Protein 4CFP (pdb70)

Structure (mmCIF, N/CA/C/O backbone):
data_4CFP
#
_entry.id   4CFP
#
_cell.length_a   49.510
_cell.length_b   114.330
_cell.length_c   61.771
_cell.angle_alpha   90.00
_cell.angle_beta   93.28
_cell.angle_gamma   90.00
#
_symmetry.space_group_name_H-M   'P 1 21 1'
#
loop_
_entity.id
_entity.type
_entity.pdbx_description
1 polymer 'MEMBRANE-BOUND LYTIC MUREIN TRANSGLYCOSYLASE C'
2 branched '2-acetamido-2-deoxy-beta-D-glucopyranose-(1-4)-N-acetyl-beta-muramic acid-(1-4)-2-acetamido-2-deoxy-beta-D-glucopyranose-(1-4)-methyl 2-acetamido-3-O-[(1R)-1-carboxyethyl]-2-deoxy-beta-D-glucopyranoside'
3 non-polymer 'HEXAETHYLENE GLYCOL'
4 non-polymer 'CITRIC ACID'
5 water water
#
loop_
_atom_site.group_PDB
_atom_site.id
_atom_site.type_symbol
_atom_site.label_atom_id
_atom_site.label_alt_id
_atom_site.label_comp_id
_atom_site.label_asym_id
_atom_site.label_entity_id
_atom_site.label_seq_id
_atom_site.pdbx_PDB_ins_code
_atom_site.Cartn_x
_atom_site.Cartn_y
_atom_site.Cartn_z
_atom_site.occupancy
_atom_site.B_iso_or_equiv
_atom_site.auth_seq_id
_atom_site.auth_comp_id
_atom_site.auth_asym_id
_atom_site.auth_atom_id
_atom_site.pdbx_PDB_model_num
ATOM 1 N N . ASP A 1 15 ? -42.177 15.101 -10.211 1.00 123.65 33 ASP A N 1
ATOM 2 C CA . ASP A 1 15 ? -40.945 15.604 -9.615 1.00 125.24 33 ASP A CA 1
ATOM 3 C C . ASP A 1 15 ? -41.301 16.847 -8.814 1.00 130.83 33 ASP A C 1
ATOM 4 O O . ASP A 1 15 ? -42.066 17.683 -9.281 1.00 132.27 33 ASP A O 1
ATOM 9 N N . THR A 1 16 ? -40.794 16.935 -7.589 1.00 133.81 34 TH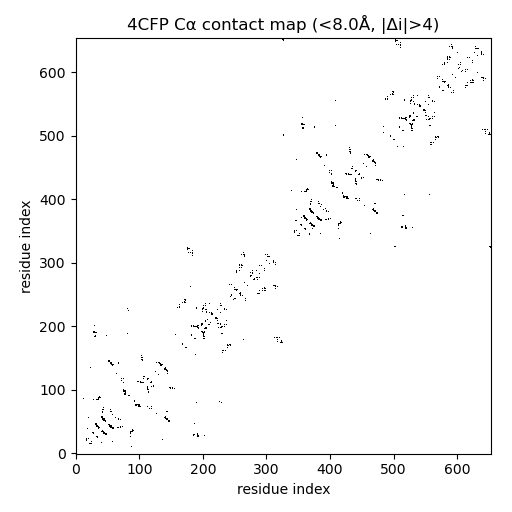R A N 1
ATOM 10 C CA . THR A 1 16 ? -40.826 18.187 -6.856 1.00 135.78 34 THR A CA 1
ATOM 11 C C . THR A 1 16 ? -39.508 18.897 -7.101 1.00 132.20 34 THR A C 1
ATOM 12 O O . THR A 1 16 ? -38.717 19.115 -6.186 1.00 134.22 34 THR A O 1
ATOM 16 N N . ASN A 1 17 ? -39.300 19.251 -8.368 1.00 125.67 35 ASN A N 1
ATOM 17 C CA . ASN A 1 17 ? -38.321 20.248 -8.773 1.00 113.07 35 ASN A CA 1
ATOM 18 C C . ASN A 1 17 ? -38.659 21.584 -8.117 1.00 113.85 35 ASN A C 1
ATOM 19 O O . ASN A 1 17 ? -37.864 22.518 -8.137 1.00 115.56 35 ASN A O 1
ATOM 24 N N . GLY A 1 18 ? -39.859 21.667 -7.542 1.00 109.90 36 GLY A N 1
ATOM 25 C CA . GLY A 1 18 ? -40.244 22.763 -6.670 1.00 103.25 36 GLY A CA 1
ATOM 26 C C . GLY A 1 18 ? -39.312 22.884 -5.475 1.00 94.33 36 GLY A C 1
ATOM 27 O O . GLY A 1 18 ? -39.485 23.754 -4.625 1.00 97.27 36 GLY A O 1
ATOM 28 N N . PHE A 1 19 ? -38.333 21.988 -5.403 1.00 85.44 37 PHE A N 1
ATOM 29 C CA . PHE A 1 19 ? -37.206 22.130 -4.498 1.00 81.10 37 PHE A CA 1
ATOM 30 C C . PHE A 1 19 ? -36.148 23.044 -5.116 1.00 81.90 37 PHE A C 1
ATOM 31 O O . PHE A 1 19 ? -35.561 23.877 -4.424 1.00 78.78 37 PHE A O 1
ATOM 39 N N . ASP A 1 20 ? -35.883 22.864 -6.408 1.00 86.18 38 ASP A N 1
ATOM 40 C CA . ASP A 1 20 ? -35.015 23.779 -7.145 1.00 85.08 38 ASP A CA 1
ATOM 41 C C . ASP A 1 20 ? -35.540 25.197 -6.974 1.00 69.97 38 ASP A C 1
ATOM 42 O O . ASP A 1 20 ? -34.784 26.132 -6.706 1.00 73.52 38 ASP A O 1
ATOM 47 N N . ILE A 1 21 ? -36.855 25.331 -7.103 1.00 45.17 39 ILE A N 1
ATOM 48 C CA . ILE A 1 21 ? -37.517 26.626 -7.031 1.00 45.94 39 ILE A CA 1
ATOM 49 C C . ILE A 1 21 ? -37.237 27.387 -5.722 1.00 56.60 39 ILE A C 1
ATOM 50 O O . ILE A 1 21 ? -36.916 28.577 -5.740 1.00 47.51 39 ILE A O 1
ATOM 55 N N . LEU A 1 22 ? -37.337 26.725 -4.579 1.00 71.18 40 LEU A N 1
ATOM 56 C CA . LEU A 1 22 ? -37.159 27.497 -3.360 1.00 71.79 40 LEU A CA 1
ATOM 57 C C . LEU A 1 22 ? -35.688 27.639 -2.997 1.00 61.48 40 LEU A C 1
ATOM 58 O O . LEU A 1 22 ? -35.340 28.557 -2.260 1.00 61.78 40 LEU A O 1
ATOM 63 N N . MET A 1 23 ? -34.819 26.795 -3.555 1.00 44.95 41 MET A N 1
ATOM 64 C CA . MET A 1 23 ? -33.394 27.120 -3.529 1.00 46.36 41 MET A CA 1
ATOM 65 C C . MET A 1 23 ? -33.183 28.456 -4.254 1.00 46.02 41 MET A C 1
ATOM 66 O O . MET A 1 23 ? -32.413 29.313 -3.809 1.00 43.56 41 MET A O 1
ATOM 71 N N . GLY A 1 24 ? -33.891 28.614 -5.372 1.00 41.06 42 GLY A N 1
ATOM 72 C CA . GLY A 1 24 ? -33.835 29.822 -6.165 1.00 41.29 42 GLY A CA 1
ATOM 73 C C . GLY A 1 24 ? -34.413 30.988 -5.396 1.00 41.84 42 GLY A C 1
ATOM 74 O O . GLY A 1 24 ? -33.840 32.075 -5.390 1.00 34.76 42 GLY A O 1
ATOM 75 N N . GLN A 1 25 ? -35.553 30.751 -4.753 1.00 27.08 43 GLN A N 1
ATOM 76 C CA . GLN A 1 25 ? -36.179 31.731 -3.899 1.00 39.23 43 GLN A CA 1
ATOM 77 C C . GLN A 1 25 ? -35.278 32.021 -2.691 1.00 36.25 43 GLN A C 1
ATOM 78 O O . GLN A 1 25 ? -35.073 33.181 -2.352 1.00 35.39 43 GLN A O 1
ATOM 84 N N . PHE A 1 26 ? -34.711 30.974 -2.085 1.00 37.61 44 PHE A N 1
ATOM 85 C CA . PHE A 1 26 ? -33.840 31.148 -0.918 1.00 34.12 44 PHE A CA 1
ATOM 86 C C . PHE A 1 26 ? -32.669 32.058 -1.259 1.00 35.42 44 PHE A C 1
ATOM 87 O O . PHE A 1 26 ? -32.477 33.089 -0.618 1.00 34.70 44 PHE A O 1
ATOM 95 N N . ALA A 1 27 ? -31.912 31.684 -2.290 1.00 41.36 45 ALA A N 1
ATOM 96 C CA . ALA A 1 27 ? -30.728 32.439 -2.690 1.00 41.75 45 ALA A CA 1
ATOM 97 C C . ALA A 1 27 ? -31.075 33.871 -3.075 1.00 48.56 45 ALA A C 1
ATOM 98 O O . ALA A 1 27 ? -30.299 34.795 -2.818 1.00 46.30 45 ALA A O 1
ATOM 100 N N . HIS A 1 28 ? -32.237 34.063 -3.692 1.00 38.18 46 HIS A N 1
ATOM 101 C CA . HIS A 1 28 ? -32.639 35.409 -4.070 1.00 35.14 46 HIS A CA 1
ATOM 102 C C . HIS A 1 28 ? -33.012 36.259 -2.851 1.00 39.47 46 HIS A C 1
ATOM 103 O O . HIS A 1 28 ? -32.735 37.458 -2.834 1.00 38.56 46 HIS A O 1
ATOM 110 N N . ASN A 1 29 ? -33.641 35.652 -1.843 1.00 36.90 47 ASN A N 1
ATOM 111 C CA . ASN A 1 29 ? -33.936 36.380 -0.603 1.00 37.66 47 ASN A CA 1
ATOM 112 C C . ASN A 1 29 ? -32.680 36.867 0.081 1.00 29.09 47 ASN A C 1
ATOM 113 O O . ASN A 1 29 ? -32.669 37.940 0.669 1.00 42.81 47 ASN A O 1
ATOM 118 N N . ILE A 1 30 ? -31.617 36.078 -0.001 1.00 33.24 48 ILE A N 1
ATOM 119 C CA . ILE A 1 30 ? -30.359 36.454 0.624 1.00 37.90 48 ILE A CA 1
ATOM 120 C C . ILE A 1 30 ? -29.696 37.528 -0.208 1.00 42.57 48 ILE A C 1
ATOM 121 O O . ILE A 1 30 ? -29.200 38.527 0.328 1.00 33.38 48 ILE A O 1
ATOM 126 N N . GLU A 1 31 ? -29.704 37.315 -1.525 1.00 46.04 49 GLU A N 1
ATOM 127 C CA . GLU A 1 31 ? -29.100 38.242 -2.476 1.00 48.37 49 GLU A CA 1
ATOM 128 C C . GLU A 1 31 ? -29.703 39.645 -2.314 1.00 46.25 49 GLU A C 1
ATOM 129 O O . GLU A 1 31 ? -28.991 40.659 -2.381 1.00 47.70 49 GLU A O 1
ATOM 135 N N . ASN A 1 32 ? -31.001 39.696 -2.036 1.00 38.11 50 ASN A N 1
ATOM 136 C CA . ASN A 1 32 ? -31.661 40.971 -1.763 1.00 46.36 50 ASN A CA 1
ATOM 137 C C . ASN A 1 32 ? -31.112 41.671 -0.519 1.00 44.37 50 ASN A C 1
ATOM 138 O O . ASN A 1 32 ? -30.905 42.875 -0.523 1.00 62.49 50 ASN A O 1
ATOM 143 N N . ILE A 1 33 ? -30.872 40.909 0.539 1.00 45.16 51 ILE A N 1
ATOM 144 C CA . ILE A 1 33 ? -30.542 41.477 1.840 1.00 50.48 51 ILE A CA 1
ATOM 145 C C . ILE A 1 33 ? -29.035 41.685 2.047 1.00 51.96 51 ILE A C 1
ATOM 146 O O . ILE A 1 33 ? -28.623 42.650 2.680 1.00 54.97 51 ILE A O 1
ATOM 151 N N . TRP A 1 34 ? -28.215 40.806 1.483 1.00 44.76 52 TRP A N 1
ATOM 152 C CA . TRP A 1 34 ? -26.782 40.839 1.737 1.00 43.15 52 TRP A CA 1
ATOM 153 C C . TRP A 1 34 ? -25.986 41.392 0.557 1.00 43.84 52 TRP A C 1
ATOM 154 O O . TRP A 1 34 ? -24.840 41.811 0.711 1.00 55.51 52 TRP A O 1
ATOM 165 N N . GLY A 1 35 ? -26.591 41.397 -0.620 1.00 46.74 53 GLY A N 1
ATOM 166 C CA . GLY A 1 35 ? -25.890 41.801 -1.826 1.00 51.06 53 GLY A CA 1
ATOM 167 C C . GLY A 1 35 ? -25.319 40.582 -2.521 1.00 54.39 53 GLY A C 1
ATOM 168 O O . GLY A 1 35 ? -24.883 39.644 -1.856 1.00 58.23 53 GLY A O 1
ATOM 169 N N . PHE A 1 36 ? -25.294 40.588 -3.851 1.00 61.27 54 PHE A N 1
ATOM 170 C CA . PHE A 1 36 ? -24.864 39.410 -4.616 1.00 74.98 54 PHE A CA 1
ATOM 171 C C . PHE A 1 36 ? -23.461 38.922 -4.242 1.00 80.12 54 PHE A C 1
ATOM 172 O O . PHE A 1 36 ? -23.053 37.799 -4.539 1.00 82.29 54 PHE A O 1
ATOM 180 N N . LYS A 1 37 ? -22.750 39.796 -3.560 1.00 79.73 55 LYS A N 1
ATOM 181 C CA . LYS A 1 37 ? -21.388 39.623 -3.086 1.00 85.03 55 LYS A CA 1
ATOM 182 C C . LYS A 1 37 ? -21.321 38.806 -1.793 1.00 82.17 55 LYS A C 1
ATOM 183 O O . LYS A 1 37 ? -20.259 38.376 -1.353 1.00 88.17 55 LYS A O 1
ATOM 189 N N . GLU A 1 38 ? -22.476 38.607 -1.176 1.00 71.72 56 GLU A N 1
ATOM 190 C CA . GLU A 1 38 ? -22.547 37.976 0.133 1.00 58.46 56 GLU A CA 1
ATOM 191 C C . GLU A 1 38 ? -23.559 36.847 0.200 1.00 46.84 56 GLU A C 1
ATOM 192 O O . GLU A 1 38 ? -24.130 36.605 1.259 1.00 49.49 56 GLU A O 1
ATOM 198 N N . VAL A 1 39 ? -23.809 36.192 -0.931 1.00 47.38 57 VAL A N 1
ATOM 199 C CA . VAL A 1 39 ? -24.784 35.114 -0.991 1.00 42.57 57 VAL A CA 1
ATOM 200 C C . VAL A 1 39 ? -24.132 33.812 -0.513 1.00 45.61 57 VAL A C 1
ATOM 201 O O . VAL A 1 39 ? -23.737 32.962 -1.306 1.00 44.13 57 VAL A O 1
ATOM 205 N N . VAL A 1 40 ? -24.013 33.681 0.800 1.00 47.05 58 VAL A N 1
ATOM 206 C CA . VAL A 1 40 ? -23.408 32.507 1.413 1.00 44.37 58 VAL A CA 1
ATOM 207 C C . VAL A 1 40 ? -24.465 31.454 1.723 1.00 41.35 58 VAL A C 1
ATOM 208 O O . VAL A 1 40 ? -25.441 31.713 2.431 1.00 43.35 58 VAL A O 1
ATOM 212 N N . ILE A 1 41 ? -24.265 30.258 1.195 1.00 40.72 59 ILE A N 1
ATOM 213 C CA . ILE A 1 41 ? -25.315 29.261 1.224 1.00 34.54 59 ILE A CA 1
ATOM 214 C C . ILE A 1 41 ? -24.703 27.923 1.600 1.00 34.71 59 ILE A C 1
ATOM 215 O O . ILE A 1 41 ? -23.530 27.668 1.324 1.00 31.11 59 ILE A O 1
ATOM 220 N N . ALA A 1 42 ? -25.488 27.091 2.270 1.00 27.87 60 ALA A N 1
ATOM 221 C CA . ALA A 1 42 ? -24.979 25.829 2.768 1.00 29.84 60 ALA A CA 1
ATOM 222 C C . ALA A 1 42 ? -24.451 24.980 1.605 1.00 32.29 60 ALA A C 1
ATOM 223 O O . ALA A 1 42 ? -24.972 25.045 0.487 1.00 29.41 60 ALA A O 1
ATOM 225 N N . GLY A 1 43 ? -23.372 24.252 1.863 1.00 28.38 61 GLY A N 1
ATOM 226 C CA . GLY A 1 43 ? -22.785 23.327 0.902 1.00 25.58 61 GLY A CA 1
ATOM 227 C C . GLY A 1 43 ? -22.418 22.016 1.601 1.00 29.14 61 GLY A C 1
ATOM 228 O O . GLY A 1 43 ? -22.825 21.789 2.737 1.00 28.19 61 GLY A O 1
ATOM 229 N N . PRO A 1 44 ? -21.670 21.134 0.917 1.00 38.93 62 PRO A N 1
ATOM 230 C CA . PRO A 1 44 ? -21.325 19.834 1.520 1.00 32.57 62 PRO A CA 1
ATOM 231 C C . PRO A 1 44 ? -20.347 19.939 2.689 1.00 34.77 62 PRO A C 1
ATOM 232 O O . PRO A 1 44 ? -20.354 19.070 3.571 1.00 36.29 62 PRO A O 1
ATOM 236 N N . LYS A 1 45 ? -19.506 20.970 2.690 1.00 28.58 63 LYS A N 1
ATOM 237 C CA . LYS A 1 45 ? -18.532 21.135 3.773 1.00 35.89 63 LYS A CA 1
ATOM 238 C C . LYS A 1 45 ? -18.807 22.391 4.587 1.00 34.99 63 LYS A C 1
ATOM 239 O O . LYS A 1 45 ? -17.999 22.778 5.438 1.00 37.24 63 LYS A O 1
ATOM 245 N N . ASP A 1 46 ? -19.955 23.011 4.327 1.00 34.97 64 ASP A N 1
ATOM 246 C CA . ASP A 1 46 ? -20.316 24.263 4.977 1.00 27.25 64 ASP A CA 1
ATOM 247 C C . ASP A 1 46 ? -21.777 24.313 5.400 1.00 30.81 64 ASP A C 1
ATOM 248 O O . ASP A 1 46 ? -22.686 24.347 4.567 1.00 26.71 64 ASP A O 1
ATOM 253 N N . TYR A 1 47 ? -21.978 24.286 6.714 1.00 32.36 65 TYR A N 1
ATOM 254 C CA . TYR A 1 47 ? -23.274 24.539 7.333 1.00 35.45 65 TYR A CA 1
ATOM 255 C C . TYR A 1 47 ? -23.542 26.043 7.386 1.00 32.09 65 TYR A C 1
ATOM 256 O O . TYR A 1 47 ? -22.784 26.779 8.020 1.00 26.75 65 TYR A O 1
ATOM 265 N N . VAL A 1 48 ? -24.611 26.500 6.737 1.00 26.82 66 VAL A N 1
ATOM 266 C CA . VAL A 1 48 ? -25.005 27.914 6.812 1.00 26.51 66 VAL A CA 1
ATOM 267 C C . VAL A 1 48 ? -26.485 28.031 7.170 1.00 37.23 66 VAL A C 1
ATOM 268 O O . VAL A 1 48 ? -27.352 27.636 6.372 1.00 34.84 66 VAL A O 1
ATOM 272 N N . LYS A 1 49 ? -26.774 28.582 8.350 1.00 30.47 67 LYS A N 1
ATOM 273 C CA . LYS A 1 49 ? -28.156 28.765 8.804 1.00 32.92 67 LYS A CA 1
ATOM 274 C C . LYS A 1 49 ? -28.562 30.226 9.012 1.00 43.45 67 LYS A C 1
ATOM 275 O O . LYS A 1 49 ? -28.096 30.888 9.951 1.00 39.40 67 LYS A O 1
ATOM 281 N N . TYR A 1 50 ? -29.454 30.702 8.141 1.00 34.27 68 TYR A N 1
ATOM 282 C CA . TYR A 1 50 ? -30.088 32.005 8.295 1.00 33.32 68 TYR A CA 1
ATOM 283 C C . TYR A 1 50 ? -31.216 31.956 9.318 1.00 31.38 68 TYR A C 1
ATOM 284 O O . TYR A 1 50 ? -32.008 31.024 9.350 1.00 45.42 68 TYR A O 1
ATOM 293 N N . THR A 1 51 ? -31.259 32.964 10.177 1.00 44.76 69 THR A N 1
ATOM 294 C CA . THR A 1 51 ? -32.371 33.170 11.091 1.00 50.74 69 THR A CA 1
ATOM 295 C C . THR A 1 51 ? -32.724 34.654 11.055 1.00 55.14 69 THR A C 1
ATOM 296 O O . THR A 1 51 ? -32.177 35.398 10.234 1.00 53.31 69 THR A O 1
ATOM 300 N N . ASP A 1 52 ? -33.633 35.078 11.932 1.00 53.69 70 ASP A N 1
ATOM 301 C CA . ASP A 1 52 ? -34.017 36.485 12.039 1.00 62.06 70 ASP A CA 1
ATOM 302 C C . ASP A 1 52 ? -34.416 37.115 10.703 1.00 67.90 70 ASP A C 1
ATOM 303 O O . ASP A 1 52 ? -34.033 38.250 10.417 1.00 63.02 70 ASP A O 1
ATOM 308 N N . GLN A 1 53 ? -35.176 36.379 9.894 1.00 70.34 71 GLN A N 1
ATOM 309 C CA . GLN A 1 53 ? -35.627 36.874 8.594 1.00 70.28 71 GLN A CA 1
ATOM 310 C C . GLN A 1 53 ? -34.448 37.229 7.687 1.00 62.91 71 GLN A C 1
ATOM 311 O O . GLN A 1 53 ? -34.388 38.334 7.136 1.00 56.56 71 GLN A O 1
ATOM 317 N N . TYR A 1 54 ? -33.517 36.284 7.555 1.00 54.16 72 TYR A N 1
ATOM 318 C CA . TYR A 1 54 ? -32.335 36.418 6.694 1.00 55.44 72 TYR A CA 1
ATOM 319 C C . TYR A 1 54 ? -31.369 37.540 7.134 1.00 52.16 72 TYR A C 1
ATOM 320 O O . TYR A 1 54 ? -30.473 37.938 6.374 1.00 42.28 72 TYR A O 1
ATOM 329 N N . GLN A 1 55 ? -31.547 38.033 8.359 1.00 51.37 73 GLN A N 1
ATOM 330 C CA . GLN A 1 55 ? -30.671 39.061 8.928 1.00 66.18 73 GLN A CA 1
ATOM 331 C C . GLN A 1 55 ? -29.436 38.491 9.644 1.00 65.12 73 GLN A C 1
ATOM 332 O O . GLN A 1 55 ? -28.359 39.092 9.630 1.00 62.34 73 GLN A O 1
ATOM 338 N N . THR A 1 56 ? -29.607 37.343 10.288 1.00 54.96 74 THR A N 1
ATOM 339 C CA . THR A 1 56 ? -28.524 36.706 11.025 1.00 43.50 74 THR A CA 1
ATOM 340 C C . THR A 1 56 ? -28.132 35.367 10.397 1.00 50.58 74 THR A C 1
ATOM 341 O O . THR A 1 56 ? -28.991 34.509 10.184 1.00 56.98 74 THR A O 1
ATOM 345 N N . ARG A 1 57 ? -26.851 35.166 10.098 1.00 43.16 75 ARG A N 1
ATOM 346 C CA . ARG A 1 57 ? -26.444 33.845 9.618 1.00 38.81 75 ARG A CA 1
ATOM 347 C C . ARG A 1 57 ? -25.302 33.222 10.438 1.00 42.37 75 ARG A C 1
ATOM 348 O O . ARG A 1 57 ? -24.375 33.926 10.865 1.00 36.68 75 ARG A O 1
ATOM 356 N N . SER A 1 58 ? -25.403 31.906 10.669 1.00 40.48 76 SER A N 1
ATOM 357 C CA . SER A 1 58 ? -24.354 31.108 11.334 1.00 36.94 76 SER A CA 1
ATOM 358 C C . SER A 1 58 ? -23.662 30.160 10.357 1.00 39.90 76 SER A C 1
ATOM 359 O O . SER A 1 58 ? -24.287 29.241 9.832 1.00 37.49 76 SER A O 1
ATOM 362 N N . HIS A 1 59 ? -22.366 30.357 10.149 1.00 41.80 77 HIS A N 1
ATOM 363 C CA . HIS A 1 59 ? -21.611 29.568 9.180 1.00 31.35 77 HIS A CA 1
ATOM 364 C C . HIS A 1 59 ? -20.508 28.704 9.810 1.00 39.94 77 HIS A C 1
ATOM 365 O O . HIS A 1 59 ? -19.471 29.225 10.230 1.00 42.89 77 HIS A O 1
ATOM 372 N N . ILE A 1 60 ? -20.732 27.387 9.866 1.00 36.61 78 ILE A N 1
ATOM 373 C CA . ILE A 1 60 ? -19.669 26.442 10.198 1.00 28.16 78 ILE A CA 1
ATOM 374 C C . ILE A 1 60 ? -18.933 25.915 8.972 1.00 34.50 78 ILE A C 1
ATOM 375 O O . ILE A 1 60 ? -19.511 25.198 8.129 1.00 34.19 78 ILE A O 1
ATOM 380 N N . ASN A 1 61 ? -17.656 26.272 8.874 1.00 31.63 79 ASN A N 1
ATOM 381 C CA . ASN A 1 61 ? -16.789 25.793 7.800 1.00 27.78 79 ASN A CA 1
ATOM 382 C C . ASN A 1 61 ? -15.991 24.597 8.323 1.00 26.19 79 ASN A C 1
ATOM 383 O O . ASN A 1 61 ? -15.071 24.764 9.118 1.00 30.98 79 ASN A O 1
ATOM 388 N N . PHE A 1 62 ? -16.351 23.404 7.865 1.00 26.00 80 PHE A N 1
ATOM 389 C CA . PHE A 1 62 ? -15.880 22.149 8.454 1.00 29.49 80 PHE A CA 1
ATOM 390 C C . PHE A 1 62 ? -14.520 21.691 7.970 1.00 30.43 80 PHE A C 1
ATOM 391 O O . PHE A 1 62 ? -13.842 20.948 8.666 1.00 40.70 80 PHE A O 1
ATOM 399 N N . ASP A 1 63 ? -14.110 22.133 6.789 1.00 22.12 81 ASP A N 1
ATOM 400 C CA . ASP A 1 63 ? -12.755 21.837 6.348 1.00 34.51 81 ASP A CA 1
ATOM 401 C C . ASP A 1 63 ? -11.701 22.715 7.039 1.00 38.47 81 ASP A C 1
ATOM 402 O O . ASP A 1 63 ? -10.585 22.268 7.311 1.00 42.51 81 ASP A O 1
ATOM 407 N N . ASP A 1 64 ? -12.057 23.959 7.335 1.00 37.95 82 ASP A N 1
ATOM 408 C CA . ASP A 1 64 ? -11.093 24.896 7.905 1.00 41.49 82 ASP A CA 1
ATOM 409 C C . ASP A 1 64 ? -11.162 24.968 9.426 1.00 36.33 82 ASP A C 1
ATOM 410 O O . ASP A 1 64 ? -10.248 25.479 10.061 1.00 33.80 82 ASP A O 1
ATOM 415 N N . GLY A 1 65 ? -12.243 24.450 10.000 1.00 38.57 83 GLY A N 1
ATOM 416 C CA . GLY A 1 65 ? -12.417 24.433 11.440 1.00 34.83 83 GLY A CA 1
ATOM 417 C C . GLY A 1 65 ? -12.701 25.815 11.988 1.00 36.83 83 GLY A C 1
ATOM 418 O O . GLY A 1 65 ? -12.047 26.283 12.931 1.00 32.91 83 GLY A O 1
ATOM 419 N N . THR A 1 66 ? -13.675 26.482 11.381 1.00 32.92 84 THR A N 1
ATOM 420 C CA . THR A 1 66 ? -14.020 27.835 11.774 1.00 40.19 84 THR A CA 1
ATOM 421 C C . THR A 1 66 ? -15.521 28.019 11.890 1.00 32.59 84 THR A C 1
ATOM 422 O O . THR A 1 66 ? -16.289 27.492 11.088 1.00 32.14 84 THR A O 1
ATOM 426 N N . ILE A 1 67 ? -15.940 28.764 12.906 1.00 37.51 85 ILE A N 1
ATOM 427 C CA . ILE A 1 67 ? -17.338 29.138 13.030 1.00 35.93 85 ILE A CA 1
ATOM 428 C C . ILE A 1 67 ? -17.479 30.645 12.938 1.00 33.22 85 ILE A C 1
ATOM 429 O O . ILE A 1 67 ? -16.966 31.382 13.777 1.00 30.01 85 ILE A O 1
ATOM 434 N N . THR A 1 68 ? -18.189 31.088 11.906 1.00 38.70 86 THR A N 1
ATOM 435 C CA . THR A 1 68 ? -18.402 32.496 11.656 1.00 38.18 86 THR A CA 1
ATOM 436 C C . THR A 1 68 ? -19.873 32.840 11.826 1.00 40.31 86 THR A C 1
ATOM 437 O O . THR A 1 68 ? -20.733 32.333 11.105 1.00 39.36 86 THR A O 1
ATOM 441 N N . ILE A 1 69 ? -20.162 33.705 12.783 1.00 37.77 87 ILE A N 1
ATOM 442 C CA . ILE A 1 69 ? -21.528 34.131 13.036 1.00 26.66 87 ILE A CA 1
ATOM 443 C C . ILE A 1 69 ? -21.671 35.609 12.642 1.00 37.05 87 ILE A C 1
ATOM 444 O O . ILE A 1 69 ? -21.086 36.487 13.285 1.00 37.03 87 ILE A O 1
ATOM 449 N N . GLU A 1 70 ? -22.434 35.877 11.579 1.00 38.54 88 GLU A N 1
ATOM 450 C CA . GLU A 1 70 ? -22.626 37.236 11.067 1.00 40.50 88 GLU A CA 1
ATOM 451 C C . GLU A 1 70 ? -24.052 37.748 11.203 1.00 42.82 88 GLU A C 1
ATOM 452 O O . GLU A 1 70 ? -25.003 36.966 11.286 1.00 51.11 88 GLU A O 1
ATOM 458 N N . THR A 1 71 ? -24.190 39.073 11.211 1.00 38.84 89 THR A N 1
ATOM 459 C CA . THR A 1 71 ? -25.487 39.713 11.033 1.00 51.39 89 THR A CA 1
ATOM 460 C C . THR A 1 71 ? -25.315 41.038 10.310 1.00 63.94 89 THR A C 1
ATOM 461 O O . THR A 1 71 ? -24.258 41.667 10.397 1.00 62.09 89 THR A O 1
ATOM 465 N N . ILE A 1 72 ? -26.349 41.445 9.576 1.00 80.06 90 ILE A N 1
ATOM 466 C CA . ILE A 1 72 ? -26.326 42.718 8.866 1.00 86.01 90 ILE A CA 1
ATOM 467 C C . ILE A 1 72 ? -27.360 43.678 9.402 1.00 87.02 90 ILE A C 1
ATOM 468 O O . ILE A 1 72 ? -27.487 44.794 8.904 1.00 90.29 90 ILE A O 1
ATOM 473 N N . ALA A 1 73 ? -28.114 43.231 10.400 1.00 86.66 91 ALA A N 1
ATOM 474 C CA . ALA A 1 73 ? -29.119 44.080 11.014 1.00 95.36 91 ALA A CA 1
ATOM 475 C C . ALA A 1 73 ? -28.470 45.346 11.564 1.00 104.31 91 ALA A C 1
ATOM 476 O O . ALA A 1 73 ? -27.420 45.288 12.208 1.00 104.78 91 ALA A O 1
ATOM 478 N N . GLY A 1 74 ? -29.090 46.488 11.287 1.00 105.55 92 GLY A N 1
ATOM 479 C CA . GLY A 1 74 ? -28.566 47.761 11.739 1.00 107.60 92 GLY A CA 1
ATOM 480 C C . GLY A 1 74 ? -29.003 48.083 13.150 1.00 112.10 92 GLY A C 1
ATOM 481 O O . GLY A 1 74 ? -28.654 49.128 13.692 1.00 108.63 92 GLY A O 1
ATOM 482 N N . THR A 1 75 ? -29.754 47.173 13.757 1.00 120.65 93 THR A N 1
ATOM 483 C CA . THR A 1 75 ? -30.353 47.453 15.050 1.00 129.58 93 THR A CA 1
ATOM 484 C C . THR A 1 75 ? -30.055 46.361 16.066 1.00 128.60 93 THR A C 1
ATOM 485 O O . THR A 1 75 ? -30.513 45.221 15.931 1.00 138.23 93 THR A O 1
ATOM 489 N N . GLU A 1 76 ? -29.277 46.735 17.079 1.00 105.44 94 GLU A N 1
ATOM 490 C CA . GLU A 1 76 ? -28.793 45.811 18.098 1.00 86.79 94 GLU A CA 1
ATOM 491 C C . GLU A 1 76 ? -28.147 44.551 17.511 1.00 78.23 94 GLU A C 1
ATOM 492 O O . GLU A 1 76 ? -28.582 43.437 17.808 1.00 72.49 94 GLU A O 1
ATOM 498 N N . PRO A 1 77 ? -27.106 44.720 16.680 1.00 72.43 95 PRO A N 1
ATOM 499 C CA . PRO A 1 77 ? -26.493 43.536 16.070 1.00 73.13 95 PRO A CA 1
ATOM 500 C C . PRO A 1 77 ? -25.933 42.571 17.109 1.00 63.18 95 PRO A C 1
ATOM 501 O O . PRO A 1 77 ? -26.097 41.360 16.956 1.00 45.59 95 PRO A O 1
ATOM 505 N N . ALA A 1 78 ? -25.299 43.099 18.154 1.00 65.09 96 ALA A N 1
ATOM 506 C CA . ALA A 1 78 ? -24.718 42.260 19.199 1.00 69.05 96 ALA A CA 1
ATOM 507 C C . ALA A 1 78 ? -25.776 41.361 19.822 1.00 78.71 96 ALA A C 1
ATOM 508 O O . ALA A 1 78 ? -25.506 40.204 20.163 1.00 72.18 96 ALA A O 1
ATOM 510 N N . ALA A 1 79 ? -26.984 41.904 19.953 1.00 83.82 97 ALA A N 1
ATOM 511 C CA . ALA A 1 79 ? -28.063 41.200 20.636 1.00 78.62 97 ALA A CA 1
ATOM 512 C C . ALA A 1 79 ? -28.378 39.830 20.013 1.00 81.09 97 ALA A C 1
ATOM 513 O O . ALA A 1 79 ? -28.791 38.912 20.711 1.00 78.52 97 ALA A O 1
ATOM 515 N N . HIS A 1 80 ? -28.216 39.689 18.704 1.00 81.16 98 HIS A N 1
ATOM 516 C CA . HIS A 1 80 ? -28.788 38.517 18.092 1.00 87.47 98 HIS A CA 1
ATOM 517 C C . HIS A 1 80 ? -27.670 37.792 17.325 1.00 75.40 98 HIS A C 1
ATOM 518 O O . HIS A 1 80 ? -27.816 36.627 16.952 1.00 82.08 98 HIS A O 1
ATOM 525 N N . LEU A 1 81 ? -26.492 38.422 17.255 1.00 64.16 99 LEU A N 1
ATOM 526 C CA . LEU A 1 81 ? -25.217 37.672 17.175 1.00 53.35 99 LEU A CA 1
ATOM 527 C C . LEU A 1 81 ? -25.092 36.747 18.369 1.00 49.39 99 LEU A C 1
ATOM 528 O O . LEU A 1 81 ? -24.682 35.602 18.229 1.00 51.88 99 LEU A O 1
ATOM 533 N N . ARG A 1 82 ? -25.426 37.278 19.544 1.00 45.60 100 ARG A N 1
ATOM 534 C CA . ARG A 1 82 ? -25.319 36.534 20.792 1.00 48.30 100 ARG A CA 1
ATOM 535 C C . ARG A 1 82 ? -26.227 35.316 20.746 1.00 48.69 100 ARG A C 1
ATOM 536 O O . ARG A 1 82 ? -25.890 34.237 21.247 1.00 43.39 100 ARG A O 1
ATOM 544 N N . ARG A 1 83 ? -27.380 35.512 20.122 1.00 45.33 101 ARG A N 1
ATOM 545 C CA . ARG A 1 83 ? -28.435 34.510 20.072 1.00 51.86 101 ARG A CA 1
ATOM 546 C C . ARG A 1 83 ? -28.019 33.344 19.204 1.00 45.62 101 ARG A C 1
ATOM 547 O O . ARG A 1 83 ? -28.144 32.186 19.597 1.00 46.97 101 ARG A O 1
ATOM 555 N N . ALA A 1 84 ? -27.537 33.675 18.012 1.00 36.34 102 ALA A N 1
ATOM 556 C CA . ALA A 1 84 ? -27.043 32.686 17.074 1.00 42.22 102 ALA A CA 1
ATOM 557 C C . ALA A 1 84 ? -25.818 31.979 17.643 1.00 42.54 102 ALA A C 1
ATOM 558 O O . ALA A 1 84 ? -25.643 30.768 17.449 1.00 31.89 102 ALA A O 1
ATOM 560 N N . ILE A 1 85 ? -24.979 32.731 18.360 1.00 37.43 103 ILE A N 1
ATOM 561 C CA . ILE A 1 85 ? -23.771 32.153 18.928 1.00 35.68 103 ILE A CA 1
ATOM 562 C C . ILE A 1 85 ? -24.132 31.071 19.933 1.00 34.65 103 ILE A C 1
ATOM 563 O O . ILE A 1 85 ? -23.600 29.972 19.863 1.00 26.99 103 ILE A O 1
ATOM 568 N N . ILE A 1 86 ? -25.046 31.359 20.854 1.00 36.44 104 ILE A N 1
ATOM 569 C CA . ILE A 1 86 ? -25.402 30.352 21.850 1.00 40.72 104 ILE A CA 1
ATOM 570 C C . ILE A 1 86 ? -26.112 29.142 21.192 1.00 29.40 104 ILE A C 1
ATOM 571 O O . ILE A 1 86 ? -25.761 27.983 21.431 1.00 38.93 104 ILE A O 1
ATOM 576 N N . LYS A 1 87 ? -27.091 29.417 20.349 1.00 31.13 105 LYS A N 1
ATOM 577 C CA . LYS A 1 87 ? -27.832 28.334 19.716 1.00 35.28 105 LYS A CA 1
ATOM 578 C C . LYS A 1 87 ? -26.915 27.440 18.867 1.00 39.00 105 LYS A C 1
ATOM 579 O O . LYS A 1 87 ? -27.037 26.217 18.914 1.00 44.71 105 LYS A O 1
ATOM 585 N N . THR A 1 88 ? -25.981 28.028 18.120 1.00 36.44 106 THR A N 1
ATOM 586 C CA . THR A 1 88 ? -25.106 27.225 17.256 1.00 27.34 106 THR A CA 1
ATOM 587 C C . THR A 1 88 ? -24.218 26.286 18.066 1.00 27.63 106 THR A C 1
ATOM 588 O O . THR A 1 88 ? -24.073 25.116 17.734 1.00 30.64 106 THR A O 1
ATOM 592 N N . LEU A 1 89 ? -23.621 26.825 19.126 1.00 26.10 107 LEU A N 1
ATOM 593 C CA . LEU A 1 89 ? -22.749 26.059 20.005 1.00 27.13 107 LEU A CA 1
ATOM 594 C C . LEU A 1 89 ? -23.493 24.909 20.681 1.00 28.16 107 LEU A C 1
ATOM 595 O O . LEU A 1 89 ? -22.940 23.835 20.873 1.00 33.98 107 LEU A O 1
ATOM 600 N N . LEU A 1 90 ? -24.746 25.130 21.047 1.00 28.22 108 LEU A N 1
ATOM 601 C CA . LEU A 1 90 ? -25.477 24.114 21.795 1.00 31.37 108 LEU A CA 1
ATOM 602 C C . LEU A 1 90 ? -26.372 23.229 20.920 1.00 35.51 108 LEU A C 1
ATOM 603 O O . LEU A 1 90 ? -27.062 22.346 21.433 1.00 37.18 108 LEU A O 1
ATOM 608 N N . MET A 1 91 ? -26.383 23.471 19.614 1.00 39.00 109 MET A N 1
ATOM 609 C CA . MET A 1 91 ? -27.367 22.804 18.751 1.00 44.39 109 MET A CA 1
ATOM 610 C C . MET A 1 91 ? -27.169 21.289 18.759 1.00 41.43 109 MET A C 1
ATOM 611 O O . MET A 1 91 ? -26.058 20.796 18.610 1.00 41.30 109 MET A O 1
ATOM 616 N N . GLY A 1 92 ? -28.259 20.563 18.983 1.00 46.75 110 GLY A N 1
ATOM 617 C CA . GLY A 1 92 ? -28.224 19.116 18.995 1.00 46.11 110 GLY A CA 1
ATOM 618 C C . GLY A 1 92 ? -28.471 18.576 17.608 1.00 60.78 110 GLY A C 1
ATOM 619 O O . GLY A 1 92 ? -29.558 18.742 17.046 1.00 69.50 110 GLY A O 1
ATOM 620 N N . ASP A 1 93 ? -27.454 17.923 17.061 1.00 67.79 111 ASP A N 1
ATOM 621 C CA . ASP A 1 93 ? -27.513 17.433 15.694 1.00 73.46 111 ASP A CA 1
ATOM 622 C C . ASP A 1 93 ? -28.711 16.542 15.439 1.00 63.35 111 ASP A C 1
ATOM 623 O O . ASP A 1 93 ? -28.708 15.355 15.759 1.00 60.56 111 ASP A O 1
ATOM 628 N N . ASP A 1 94 ? -29.755 17.145 14.890 1.00 58.62 112 ASP A N 1
ATOM 629 C CA . ASP A 1 94 ? -30.708 16.371 14.126 1.00 63.87 112 ASP A CA 1
ATOM 630 C C . ASP A 1 94 ? -30.817 17.024 12.752 1.00 50.48 112 ASP A C 1
ATOM 631 O O . ASP A 1 94 ? -31.654 17.892 12.530 1.00 46.31 112 ASP A O 1
ATOM 636 N N . PRO A 1 95 ? -29.935 16.609 11.834 1.00 49.40 113 PRO A N 1
ATOM 637 C CA . PRO A 1 95 ? -29.809 17.168 10.484 1.00 49.46 113 PRO A CA 1
ATOM 638 C C . PRO A 1 95 ? -31.085 16.993 9.676 1.00 49.97 113 PRO A C 1
ATOM 639 O O . PRO A 1 95 ? -31.386 17.799 8.791 1.00 52.94 113 PRO A O 1
ATOM 643 N N . SER A 1 96 ? -31.835 15.948 9.998 1.00 46.59 114 SER A N 1
ATOM 644 C CA . SER A 1 96 ? -33.020 15.601 9.229 1.00 54.54 114 SER A CA 1
ATOM 645 C C . SER A 1 96 ? -34.170 16.529 9.573 1.00 55.79 114 SER A C 1
ATOM 646 O O . SER A 1 96 ? -35.184 16.557 8.872 1.00 62.77 114 SER A O 1
ATOM 649 N N . SER A 1 97 ? -33.998 17.300 10.644 1.00 47.83 115 SER A N 1
ATOM 650 C CA . SER A 1 97 ? -35.035 18.215 11.112 1.00 50.20 115 SER A CA 1
ATOM 651 C C . SER A 1 97 ? -34.616 19.681 11.000 1.00 47.60 115 SER A C 1
ATOM 652 O O . SER A 1 97 ? -35.346 20.578 11.427 1.00 54.29 115 SER A O 1
ATOM 655 N N . VAL A 1 98 ? -33.433 19.920 10.445 1.00 39.89 116 VAL A N 1
ATOM 656 C CA . VAL A 1 98 ? -32.956 21.280 10.213 1.00 46.00 116 VAL A CA 1
ATOM 657 C C . VAL A 1 98 ? -33.100 21.657 8.728 1.00 47.97 116 VAL A C 1
ATOM 658 O O . VAL A 1 98 ? -32.773 20.860 7.851 1.00 46.10 116 VAL A O 1
ATOM 662 N N . ASP A 1 99 ? -33.595 22.866 8.455 1.00 48.17 117 ASP A N 1
ATOM 663 C CA . ASP A 1 99 ? -33.823 23.335 7.081 1.00 39.96 117 ASP A CA 1
ATOM 664 C C . ASP A 1 99 ? -32.855 24.454 6.708 1.00 27.18 117 ASP A C 1
ATOM 665 O O . ASP A 1 99 ? -33.143 25.607 6.951 1.00 26.70 117 ASP A O 1
ATOM 670 N N . LEU A 1 100 ? -31.715 24.120 6.110 1.00 31.26 118 LEU A N 1
ATOM 671 C CA . LEU A 1 100 ? -30.729 25.142 5.778 1.00 38.69 118 LEU A CA 1
ATOM 672 C C . LEU A 1 100 ? -31.139 26.031 4.581 1.00 45.46 118 LEU A C 1
ATOM 673 O O . LEU A 1 100 ? -30.484 27.038 4.299 1.00 36.95 118 LEU A O 1
ATOM 678 N N . TYR A 1 101 ? -32.226 25.678 3.896 1.00 49.88 119 TYR A N 1
ATOM 679 C CA . TYR A 1 101 ? -32.764 26.545 2.845 1.00 53.12 119 TYR A CA 1
ATOM 680 C C . TYR A 1 101 ? -34.038 27.241 3.311 1.00 45.43 119 TYR A C 1
ATOM 681 O O . TYR A 1 101 ? -34.971 27.436 2.538 1.00 52.10 119 TYR A O 1
ATOM 690 N N . SER A 1 102 ? -34.063 27.593 4.590 1.00 47.67 120 SER A N 1
ATOM 691 C CA . SER A 1 102 ? -35.191 28.284 5.200 1.00 50.99 120 SER A CA 1
ATOM 692 C C . SER A 1 102 ? -34.696 29.233 6.287 1.00 59.46 120 SER A C 1
ATOM 693 O O . SER A 1 102 ? -33.602 29.042 6.827 1.00 62.68 120 SER A O 1
ATOM 696 N N . ASP A 1 103 ? -35.494 30.249 6.611 1.00 59.59 121 ASP A N 1
ATOM 697 C CA . ASP A 1 103 ? -35.107 31.213 7.639 1.00 60.03 121 ASP A CA 1
ATOM 698 C C . ASP A 1 103 ? -35.754 30.927 8.990 1.00 57.73 121 ASP A C 1
ATOM 699 O O . ASP A 1 103 ? -35.457 31.598 9.982 1.00 49.46 121 ASP A O 1
ATOM 704 N N . VAL A 1 104 ? -36.634 29.934 9.031 1.00 53.64 122 VAL A N 1
ATOM 705 C CA . VAL A 1 104 ? -37.298 29.570 10.277 1.00 56.33 122 VAL A CA 1
ATOM 706 C C . VAL A 1 104 ? -36.294 28.962 11.261 1.00 57.83 122 VAL A C 1
ATOM 707 O O . VAL A 1 104 ? -35.473 28.119 10.879 1.00 55.41 122 VAL A O 1
ATOM 711 N N . ASP A 1 105 ? -36.335 29.394 12.517 1.00 54.22 123 ASP A N 1
ATOM 712 C CA . ASP A 1 105 ? -35.406 28.836 13.498 1.00 58.74 123 ASP A CA 1
ATOM 713 C C . ASP A 1 105 ? -35.862 27.452 13.938 1.00 60.51 123 ASP A C 1
ATOM 714 O O . ASP A 1 105 ? -36.719 27.314 14.816 1.00 61.93 123 ASP A O 1
ATOM 719 N N . ASP A 1 106 ? -35.272 26.435 13.319 1.00 50.15 124 ASP A N 1
ATOM 720 C CA . ASP A 1 106 ? -35.559 25.046 13.644 1.00 50.73 124 ASP A CA 1
ATOM 721 C C . ASP A 1 106 ? -34.374 24.424 14.375 1.00 45.76 124 ASP A C 1
ATOM 722 O O . ASP A 1 106 ? -34.230 23.192 14.416 1.00 38.17 124 ASP A O 1
ATOM 727 N N . ILE A 1 107 ? -33.523 25.290 14.929 1.00 40.57 125 ILE A N 1
ATOM 728 C CA . ILE A 1 107 ? -32.415 24.858 15.774 1.00 54.37 125 ILE A CA 1
ATOM 729 C C . ILE A 1 107 ? -32.920 24.571 17.184 1.00 57.16 125 ILE A C 1
ATOM 730 O O . ILE A 1 107 ? -33.683 25.353 17.747 1.00 57.07 125 ILE A O 1
ATOM 735 N N . THR A 1 108 ? -32.486 23.450 17.747 1.00 58.80 126 THR A N 1
ATOM 736 C CA . THR A 1 108 ? -32.927 23.022 19.070 1.00 56.56 126 THR A CA 1
ATOM 737 C C . THR A 1 108 ? -31.751 22.908 20.016 1.00 46.07 126 THR A C 1
ATOM 738 O O . THR A 1 108 ? -30.681 22.467 19.609 1.00 37.35 126 THR A O 1
ATOM 742 N N . ILE A 1 109 ? -31.946 23.283 21.277 1.00 52.52 127 ILE A N 1
ATOM 743 C CA . ILE A 1 109 ? -30.875 23.167 22.270 1.00 55.62 127 ILE A CA 1
ATOM 744 C C . ILE A 1 109 ? -30.869 21.776 22.906 1.00 59.70 127 ILE A C 1
ATOM 745 O O . ILE A 1 109 ? -31.914 21.240 23.278 1.00 67.36 127 ILE A O 1
ATOM 750 N N . SER A 1 110 ? -29.681 21.199 23.032 1.00 55.39 128 SER A N 1
ATOM 751 C CA . SER A 1 110 ? -29.541 19.820 23.486 1.00 53.08 128 SER A CA 1
ATOM 752 C C . SER A 1 110 ? -28.514 19.696 24.602 1.00 61.65 128 SER A C 1
ATOM 753 O O . SER A 1 110 ? -27.534 20.446 24.637 1.00 63.60 128 SER A O 1
ATOM 756 N N . LYS A 1 111 ? -28.736 18.750 25.512 1.00 64.51 129 LYS A N 1
ATOM 757 C CA . LYS A 1 111 ? -27.760 18.473 26.562 1.00 66.87 129 LYS A CA 1
ATOM 758 C C . LYS A 1 111 ? -26.483 17.933 25.942 1.00 63.72 129 LYS A C 1
ATOM 759 O O . LYS A 1 111 ? -25.429 17.920 26.576 1.00 55.08 129 LYS A O 1
ATOM 765 N N . GLU A 1 112 ? -26.587 17.486 24.696 1.00 63.68 130 GLU A N 1
ATOM 766 C CA . GLU A 1 112 ? -25.440 16.964 23.977 1.00 60.03 130 GLU A CA 1
ATOM 767 C C . GLU A 1 112 ? -25.304 17.630 22.615 1.00 54.38 130 GLU A C 1
ATOM 768 O O . GLU A 1 112 ? -25.712 17.068 21.598 1.00 53.28 130 GLU A O 1
ATOM 774 N N . PRO A 1 113 ? -24.732 18.843 22.593 1.00 46.45 131 PRO A N 1
ATOM 775 C CA . PRO A 1 113 ? -24.572 19.610 21.355 1.00 34.57 131 PRO A CA 1
ATOM 776 C C . PRO A 1 113 ? -23.697 18.897 20.338 1.00 38.98 131 PRO A C 1
ATOM 777 O O . PRO A 1 113 ? -22.702 18.269 20.715 1.00 33.76 131 PRO A O 1
ATOM 781 N N . PHE A 1 114 ? -24.071 19.003 19.064 1.00 38.99 132 PHE A N 1
ATOM 782 C CA . PHE A 1 114 ? -23.297 18.429 17.978 1.00 30.86 132 PHE A CA 1
ATOM 783 C C . PHE A 1 114 ? -21.843 18.871 18.035 1.00 33.70 132 PHE A C 1
ATOM 784 O O . PHE A 1 114 ? -20.931 18.100 17.729 1.00 34.47 132 PHE A O 1
ATOM 792 N N . LEU A 1 115 ? -21.620 20.121 18.414 1.00 34.55 133 LEU A N 1
ATOM 793 C CA . LEU A 1 115 ? -20.263 20.647 18.396 1.00 35.04 133 LEU A CA 1
ATOM 794 C C . LEU A 1 115 ? -19.447 20.284 19.653 1.00 35.06 133 LEU A C 1
ATOM 795 O O . LEU A 1 115 ? -18.230 20.455 19.661 1.00 39.38 133 LEU A O 1
ATOM 800 N N . TYR A 1 116 ? -20.104 19.753 20.684 1.00 28.73 134 TYR A N 1
ATOM 801 C CA . TYR A 1 116 ? -19.441 19.479 21.959 1.00 24.40 134 TYR A CA 1
ATOM 802 C C . TYR A 1 116 ? -18.114 18.757 21.757 1.00 31.80 134 TYR A C 1
ATOM 803 O O . TYR A 1 116 ? -18.072 17.672 21.171 1.00 24.99 134 TYR A O 1
ATOM 812 N N . GLY A 1 117 ? -17.029 19.384 22.209 1.00 26.81 135 GLY A N 1
ATOM 813 C CA . GLY A 1 117 ? -15.693 18.846 22.006 1.00 15.97 135 GLY A CA 1
ATOM 814 C C . GLY A 1 117 ? -14.925 19.363 20.798 1.00 25.61 135 GLY A C 1
ATOM 815 O O . GLY A 1 117 ? -13.695 19.297 20.765 1.00 31.23 135 GLY A O 1
ATOM 816 N N . GLN A 1 118 ? -15.631 19.860 19.787 1.00 27.51 136 GLN A N 1
ATOM 817 C CA . GLN A 1 118 ? -14.969 20.388 18.598 1.00 16.07 136 GLN A CA 1
ATOM 818 C C . GLN A 1 118 ? -14.567 21.836 18.790 1.00 23.90 136 GLN A C 1
ATOM 819 O O . GLN A 1 118 ? -13.748 22.363 18.043 1.00 25.22 136 GLN A O 1
ATOM 825 N N . VAL A 1 119 ? -15.165 22.488 19.776 1.00 19.73 137 VAL A N 1
ATOM 826 C CA . VAL A 1 119 ? -14.762 23.849 20.116 1.00 31.57 137 VAL A CA 1
ATOM 827 C C . VAL A 1 119 ? -14.675 24.045 21.640 1.00 29.93 137 VAL A C 1
ATOM 828 O O . VAL A 1 119 ? -15.433 23.443 22.398 1.00 33.54 137 VAL A O 1
ATOM 832 N N . VAL A 1 120 ? -13.694 24.827 22.079 1.00 23.90 138 VAL A N 1
ATOM 833 C CA . VAL A 1 120 ? -13.554 25.171 23.489 1.00 30.52 138 VAL A CA 1
ATOM 834 C C . VAL A 1 120 ? -13.687 26.683 23.636 1.00 31.32 138 VAL A C 1
ATOM 835 O O . VAL A 1 120 ? -13.391 27.424 22.704 1.00 38.01 138 VAL A O 1
ATOM 839 N N . ASP A 1 121 ? -14.140 27.145 24.795 1.00 31.81 139 ASP A N 1
ATOM 840 C CA . ASP A 1 121 ? -14.194 28.586 25.052 1.00 24.66 139 ASP A CA 1
ATOM 841 C C . ASP A 1 121 ? -12.788 29.102 25.374 1.00 22.43 139 ASP A C 1
ATOM 842 O O . ASP A 1 121 ? -11.847 28.317 25.419 1.00 25.38 139 ASP A O 1
ATOM 847 N N . ASN A 1 122 ? -12.636 30.406 25.602 1.00 43.38 140 ASN A N 1
ATOM 848 C CA . ASN A 1 122 ? -11.307 30.975 25.875 1.00 40.46 140 ASN A CA 1
ATOM 849 C C . ASN A 1 122 ? -10.778 30.528 27.232 1.00 44.45 140 ASN A C 1
ATOM 850 O O . ASN A 1 122 ? -9.641 30.829 27.606 1.00 47.28 140 ASN A O 1
ATOM 855 N N . THR A 1 123 ? -11.631 29.805 27.952 1.00 46.45 141 THR A N 1
ATOM 856 C CA . THR A 1 123 ? -11.313 29.127 29.204 1.00 45.07 141 THR A CA 1
ATOM 857 C C . THR A 1 123 ? -10.668 27.757 28.919 1.00 44.11 141 THR A C 1
ATOM 858 O O . THR A 1 123 ? -9.981 27.174 29.759 1.00 44.68 141 THR A O 1
ATOM 862 N N . GLY A 1 124 ? -10.848 27.278 27.697 1.00 35.94 142 GLY A N 1
ATOM 863 C CA . GLY A 1 124 ? -10.258 26.027 27.270 1.00 38.46 142 GLY A CA 1
ATOM 864 C C . GLY A 1 124 ? -11.181 24.848 27.500 1.00 35.89 142 GLY A C 1
ATOM 865 O O . GLY A 1 124 ? -10.808 23.708 27.225 1.00 41.42 142 GLY A O 1
ATOM 866 N N . GLN A 1 125 ? -12.381 25.132 28.007 1.00 29.26 143 GLN A N 1
ATOM 867 C CA . GLN A 1 125 ? -13.384 24.115 28.302 1.00 32.74 143 GLN A CA 1
ATOM 868 C C . GLN A 1 125 ? -14.364 23.862 27.142 1.00 32.64 143 GLN A C 1
ATOM 869 O O . GLN A 1 125 ? -14.815 24.796 26.467 1.00 27.08 143 GLN A O 1
ATOM 875 N N . PRO A 1 126 ? -14.700 22.589 26.917 1.00 31.51 144 PRO A N 1
ATOM 876 C CA . PRO A 1 126 ? -15.761 22.254 25.958 1.00 28.25 144 PRO A CA 1
ATOM 877 C C . PRO A 1 126 ? -17.106 22.769 26.447 1.00 35.35 144 PRO A C 1
ATOM 878 O O . PRO A 1 126 ? -17.317 22.879 27.661 1.00 26.98 144 PRO A O 1
ATOM 882 N N . ILE A 1 127 ? -18.002 23.065 25.509 1.00 33.50 145 ILE A N 1
ATOM 883 C CA . ILE A 1 127 ? -19.238 23.789 25.800 1.00 32.74 145 ILE A CA 1
ATOM 884 C C . ILE A 1 127 ? -20.508 22.944 25.660 1.00 38.39 145 ILE A C 1
ATOM 885 O O . ILE A 1 127 ? -20.832 22.445 24.579 1.00 30.88 145 ILE A O 1
ATOM 890 N N . ARG A 1 128 ? -21.248 22.834 26.758 1.00 38.91 146 ARG A N 1
ATOM 891 C CA . ARG A 1 128 ? -22.371 21.914 26.842 1.00 39.16 146 ARG A CA 1
ATOM 892 C C . ARG A 1 128 ? -23.545 22.517 27.616 1.00 46.97 146 ARG A C 1
ATOM 893 O O . ARG A 1 128 ? -24.675 22.051 27.499 1.00 59.12 146 ARG A O 1
ATOM 901 N N . TRP A 1 129 ? -23.266 23.549 28.407 1.00 52.61 147 TRP A N 1
ATOM 902 C CA . TRP A 1 129 ? -24.278 24.194 29.249 1.00 57.19 147 TRP A CA 1
ATOM 903 C C . TRP A 1 129 ? -24.570 25.587 28.717 1.00 51.25 147 TRP A C 1
ATOM 904 O O . TRP A 1 129 ? -23.693 26.213 28.122 1.00 56.31 147 TRP A O 1
ATOM 915 N N . GLU A 1 130 ? -25.785 26.087 28.939 1.00 42.90 148 GLU A N 1
ATOM 916 C CA . GLU A 1 130 ? -26.143 27.386 28.378 1.00 36.11 148 GLU A CA 1
ATOM 917 C C . GLU A 1 130 ? -25.397 28.499 29.115 1.00 40.51 148 GLU A C 1
ATOM 918 O O . GLU A 1 130 ? -25.138 29.566 28.554 1.00 39.91 148 GLU A O 1
ATOM 924 N N . GLY A 1 131 ? -25.032 28.231 30.364 1.00 37.35 149 GLY A N 1
ATOM 925 C CA . GLY A 1 131 ? -24.301 29.204 31.145 1.00 42.83 149 GLY A CA 1
ATOM 926 C C . GLY A 1 131 ? -22.944 29.468 30.536 1.00 40.92 149 GLY A C 1
ATOM 927 O O . GLY A 1 131 ? -22.617 30.614 30.222 1.00 38.52 149 GLY A O 1
ATOM 928 N N . ARG A 1 132 ? -22.158 28.407 30.359 1.00 44.65 150 ARG A N 1
ATOM 929 C CA . ARG A 1 132 ? -20.825 28.537 29.782 1.00 43.89 150 ARG A CA 1
ATOM 930 C C . ARG A 1 132 ? -20.883 29.108 28.366 1.00 50.29 150 ARG A C 1
ATOM 931 O O . ARG A 1 132 ? -20.087 29.977 28.015 1.00 56.05 150 ARG A O 1
ATOM 939 N N . ALA A 1 133 ? -21.825 28.622 27.556 1.00 50.11 151 ALA A N 1
ATOM 940 C CA . ALA A 1 133 ? -22.002 29.145 26.201 1.00 35.76 151 ALA A CA 1
ATOM 941 C C . ALA A 1 133 ? -22.232 30.642 26.247 1.00 38.20 151 ALA A C 1
ATOM 942 O O . ALA A 1 133 ? -21.644 31.392 25.467 1.00 39.31 151 ALA A O 1
ATOM 944 N N . SER A 1 134 ? -23.083 31.069 27.178 1.00 48.78 152 SER A N 1
ATOM 945 C CA . SER A 1 134 ? -23.427 32.481 27.319 1.00 54.02 152 SER A CA 1
ATOM 946 C C . SER A 1 134 ? -22.205 33.336 27.610 1.00 44.83 152 SER A C 1
ATOM 947 O O . SER A 1 134 ? -21.971 34.322 26.919 1.00 48.64 152 SER A O 1
ATOM 950 N N . ASN A 1 135 ? -21.435 32.954 28.628 1.00 34.07 153 ASN A N 1
ATOM 951 C CA . ASN A 1 135 ? -20.228 33.688 28.994 1.00 37.19 153 ASN A CA 1
ATOM 952 C C . ASN A 1 135 ? -19.282 33.811 27.823 1.00 37.75 153 ASN A C 1
ATOM 953 O O . ASN A 1 135 ? -18.665 34.857 27.607 1.00 38.49 153 ASN A O 1
ATOM 958 N N . PHE A 1 136 ? -19.182 32.732 27.054 1.00 36.84 154 PHE A N 1
ATOM 959 C CA . PHE A 1 136 ? -18.293 32.714 25.906 1.00 39.45 154 PHE A CA 1
ATOM 960 C C . PHE A 1 136 ? -18.786 33.671 24.815 1.00 36.09 154 PHE A C 1
ATOM 961 O O . PHE A 1 136 ? -17.984 34.332 24.148 1.00 38.78 154 PHE A O 1
ATOM 969 N N . ALA A 1 137 ? -20.099 33.760 24.645 1.00 39.58 155 ALA A N 1
ATOM 970 C CA . ALA A 1 137 ? -20.656 34.682 23.653 1.00 43.75 155 ALA A CA 1
ATOM 971 C C . ALA A 1 137 ? -20.330 36.119 24.077 1.00 45.36 155 ALA A C 1
ATOM 972 O O . ALA A 1 137 ? -19.786 36.899 23.293 1.00 36.12 155 ALA A O 1
ATOM 974 N N . ASP A 1 138 ? -20.639 36.439 25.332 1.00 51.76 156 ASP A N 1
ATOM 975 C CA . ASP A 1 138 ? -20.314 37.744 25.920 1.00 53.68 156 ASP A CA 1
ATOM 976 C C . ASP A 1 138 ? -18.832 38.105 25.729 1.00 42.33 156 ASP A C 1
ATOM 977 O O . ASP A 1 138 ? -18.511 39.224 25.327 1.00 46.30 156 ASP A O 1
ATOM 982 N N . TYR A 1 139 ? -17.943 37.147 25.992 1.00 34.47 157 TYR A N 1
ATOM 983 C CA . TYR A 1 139 ? -16.517 37.334 25.734 1.00 35.19 157 TYR A CA 1
ATOM 984 C C . TYR A 1 139 ? -16.234 37.673 24.265 1.00 40.56 157 TYR A C 1
ATOM 985 O O . TYR A 1 139 ? -15.542 38.647 23.970 1.00 42.39 157 TYR A O 1
ATOM 994 N N . LEU A 1 140 ? -16.766 36.873 23.343 1.00 46.79 158 LEU A N 1
ATOM 995 C CA . LEU A 1 140 ? -16.499 37.093 21.923 1.00 43.56 158 LEU A CA 1
ATOM 996 C C . LEU A 1 140 ? -17.009 38.459 21.494 1.00 39.83 158 LEU A C 1
ATOM 997 O O . LEU A 1 140 ? -16.338 39.187 20.761 1.00 43.59 158 LEU A O 1
ATOM 1002 N N . LEU A 1 141 ? -18.193 38.808 21.981 1.00 36.02 159 LEU A N 1
ATOM 1003 C CA . LEU A 1 141 ? -18.825 40.068 21.627 1.00 37.66 159 LEU A CA 1
ATOM 1004 C C . LEU A 1 141 ? -18.005 41.271 22.116 1.00 48.29 159 LEU A C 1
ATOM 1005 O O . LEU A 1 141 ? -17.906 42.294 21.433 1.00 47.70 159 LEU A O 1
ATOM 1010 N N . LYS A 1 142 ? -17.389 41.133 23.286 1.00 48.80 160 LYS A N 1
ATOM 1011 C CA . LYS A 1 142 ? -16.614 42.227 23.848 1.00 47.40 160 LYS A CA 1
ATOM 1012 C C . LYS A 1 142 ? -15.186 42.311 23.304 1.00 43.17 160 LYS A C 1
ATOM 1013 O O . LYS A 1 142 ? -14.570 43.378 23.337 1.00 49.72 160 LYS A O 1
ATOM 1019 N N . ASN A 1 143 ? -14.661 41.205 22.788 1.00 43.18 161 ASN A N 1
ATOM 1020 C CA . ASN A 1 143 ? -13.227 41.126 22.515 1.00 39.71 161 ASN A CA 1
ATOM 1021 C C . ASN A 1 143 ? -12.829 40.644 21.126 1.00 44.64 161 ASN A C 1
ATOM 1022 O O . ASN A 1 143 ? -11.660 40.752 20.736 1.00 40.78 161 ASN A O 1
ATOM 1027 N N . ARG A 1 144 ? -13.800 40.118 20.383 1.00 40.59 162 ARG A N 1
ATOM 1028 C CA . ARG A 1 144 ? -13.549 39.587 19.059 1.00 41.24 162 ARG A CA 1
ATOM 1029 C C . ARG A 1 144 ? -14.626 40.030 18.050 1.00 45.81 162 ARG A C 1
ATOM 1030 O O . ARG A 1 144 ? -14.750 39.465 16.965 1.00 42.74 162 ARG A O 1
ATOM 1038 N N . LEU A 1 145 ? -15.407 41.037 18.414 1.00 52.51 163 LEU A N 1
ATOM 1039 C CA . LEU A 1 145 ? -16.373 41.601 17.479 1.00 52.45 163 LEU A CA 1
ATOM 1040 C C . LEU A 1 145 ? -15.671 42.263 16.292 1.00 51.39 163 LEU A C 1
ATOM 1041 O O . LEU A 1 145 ? -14.844 43.165 16.465 1.00 52.07 163 LEU A O 1
ATOM 1046 N N . LYS A 1 146 ? -15.996 41.794 15.092 1.00 49.74 164 LYS A N 1
ATOM 1047 C CA . LYS A 1 146 ? -15.428 42.337 13.862 1.00 51.96 164 LYS A CA 1
ATOM 1048 C C . LYS A 1 146 ? -16.492 43.060 13.040 1.00 58.80 164 LYS A C 1
ATOM 1049 O O . LYS A 1 146 ? -17.696 42.856 13.218 1.00 58.42 164 LYS A O 1
ATOM 1055 N N . SER A 1 147 ? -16.049 43.910 12.130 1.00 54.73 165 SER A N 1
ATOM 1056 C CA . SER A 1 147 ? -17.001 44.593 11.277 1.00 55.18 165 SER A CA 1
ATOM 1057 C C . SER A 1 147 ? -16.424 44.746 9.903 1.00 52.74 165 SER A C 1
ATOM 1058 O O . SER A 1 147 ? -15.212 44.890 9.711 1.00 48.60 165 SER A O 1
ATOM 1061 N N . ARG A 1 148 ? -17.325 44.734 8.946 1.00 56.77 166 ARG A N 1
ATOM 1062 C CA . ARG A 1 148 ? -16.970 44.675 7.555 1.00 64.20 166 ARG A CA 1
ATOM 1063 C C . ARG A 1 148 ? -18.032 45.494 6.865 1.00 68.36 166 ARG A C 1
ATOM 1064 O O . ARG A 1 148 ? -19.141 45.617 7.363 1.00 66.89 166 ARG A O 1
ATOM 1072 N N . SER A 1 149 ? -17.736 46.069 5.719 1.00 78.85 167 SER A N 1
ATOM 1073 C CA . SER A 1 149 ? -18.862 46.459 4.894 1.00 88.99 167 SER A CA 1
ATOM 1074 C C . SER A 1 149 ? -18.653 46.035 3.438 1.00 88.44 167 SER A C 1
ATOM 1075 O O . SER A 1 149 ? -17.614 46.252 2.814 1.00 91.67 167 SER A O 1
ATOM 1078 N N . ASN A 1 150 ? -19.698 45.421 2.901 1.00 91.87 168 ASN A N 1
ATOM 1079 C CA . ASN A 1 150 ? -19.759 44.988 1.490 1.00 95.05 168 ASN A CA 1
ATOM 1080 C C . ASN A 1 150 ? -19.477 46.054 0.437 1.00 101.02 168 ASN A C 1
ATOM 1081 O O . ASN A 1 150 ? -19.335 45.784 -0.772 1.00 86.10 168 ASN A O 1
ATOM 1086 N N . GLY A 1 151 ? -19.308 47.266 0.937 1.00 121.16 169 GLY A N 1
ATOM 1087 C CA . GLY A 1 151 ? -19.140 48.418 0.086 1.00 130.99 169 GLY A CA 1
ATOM 1088 C C . GLY A 1 151 ? -20.326 49.334 0.238 1.00 129.48 169 GLY A C 1
ATOM 1089 O O . GLY A 1 151 ? -20.227 50.488 -0.155 1.00 138.65 169 GLY A O 1
ATOM 1090 N N . LEU A 1 152 ? -21.421 48.828 0.818 1.00 105.87 170 LEU A N 1
ATOM 1091 C CA . LEU A 1 152 ? -22.692 49.545 0.825 1.00 84.84 170 LEU A CA 1
ATOM 1092 C C . LEU A 1 152 ? -23.516 49.328 2.116 1.00 79.78 170 LEU A C 1
ATOM 1093 O O . LEU A 1 152 ? -24.580 49.915 2.262 1.00 76.24 170 LEU A O 1
ATOM 1098 N N . ARG A 1 153 ? -23.038 48.494 3.044 1.00 94.11 171 ARG A N 1
ATOM 1099 C CA . ARG A 1 153 ? -23.769 48.218 4.302 1.00 93.20 171 ARG A CA 1
ATOM 1100 C C . ARG A 1 153 ? -22.962 47.376 5.313 1.00 83.41 171 ARG A C 1
ATOM 1101 O O . ARG A 1 153 ? -22.221 46.477 4.913 1.00 82.07 171 ARG A O 1
ATOM 1109 N N . ILE A 1 154 ? -23.141 47.628 6.614 1.00 62.79 172 ILE A N 1
ATOM 1110 C CA . ILE A 1 154 ? -22.215 47.099 7.634 1.00 65.90 172 ILE A CA 1
ATOM 1111 C C . ILE A 1 154 ? -22.582 45.719 8.234 1.00 58.05 172 ILE A C 1
ATOM 1112 O O . ILE A 1 154 ? -23.685 45.483 8.739 1.00 57.68 172 ILE A O 1
ATOM 1117 N N . ILE A 1 155 ? -21.631 44.797 8.148 1.00 54.85 173 ILE A N 1
ATOM 1118 C CA . ILE A 1 155 ? -21.810 43.438 8.671 1.00 51.60 173 ILE A CA 1
ATOM 1119 C C . ILE A 1 155 ? -21.054 43.206 9.967 1.00 48.32 173 ILE A C 1
ATOM 1120 O O . ILE A 1 155 ? -19.845 43.392 10.006 1.00 42.28 173 ILE A O 1
ATOM 1125 N N . TYR A 1 156 ? -21.747 42.770 11.014 1.00 51.24 174 TYR A N 1
ATOM 1126 C CA . TYR A 1 156 ? -21.065 42.426 12.259 1.00 48.25 174 TYR A CA 1
ATOM 1127 C C . TYR A 1 156 ? -20.878 40.916 12.426 1.00 51.93 174 TYR A C 1
ATOM 1128 O O . TYR A 1 156 ? -21.796 40.120 12.166 1.00 45.89 174 TYR A O 1
ATOM 1137 N N . SER A 1 157 ? -19.678 40.527 12.856 1.00 37.73 175 SER A N 1
ATOM 1138 C CA . SER A 1 157 ? -19.328 39.118 12.917 1.00 34.52 175 SER A CA 1
ATOM 1139 C C . SER A 1 157 ? -18.422 38.733 14.095 1.00 38.48 175 SER A C 1
ATOM 1140 O O . SER A 1 157 ? -17.774 39.574 14.743 1.00 38.89 175 SER A O 1
ATOM 1143 N N . VAL A 1 158 ? -18.409 37.435 14.353 1.00 40.15 176 VAL A N 1
ATOM 1144 C CA . VAL A 1 158 ? -17.537 36.820 15.328 1.00 32.96 176 VAL A CA 1
ATOM 1145 C C . VAL A 1 158 ? -17.009 35.533 14.697 1.00 36.90 176 VAL A C 1
ATOM 1146 O O . VAL A 1 158 ? -17.785 34.741 14.141 1.00 32.97 176 VAL A O 1
ATOM 1150 N N . THR A 1 159 ? -15.690 35.372 14.724 1.00 27.08 177 THR A N 1
ATOM 1151 C CA . THR A 1 159 ? -15.028 34.161 14.269 1.00 34.11 177 THR A CA 1
ATOM 1152 C C . THR A 1 159 ? -14.675 33.305 15.475 1.00 37.62 177 THR A C 1
ATOM 1153 O O . THR A 1 159 ? -14.164 33.809 16.475 1.00 28.38 177 THR A O 1
ATOM 1157 N N . ILE A 1 160 ? -14.980 32.016 15.389 1.00 40.24 178 ILE A N 1
ATOM 1158 C CA . ILE A 1 160 ? -14.617 31.084 16.443 1.00 34.85 178 ILE A CA 1
ATOM 1159 C C . ILE A 1 160 ? -13.796 29.949 15.861 1.00 27.76 178 ILE A C 1
ATOM 1160 O O . ILE A 1 160 ? -14.269 29.227 14.993 1.00 23.60 178 ILE A O 1
ATOM 1165 N N . ASN A 1 161 ? -12.565 29.787 16.330 1.00 21.66 179 ASN A N 1
ATOM 1166 C CA . ASN A 1 161 ? -11.764 28.688 15.832 1.00 35.88 179 ASN A CA 1
ATOM 1167 C C . ASN A 1 161 ? -12.083 27.381 16.547 1.00 22.87 179 ASN A C 1
ATOM 1168 O O . ASN A 1 161 ? -12.278 27.339 17.752 1.00 40.53 179 ASN A O 1
ATOM 1173 N N . MET A 1 162 ? -12.175 26.316 15.780 1.00 31.27 180 MET A N 1
ATOM 1174 C CA . MET A 1 162 ? -12.470 25.016 16.340 1.00 30.78 180 MET A CA 1
ATOM 1175 C C . MET A 1 162 ? -11.148 24.383 16.740 1.00 25.22 180 MET A C 1
ATOM 1176 O O . MET A 1 162 ? -10.084 24.840 16.325 1.00 24.64 180 MET A O 1
ATOM 1181 N N . VAL A 1 163 ? -11.217 23.313 17.516 1.00 21.77 181 VAL A N 1
ATOM 1182 C CA . VAL A 1 163 ? -10.011 22.669 17.989 1.00 26.77 181 VAL A CA 1
ATOM 1183 C C . VAL A 1 163 ? -9.210 22.134 16.800 1.00 31.40 181 VAL A C 1
ATOM 1184 O O . VAL A 1 163 ? -9.765 21.870 15.722 1.00 25.13 181 VAL A O 1
ATOM 1188 N N . PRO A 1 164 ? -7.884 22.039 16.964 1.00 28.79 182 PRO A N 1
ATOM 1189 C CA . PRO A 1 164 ? -7.034 21.589 15.853 1.00 22.24 182 PRO A CA 1
ATOM 1190 C C . PRO A 1 164 ? -7.391 20.182 15.304 1.00 35.58 182 PRO A C 1
ATOM 1191 O O . PRO A 1 164 ? -7.301 19.955 14.091 1.00 27.36 182 PRO A O 1
ATOM 1195 N N . ASN A 1 165 ? -7.799 19.261 16.173 1.00 31.39 183 ASN A N 1
ATOM 1196 C CA . ASN A 1 165 ? -8.208 17.927 15.728 1.00 36.11 183 ASN A CA 1
ATOM 1197 C C . ASN A 1 165 ? -9.738 17.800 15.620 1.00 34.51 183 ASN A C 1
ATOM 1198 O O . ASN A 1 165 ? -10.304 16.768 15.999 1.00 21.07 183 ASN A O 1
ATOM 1203 N N . HIS A 1 166 ? -10.405 18.848 15.118 1.00 19.54 184 HIS A N 1
ATOM 1204 C CA . HIS A 1 166 ? -11.867 18.862 15.085 1.00 17.93 184 HIS A CA 1
ATOM 1205 C C . HIS A 1 166 ? -12.378 17.781 14.122 1.00 17.53 184 HIS A C 1
ATOM 1206 O O . HIS A 1 166 ? -13.418 17.179 14.361 1.00 20.22 184 HIS A O 1
ATOM 1213 N N . LEU A 1 167 ? -11.635 17.540 13.050 1.00 19.84 185 LEU A N 1
ATOM 1214 C CA . LEU A 1 167 ? -12.009 16.509 12.088 1.00 28.09 185 LEU A CA 1
ATOM 1215 C C . LEU A 1 167 ? -12.129 15.162 12.815 1.00 34.41 185 LEU A C 1
ATOM 1216 O O . LEU A 1 167 ? -13.174 14.506 12.765 1.00 34.85 185 LEU A O 1
ATOM 1221 N N . ASP A 1 168 ? -11.069 14.778 13.516 1.00 28.96 186 ASP A N 1
ATOM 1222 C CA . ASP A 1 168 ? -11.051 13.504 14.221 1.00 20.34 186 ASP A CA 1
ATOM 1223 C C . ASP A 1 168 ? -12.189 13.428 15.219 1.00 24.95 186 ASP A C 1
ATOM 1224 O O . ASP A 1 168 ? -12.842 12.394 15.336 1.00 37.38 186 ASP A O 1
ATOM 1229 N N . LYS A 1 169 ? -12.452 14.527 15.916 1.00 19.13 187 LYS A N 1
ATOM 1230 C CA . LYS A 1 169 ? -13.541 14.521 16.889 1.00 19.83 187 LYS A CA 1
ATOM 1231 C C . LYS A 1 169 ? -14.847 14.174 16.216 1.00 20.80 187 LYS A C 1
ATOM 1232 O O . LYS A 1 169 ? -15.585 13.305 16.676 1.00 24.57 187 LYS A O 1
ATOM 1238 N N . ARG A 1 170 ? -15.114 14.865 15.106 1.00 29.23 188 ARG A N 1
ATOM 1239 C CA . ARG A 1 170 ? -16.345 14.691 14.342 1.00 34.30 188 ARG A CA 1
ATOM 1240 C C . ARG A 1 170 ? -16.493 13.261 13.815 1.00 25.71 188 ARG A C 1
ATOM 1241 O O . ARG A 1 170 ? -17.512 12.623 14.035 1.00 25.94 188 ARG A O 1
ATOM 1249 N N . ALA A 1 171 ? -15.456 12.771 13.139 1.00 23.99 189 ALA A N 1
ATOM 1250 C CA . ALA A 1 171 ? -15.416 11.413 12.595 1.00 19.83 189 ALA A CA 1
ATOM 1251 C C . ALA A 1 171 ? -15.734 10.351 13.644 1.00 21.46 189 ALA A C 1
ATOM 1252 O O . ALA A 1 171 ? -16.367 9.334 13.334 1.00 22.34 189 ALA A O 1
ATOM 1254 N N . HIS A 1 172 ? -15.323 10.606 14.891 1.00 19.30 190 HIS A N 1
ATOM 1255 C CA . HIS A 1 172 ? -15.548 9.672 15.983 1.00 21.28 190 HIS A CA 1
ATOM 1256 C C . HIS A 1 172 ? -17.033 9.345 16.143 1.00 29.24 190 HIS A C 1
ATOM 1257 O O . HIS A 1 172 ? -17.386 8.216 16.471 1.00 38.32 190 HIS A O 1
ATOM 1264 N N . LYS A 1 173 ? -17.895 10.333 15.899 1.00 29.62 191 LYS A N 1
ATOM 1265 C CA . LYS A 1 173 ? -19.343 10.128 15.913 1.00 18.57 191 LYS A CA 1
ATOM 1266 C C . LYS A 1 173 ? -19.833 8.989 15.008 1.00 31.48 191 LYS A C 1
ATOM 1267 O O . LYS A 1 173 ? -20.841 8.355 15.320 1.00 30.81 191 LYS A O 1
ATOM 1273 N N . TYR A 1 174 ? -19.151 8.762 13.879 1.00 17.39 192 TYR A N 1
ATOM 1274 C CA . TYR A 1 174 ? -19.672 7.886 12.821 1.00 24.68 192 TYR A CA 1
ATOM 1275 C C . TYR A 1 174 ? -18.885 6.595 12.618 1.00 27.25 192 TYR A C 1
ATOM 1276 O O . TYR A 1 174 ? -19.240 5.779 11.760 1.00 23.33 192 TYR A O 1
ATOM 1285 N N . LEU A 1 175 ? -17.813 6.433 13.392 1.00 26.51 193 LEU A N 1
ATOM 1286 C CA . LEU A 1 175 ? -16.925 5.290 13.257 1.00 22.65 193 LEU A CA 1
ATOM 1287 C C . LEU A 1 175 ? -17.666 3.962 13.450 1.00 20.64 193 LEU A C 1
ATOM 1288 O O . LEU A 1 175 ? -17.376 2.995 12.767 1.00 22.67 193 LEU A O 1
ATOM 1293 N N . GLY A 1 176 ? -18.604 3.926 14.391 1.00 24.80 194 GLY A N 1
ATOM 1294 C CA . GLY A 1 176 ? -19.334 2.706 14.680 1.00 20.84 194 GLY A CA 1
ATOM 1295 C C . GLY A 1 176 ? -20.169 2.339 13.475 1.00 26.47 194 GLY A C 1
ATOM 1296 O O . GLY A 1 176 ? -20.228 1.182 13.062 1.00 31.15 194 GLY A O 1
ATOM 1297 N N . MET A 1 177 ? -20.816 3.346 12.908 1.00 22.97 195 MET A N 1
ATOM 1298 C CA . MET A 1 177 ? -21.615 3.147 11.704 1.00 37.69 195 MET A CA 1
ATOM 1299 C C . MET A 1 177 ? -20.741 2.618 10.570 1.00 30.53 195 MET A C 1
ATOM 1300 O O . MET A 1 177 ? -21.095 1.652 9.891 1.00 27.55 195 MET A O 1
ATOM 1305 N N . VAL A 1 178 ? -19.588 3.247 10.383 1.00 23.32 196 VAL A N 1
ATOM 1306 C CA . VAL A 1 178 ? -18.650 2.806 9.367 1.00 22.56 196 VAL A CA 1
ATOM 1307 C C . VAL A 1 178 ? -18.204 1.363 9.588 1.00 26.04 196 VAL A C 1
ATOM 1308 O O . VAL A 1 178 ? -18.108 0.594 8.635 1.00 24.64 196 VAL A O 1
ATOM 1312 N N . ARG A 1 179 ? -17.945 0.989 10.840 1.00 19.62 197 ARG A N 1
ATOM 1313 C CA . ARG A 1 179 ? -17.592 -0.397 11.156 1.00 24.69 197 ARG A CA 1
ATOM 1314 C C . ARG A 1 179 ? -18.683 -1.377 10.711 1.00 26.72 197 ARG A C 1
ATOM 1315 O O . ARG A 1 179 ? -18.412 -2.374 10.031 1.00 25.61 197 ARG A O 1
ATOM 1323 N N . GLN A 1 180 ? -19.915 -1.071 11.111 1.00 27.61 198 GLN A N 1
ATOM 1324 C CA . GLN A 1 180 ? -21.083 -1.866 10.780 1.00 30.95 198 GLN A CA 1
ATOM 1325 C C . GLN A 1 180 ? -21.263 -1.978 9.261 1.00 32.45 198 GLN A C 1
ATOM 1326 O O . GLN A 1 180 ? -21.281 -3.081 8.722 1.00 22.09 198 GLN A O 1
ATOM 1332 N N . ALA A 1 181 ? -21.373 -0.838 8.578 1.00 30.88 199 ALA A N 1
ATOM 1333 C CA . ALA A 1 181 ? -21.561 -0.822 7.123 1.00 22.84 199 ALA A CA 1
ATOM 1334 C C . ALA A 1 181 ? -20.463 -1.622 6.433 1.00 24.08 199 ALA A C 1
ATOM 1335 O O . ALA A 1 181 ? -20.715 -2.372 5.498 1.00 19.51 199 ALA A O 1
ATOM 1337 N N . SER A 1 182 ? -19.236 -1.479 6.920 1.00 31.67 200 SER A N 1
ATOM 1338 C CA . SER A 1 182 ? -18.099 -2.165 6.320 1.00 31.94 200 SER A CA 1
ATOM 1339 C C . SER A 1 182 ? -18.215 -3.690 6.438 1.00 37.05 200 SER A C 1
ATOM 1340 O O . SER A 1 182 ? -17.882 -4.435 5.499 1.00 30.39 200 SER A O 1
ATOM 1343 N N . ARG A 1 183 ? -18.670 -4.156 7.598 1.00 28.42 201 ARG A N 1
ATOM 1344 C CA . ARG A 1 183 ? -18.792 -5.594 7.810 1.00 37.50 201 ARG A CA 1
ATOM 1345 C C . ARG A 1 183 ? -19.897 -6.098 6.910 1.00 31.91 201 ARG A C 1
ATOM 1346 O O . ARG A 1 183 ? -19.736 -7.096 6.224 1.00 35.81 201 ARG A O 1
ATOM 1354 N N . LYS A 1 184 ? -21.001 -5.364 6.904 1.00 30.72 202 LYS A N 1
ATOM 1355 C CA . LYS A 1 184 ? -22.173 -5.689 6.108 1.00 35.09 202 LYS A CA 1
ATOM 1356 C C . LYS A 1 184 ? -21.884 -5.845 4.607 1.00 41.63 202 LYS A C 1
ATOM 1357 O O . LYS A 1 184 ? -22.251 -6.855 3.990 1.00 36.88 202 LYS A O 1
ATOM 1363 N N . TYR A 1 185 ? -21.222 -4.863 4.012 1.00 33.22 203 TYR A N 1
ATOM 1364 C CA . TYR A 1 185 ? -21.075 -4.886 2.560 1.00 31.29 203 TYR A CA 1
ATOM 1365 C C . TYR A 1 185 ? -19.692 -5.294 2.059 1.00 31.47 203 TYR A C 1
ATOM 1366 O O . TYR A 1 185 ? -19.436 -5.230 0.868 1.00 32.50 203 TYR A O 1
ATOM 1375 N N . GLY A 1 186 ? -18.800 -5.703 2.955 1.00 37.59 204 GLY A N 1
ATOM 1376 C CA . GLY A 1 186 ? -17.434 -6.041 2.568 1.00 38.90 204 GLY A CA 1
ATOM 1377 C C . GLY A 1 186 ? -16.619 -4.927 1.913 1.00 36.92 204 GLY A C 1
ATOM 1378 O O . GLY A 1 186 ? -15.799 -5.183 1.034 1.00 39.61 204 GLY A O 1
ATOM 1379 N N . VAL A 1 187 ? -16.834 -3.692 2.356 1.00 30.73 205 VAL A N 1
ATOM 1380 C CA . VAL A 1 187 ? -16.102 -2.527 1.850 1.00 27.10 205 VAL A CA 1
ATOM 1381 C C . VAL A 1 187 ? -15.157 -1.980 2.920 1.00 27.60 205 VAL A C 1
ATOM 1382 O O . VAL A 1 187 ? -15.597 -1.746 4.045 1.00 24.64 205 VAL A O 1
ATOM 1386 N N . ASP A 1 188 ? -13.883 -1.762 2.582 1.00 23.64 206 ASP A N 1
ATOM 1387 C CA . ASP A 1 188 ? -12.886 -1.306 3.572 1.00 30.72 206 ASP A CA 1
ATOM 1388 C C . ASP A 1 188 ? -13.331 -0.055 4.318 1.00 28.13 206 ASP A C 1
ATOM 1389 O O . ASP A 1 188 ? -13.823 0.906 3.711 1.00 26.73 206 ASP A O 1
ATOM 1394 N N . GLU A 1 189 ? -13.161 -0.076 5.632 1.00 24.96 207 GLU A N 1
ATOM 1395 C CA . GLU A 1 189 ? -13.443 1.083 6.459 1.00 23.72 207 GLU A CA 1
ATOM 1396 C C . GLU A 1 189 ? -12.769 2.326 5.896 1.00 27.49 207 GLU A C 1
ATOM 1397 O O . GLU A 1 189 ? -13.373 3.398 5.807 1.00 25.17 207 GLU A O 1
ATOM 1403 N N . SER A 1 190 ? -11.514 2.162 5.502 1.00 23.51 208 SER A N 1
ATOM 1404 C CA . SER A 1 190 ? -10.709 3.292 5.110 1.00 26.40 208 SER A CA 1
ATOM 1405 C C . SER A 1 190 ? -11.268 3.964 3.861 1.00 30.63 208 SER A C 1
ATOM 1406 O O . SER A 1 190 ? -11.241 5.187 3.764 1.00 27.03 208 SER A O 1
ATOM 1409 N N . LEU A 1 191 ? -11.790 3.163 2.931 1.00 18.45 209 LEU A N 1
ATOM 1410 C CA . LEU A 1 191 ? -12.449 3.690 1.739 1.00 25.30 209 LEU A CA 1
ATOM 1411 C C . LEU A 1 191 ? -13.705 4.476 2.123 1.00 23.68 209 LEU A C 1
ATOM 1412 O O . LEU A 1 191 ? -13.906 5.599 1.659 1.00 18.89 209 LEU A O 1
ATOM 1417 N N . ILE A 1 192 ? -14.552 3.899 2.971 1.00 15.33 210 ILE A N 1
ATOM 1418 C CA . ILE A 1 192 ? -15.742 4.632 3.408 1.00 19.96 210 ILE A CA 1
ATOM 1419 C C . ILE A 1 192 ? -15.357 5.984 4.056 1.00 32.33 210 ILE A C 1
ATOM 1420 O O . ILE A 1 192 ? -15.931 7.035 3.737 1.00 30.71 210 ILE A O 1
ATOM 1425 N N . LEU A 1 193 ? -14.348 5.946 4.923 1.00 34.14 211 LEU A N 1
ATOM 1426 C CA . LEU A 1 193 ? -13.921 7.109 5.677 1.00 26.50 211 LEU A CA 1
ATOM 1427 C C . LEU A 1 193 ? -13.274 8.132 4.765 1.00 26.15 211 LEU A C 1
ATOM 1428 O O . LEU A 1 193 ? -13.445 9.346 4.956 1.00 16.43 211 LEU A O 1
ATOM 1433 N N . ALA A 1 194 ? -12.517 7.635 3.789 1.00 21.79 212 ALA A N 1
ATOM 1434 C CA . ALA A 1 194 ? -11.844 8.517 2.832 1.00 26.79 212 ALA A CA 1
ATOM 1435 C C . ALA A 1 194 ? -12.862 9.238 1.940 1.00 26.14 212 ALA A C 1
ATOM 1436 O O . ALA A 1 194 ? -12.711 10.438 1.643 1.00 22.18 212 ALA A O 1
ATOM 1438 N N . ILE A 1 195 ? -13.896 8.509 1.528 1.00 23.19 213 ILE A N 1
ATOM 1439 C CA . ILE A 1 195 ? -14.989 9.105 0.767 1.00 28.73 213 ILE A CA 1
ATOM 1440 C C . ILE A 1 195 ? -15.742 10.137 1.604 1.00 28.85 213 ILE A C 1
ATOM 1441 O O . ILE A 1 195 ? -15.919 11.291 1.195 1.00 31.03 213 ILE A O 1
ATOM 1446 N N . MET A 1 196 ? -16.192 9.704 2.776 1.00 25.36 214 MET A N 1
ATOM 1447 C CA . MET A 1 196 ? -16.944 10.553 3.691 1.00 22.95 214 MET A CA 1
ATOM 1448 C C . MET A 1 196 ? -16.180 11.848 4.035 1.00 32.92 214 MET A C 1
ATOM 1449 O O . MET A 1 196 ? -16.744 12.955 3.987 1.00 35.01 214 MET A O 1
ATOM 1454 N N . GLN A 1 197 ? -14.893 11.726 4.339 1.00 24.05 215 GLN A N 1
ATOM 1455 C CA . GLN A 1 197 ? -14.105 12.917 4.662 1.00 29.48 215 GLN A CA 1
ATOM 1456 C C . GLN A 1 197 ? -14.026 13.926 3.501 1.00 34.21 215 GLN A C 1
ATOM 1457 O O . GLN A 1 197 ? -14.254 15.127 3.677 1.00 24.55 215 GLN A O 1
ATOM 1463 N N . THR A 1 198 ? -13.675 13.404 2.331 1.00 37.97 216 THR A N 1
ATOM 1464 C CA . THR A 1 198 ? -13.578 14.156 1.089 1.00 29.64 216 THR A CA 1
ATOM 1465 C C . THR A 1 198 ? -14.859 14.884 0.708 1.00 28.59 216 THR A C 1
ATOM 1466 O O . THR A 1 198 ? -14.825 15.990 0.163 1.00 29.61 216 THR A O 1
ATOM 1470 N N . GLN A 1 199 ? -15.985 14.241 0.974 1.00 34.53 217 GLN A N 1
ATOM 1471 C CA . GLN A 1 199 ? -17.259 14.683 0.432 1.00 32.45 217 GLN A CA 1
ATOM 1472 C C . GLN A 1 199 ? -17.927 15.677 1.334 1.00 29.37 217 GLN A C 1
ATOM 1473 O O . GLN A 1 199 ? -18.645 16.576 0.855 1.00 26.74 217 GLN A O 1
ATOM 1479 N N . SER A 1 200 ? -17.732 15.490 2.638 1.00 27.07 218 SER A N 1
ATOM 1480 C CA . SER A 1 200 ? -18.453 16.290 3.612 1.00 23.15 218 SER A CA 1
ATOM 1481 C C . SER A 1 200 ? -17.645 16.740 4.823 1.00 21.05 218 SER A C 1
ATOM 1482 O O . SER A 1 200 ? -18.161 17.503 5.640 1.00 19.54 218 SER A O 1
ATOM 1485 N N . SER A 1 201 ? -16.396 16.288 4.937 1.00 21.34 219 SER A N 1
ATOM 1486 C CA . SER A 1 201 ? -15.656 16.398 6.195 1.00 16.56 219 SER A CA 1
ATOM 1487 C C . SER A 1 201 ? -16.550 15.991 7.342 1.00 24.09 219 SER A C 1
ATOM 1488 O O . SER A 1 201 ? -16.573 16.685 8.351 1.00 27.28 219 SER A O 1
ATOM 1491 N N . PHE A 1 202 ? -17.318 14.909 7.172 1.00 20.96 220 PHE A N 1
ATOM 1492 C CA . PHE A 1 202 ? -18.169 14.407 8.255 1.00 22.45 220 PHE A CA 1
ATOM 1493 C C . PHE A 1 202 ? -19.159 15.449 8.765 1.00 30.51 220 PHE A C 1
ATOM 1494 O O . PHE A 1 202 ? -19.415 15.554 9.983 1.00 21.75 220 PHE A O 1
ATOM 1502 N N . ASN A 1 203 ? -19.713 16.215 7.829 1.00 32.54 221 ASN A N 1
ATOM 1503 C CA . ASN A 1 203 ? -20.798 17.147 8.116 1.00 19.33 221 ASN A CA 1
ATOM 1504 C C . ASN A 1 203 ? -22.134 16.492 7.804 1.00 27.96 221 ASN A C 1
ATOM 1505 O O . ASN A 1 203 ? -22.456 16.236 6.648 1.00 27.71 221 ASN A O 1
ATOM 1510 N N . PRO A 1 204 ? -22.922 16.221 8.838 1.00 28.17 222 PRO A N 1
ATOM 1511 C CA . PRO A 1 204 ? -24.205 15.544 8.632 1.00 18.92 222 PRO A CA 1
ATOM 1512 C C . PRO A 1 204 ? -25.270 16.441 7.995 1.00 25.22 222 PRO A C 1
ATOM 1513 O O . PRO A 1 204 ? -26.296 15.929 7.539 1.00 34.60 222 PRO A O 1
ATOM 1517 N N . TYR A 1 205 ? -25.037 17.749 7.952 1.00 28.61 223 TYR A N 1
ATOM 1518 C CA . TYR A 1 205 ? -25.987 18.661 7.300 1.00 29.61 223 TYR A CA 1
ATOM 1519 C C . TYR A 1 205 ? -25.587 18.927 5.858 1.00 32.61 223 TYR A C 1
ATOM 1520 O O . TYR A 1 205 ? -26.061 19.887 5.248 1.00 39.31 223 TYR A O 1
ATOM 1529 N N . ALA A 1 206 ? -24.697 18.099 5.322 1.00 34.94 224 ALA A N 1
ATOM 1530 C CA . ALA A 1 206 ? -24.107 18.375 4.018 1.00 38.42 224 ALA A CA 1
ATOM 1531 C C . ALA A 1 206 ? -25.151 18.295 2.890 1.00 35.37 224 ALA A C 1
ATOM 1532 O O . ALA A 1 206 ? -25.952 17.367 2.848 1.00 26.30 224 ALA A O 1
ATOM 1534 N N . VAL A 1 207 ? -25.141 19.300 2.014 1.00 32.98 225 VAL A N 1
ATOM 1535 C CA . VAL A 1 207 ? -26.041 19.405 0.864 1.00 34.42 225 VAL A CA 1
ATOM 1536 C C . VAL A 1 207 ? -25.314 20.028 -0.306 1.00 39.64 225 VAL A C 1
ATOM 1537 O O . VAL A 1 207 ? -24.662 21.061 -0.152 1.00 36.06 225 VAL A O 1
ATOM 1541 N N . SER A 1 208 ? -25.421 19.420 -1.481 1.00 34.90 226 SER A N 1
ATOM 1542 C CA . SER A 1 208 ? -24.669 19.933 -2.614 1.00 34.75 226 SER A CA 1
ATOM 1543 C C . SER A 1 208 ? -25.579 20.717 -3.556 1.00 39.43 226 SER A C 1
ATOM 1544 O O . SER A 1 208 ? -26.768 20.878 -3.287 1.00 38.14 226 SER A O 1
ATOM 1547 N N . ARG A 1 209 ? -25.001 21.206 -4.650 1.00 45.07 227 ARG A N 1
ATOM 1548 C CA . ARG A 1 209 ? -25.728 21.987 -5.651 1.00 48.28 227 ARG A CA 1
ATOM 1549 C C . ARG A 1 209 ? -26.511 21.063 -6.587 1.00 49.96 227 ARG A C 1
ATOM 1550 O O . ARG A 1 209 ? -27.390 21.502 -7.332 1.00 48.85 227 ARG A O 1
ATOM 1558 N N . SER A 1 210 ? -26.163 19.781 -6.547 1.00 39.58 228 SER A N 1
ATOM 1559 C CA . SER A 1 210 ? -26.839 18.757 -7.328 1.00 38.80 228 SER A CA 1
ATOM 1560 C C . SER A 1 210 ? -27.694 17.882 -6.419 1.00 45.20 228 SER A C 1
ATOM 1561 O O . SER A 1 210 ? -28.050 16.760 -6.779 1.00 48.17 228 SER A O 1
ATOM 1564 N N . ASP A 1 211 ? -28.013 18.406 -5.238 1.00 48.08 229 ASP A N 1
ATOM 1565 C CA . ASP A 1 211 ? -28.811 17.689 -4.243 1.00 47.89 229 ASP A CA 1
ATOM 1566 C C . ASP A 1 211 ? -28.227 16.339 -3.845 1.00 35.19 229 ASP A C 1
ATOM 1567 O O . ASP A 1 211 ? -28.980 15.401 -3.582 1.00 37.99 229 ASP A O 1
ATOM 1572 N N . ALA A 1 212 ? -26.902 16.223 -3.806 1.00 28.28 230 ALA A N 1
ATOM 1573 C CA . ALA A 1 212 ? -26.304 15.081 -3.100 1.00 27.05 230 ALA A CA 1
ATOM 1574 C C . ALA A 1 212 ? -26.529 15.327 -1.612 1.00 28.95 230 ALA A C 1
ATOM 1575 O O . ALA A 1 212 ? -26.414 16.460 -1.157 1.00 33.67 230 ALA A O 1
ATOM 1577 N N . LEU A 1 213 ? -26.878 14.290 -0.860 1.00 38.07 231 LEU A N 1
ATOM 1578 C CA . LEU A 1 213 ? -27.292 14.488 0.529 1.00 38.92 231 LEU A CA 1
ATOM 1579 C C . LEU A 1 213 ? -26.444 13.787 1.587 1.00 36.59 231 LEU A C 1
ATOM 1580 O O . LEU A 1 213 ? -26.192 12.585 1.506 1.00 39.50 231 LEU A O 1
ATOM 1585 N N . GLY A 1 214 ? -26.038 14.534 2.606 1.00 26.47 232 GLY A N 1
ATOM 1586 C CA . GLY A 1 214 ? -25.512 13.916 3.808 1.00 21.74 232 GLY A CA 1
ATOM 1587 C C . GLY A 1 214 ? -24.039 13.588 3.807 1.00 23.85 232 GLY A C 1
ATOM 1588 O O . GLY A 1 214 ? -23.278 14.068 2.950 1.00 21.28 232 GLY A O 1
ATOM 1589 N N . LEU A 1 215 ? -23.651 12.762 4.789 1.00 22.56 233 LEU A N 1
ATOM 1590 C CA . LEU A 1 215 ? -22.256 12.507 5.101 1.00 17.01 233 LEU A CA 1
ATOM 1591 C C . LEU A 1 215 ? -21.520 11.974 3.900 1.00 19.19 233 LEU A C 1
ATOM 1592 O O . LEU A 1 215 ? -20.396 12.400 3.619 1.00 20.37 233 LEU A O 1
ATOM 1597 N N . MET A 1 216 ? -22.156 11.033 3.193 1.00 20.01 234 MET A N 1
ATOM 1598 C CA . MET A 1 216 ? -21.529 10.401 2.043 1.00 21.97 234 MET A CA 1
ATOM 1599 C C . MET A 1 216 ? -22.065 10.988 0.731 1.00 28.17 234 MET A C 1
ATOM 1600 O O . MET A 1 216 ? -21.815 10.435 -0.326 1.00 18.97 234 MET A O 1
ATOM 1605 N N . GLN A 1 217 ? -22.788 12.104 0.827 1.00 28.41 235 GLN A N 1
ATOM 1606 C CA . GLN A 1 217 ? -23.266 12.847 -0.343 1.00 19.17 235 GLN A CA 1
ATOM 1607 C C . GLN A 1 217 ? -23.964 11.950 -1.383 1.00 26.42 235 GLN A C 1
ATOM 1608 O O . GLN A 1 217 ? -23.463 11.750 -2.488 1.00 27.16 235 GLN A O 1
ATOM 1614 N N . VAL A 1 218 ? -25.111 11.404 -0.989 1.00 22.32 236 VAL A N 1
ATOM 1615 C CA . VAL A 1 218 ? -25.866 10.477 -1.812 1.00 28.23 236 VAL A CA 1
ATOM 1616 C C . VAL A 1 218 ? -26.976 11.229 -2.531 1.00 29.34 236 VAL A C 1
ATOM 1617 O O . VAL A 1 218 ? -27.727 11.982 -1.911 1.00 38.11 236 VAL A O 1
ATOM 1621 N N . VAL A 1 219 ? -27.061 11.041 -3.839 1.00 26.50 237 VAL A N 1
ATOM 1622 C CA . VAL A 1 219 ? -28.163 11.605 -4.616 1.00 28.19 237 VAL A CA 1
ATOM 1623 C C . VAL A 1 219 ? -29.325 10.606 -4.657 1.00 33.05 237 VAL A C 1
ATOM 1624 O O . VAL A 1 219 ? -29.131 9.429 -4.980 1.00 25.64 237 VAL A O 1
ATOM 1628 N N . GLN A 1 220 ? -30.525 11.076 -4.322 1.00 38.11 238 GLN A N 1
ATOM 1629 C CA . GLN A 1 220 ? -31.703 10.213 -4.225 1.00 42.42 238 GLN A CA 1
ATOM 1630 C C . GLN A 1 220 ? -32.046 9.429 -5.501 1.00 40.68 238 GLN A C 1
ATOM 1631 O O . GLN A 1 220 ? -32.180 8.201 -5.460 1.00 36.53 238 GLN A O 1
ATOM 1637 N N . HIS A 1 221 ? -32.196 10.134 -6.625 1.00 48.97 239 HIS A N 1
ATOM 1638 C CA . HIS A 1 221 ? -32.721 9.514 -7.847 1.00 49.72 239 HIS A CA 1
ATOM 1639 C C . HIS A 1 221 ? -31.708 8.652 -8.592 1.00 47.30 239 HIS A C 1
ATOM 1640 O O . HIS A 1 221 ? -32.085 7.859 -9.440 1.00 47.15 239 HIS A O 1
ATOM 1647 N N . THR A 1 222 ? -30.427 8.790 -8.273 1.00 43.90 240 THR A N 1
ATOM 1648 C CA . THR A 1 222 ? -29.412 7.938 -8.892 1.00 37.75 240 THR A CA 1
ATOM 1649 C C . THR A 1 222 ? -28.960 6.821 -7.952 1.00 42.35 240 THR A C 1
ATOM 1650 O O . THR A 1 222 ? -29.514 5.722 -7.982 1.00 41.10 240 THR A O 1
ATOM 1654 N N . ALA A 1 223 ? -27.967 7.097 -7.105 1.00 36.93 241 ALA A N 1
ATOM 1655 C CA . ALA A 1 223 ? -27.418 6.042 -6.256 1.00 32.53 241 ALA A CA 1
ATOM 1656 C C . ALA A 1 223 ? -28.452 5.509 -5.269 1.00 33.72 241 ALA A C 1
ATOM 1657 O O . ALA A 1 223 ? -28.540 4.299 -5.056 1.00 27.66 241 ALA A O 1
ATOM 1659 N N . GLY A 1 224 ? -29.231 6.415 -4.684 1.00 36.10 242 GLY A N 1
ATOM 1660 C CA . GLY A 1 224 ? -30.243 6.044 -3.713 1.00 34.66 242 GLY A CA 1
ATOM 1661 C C . GLY A 1 224 ? -31.232 5.075 -4.321 1.00 37.59 242 GLY A C 1
ATOM 1662 O O . GLY A 1 224 ? -31.491 4.009 -3.757 1.00 42.89 242 GLY A O 1
ATOM 1663 N N . LYS A 1 225 ? -31.758 5.444 -5.489 1.00 42.23 243 LYS A N 1
ATOM 1664 C CA . LYS A 1 225 ? -32.684 4.601 -6.244 1.00 37.50 243 LYS A CA 1
ATOM 1665 C C . LYS A 1 225 ? -32.074 3.236 -6.533 1.00 36.31 243 LYS A C 1
ATOM 1666 O O . LYS A 1 225 ? -32.716 2.201 -6.302 1.00 38.76 243 LYS A O 1
ATOM 1672 N N . ASP A 1 226 ? -30.836 3.226 -7.022 1.00 27.91 244 ASP A N 1
ATOM 1673 C CA . ASP A 1 226 ? -30.158 1.954 -7.325 1.00 38.80 244 ASP A CA 1
ATOM 1674 C C . ASP A 1 226 ? -30.039 1.037 -6.102 1.00 40.95 244 ASP A C 1
ATOM 1675 O O . ASP A 1 226 ? -30.189 -0.182 -6.201 1.00 41.19 244 ASP A O 1
ATOM 1680 N N . VAL A 1 227 ? -29.753 1.635 -4.953 1.00 33.74 245 VAL A N 1
ATOM 1681 C CA . VAL A 1 227 ? -29.514 0.866 -3.742 1.00 38.29 245 VAL A CA 1
ATOM 1682 C C . VAL A 1 227 ? -30.796 0.204 -3.269 1.00 34.14 245 VAL A C 1
ATOM 1683 O O . VAL A 1 227 ? -30.814 -0.999 -2.986 1.00 42.72 245 VAL A O 1
ATOM 1687 N N . PHE A 1 228 ? -31.865 0.993 -3.195 1.00 36.80 246 PHE A N 1
ATOM 1688 C CA . PHE A 1 228 ? -33.178 0.480 -2.829 1.00 57.59 246 PHE A CA 1
ATOM 1689 C C . PHE A 1 228 ? -33.585 -0.694 -3.721 1.00 72.39 246 PHE A C 1
ATOM 1690 O O . PHE A 1 228 ? -33.999 -1.747 -3.226 1.00 76.34 246 PHE A O 1
ATOM 1698 N N . ARG A 1 229 ? -33.457 -0.504 -5.034 1.00 71.21 247 ARG A N 1
ATOM 1699 C CA . ARG A 1 229 ? -33.804 -1.542 -5.999 1.00 68.32 247 ARG A CA 1
ATOM 1700 C C . ARG A 1 229 ? -32.989 -2.806 -5.751 1.00 64.04 247 ARG A C 1
ATOM 1701 O O . ARG A 1 229 ? -33.516 -3.914 -5.820 1.00 71.92 247 ARG A O 1
ATOM 1709 N N . SER A 1 230 ? -31.708 -2.640 -5.439 1.00 57.75 248 SER A N 1
ATOM 1710 C CA . SER A 1 230 ? -30.812 -3.779 -5.289 1.00 56.35 248 SER A CA 1
ATOM 1711 C C . SER A 1 230 ? -31.058 -4.531 -3.992 1.00 61.49 248 SER A C 1
ATOM 1712 O O . SER A 1 230 ? -30.376 -5.515 -3.689 1.00 57.44 248 SER A O 1
ATOM 1715 N N . GLN A 1 231 ? -32.015 -4.050 -3.211 1.00 63.86 249 GLN A N 1
ATOM 1716 C CA . GLN A 1 231 ? -32.292 -4.660 -1.921 1.00 70.59 249 GLN A CA 1
ATOM 1717 C C . GLN A 1 231 ? -33.764 -4.997 -1.807 1.00 77.26 249 GLN A C 1
ATOM 1718 O O . GLN A 1 231 ? -34.347 -4.914 -0.728 1.00 82.32 249 GLN A O 1
ATOM 1724 N N . GLY A 1 232 ? -34.363 -5.364 -2.936 1.00 75.13 250 GLY A N 1
ATOM 1725 C CA . GLY A 1 232 ? -35.765 -5.740 -2.988 1.00 72.52 250 GLY A CA 1
ATOM 1726 C C . GLY A 1 232 ? -36.697 -4.663 -2.471 1.00 65.55 250 GLY A C 1
ATOM 1727 O O . GLY A 1 232 ? -37.875 -4.914 -2.210 1.00 67.02 250 GLY A O 1
ATOM 1728 N N . LYS A 1 233 ? -36.165 -3.456 -2.324 1.00 61.59 251 LYS A N 1
ATOM 1729 C CA . LYS A 1 233 ? -36.921 -2.347 -1.777 1.00 63.02 251 LYS A CA 1
ATOM 1730 C C . LYS A 1 233 ? -37.427 -1.497 -2.923 1.00 70.94 251 LYS A C 1
ATOM 1731 O O . LYS A 1 233 ? -36.857 -1.519 -4.011 1.00 70.37 251 LYS A O 1
ATOM 1737 N N . SER A 1 234 ? -38.496 -0.749 -2.687 1.00 80.38 252 SER A N 1
ATOM 1738 C CA . SER A 1 234 ? -39.118 0.012 -3.762 1.00 87.39 252 SER A CA 1
ATOM 1739 C C . SER A 1 234 ? -39.052 1.507 -3.519 1.00 85.73 252 SER A C 1
ATOM 1740 O O . SER A 1 234 ? -39.090 1.959 -2.377 1.00 92.95 252 SER A O 1
ATOM 1743 N N . GLY A 1 235 ? -38.965 2.273 -4.602 1.00 79.67 253 GLY A N 1
ATOM 1744 C CA . GLY A 1 235 ? -38.997 3.720 -4.516 1.00 74.63 253 GLY A CA 1
ATOM 1745 C C . GLY A 1 235 ? -37.634 4.351 -4.308 1.00 69.80 253 GLY A C 1
ATOM 1746 O O . GLY A 1 235 ? -36.606 3.701 -4.508 1.00 71.21 253 GLY A O 1
ATOM 1747 N N . THR A 1 236 ? -37.629 5.626 -3.917 1.00 62.35 254 THR A N 1
ATOM 1748 C CA . THR A 1 236 ? -36.384 6.347 -3.650 1.00 64.55 254 THR A CA 1
ATOM 1749 C C . THR A 1 236 ? -36.345 6.925 -2.226 1.00 52.05 254 THR A C 1
ATOM 1750 O O . THR A 1 236 ? -37.339 7.482 -1.745 1.00 39.60 254 THR A O 1
ATOM 1754 N N . PRO A 1 237 ? -35.191 6.791 -1.548 1.00 54.76 255 PRO A N 1
ATOM 1755 C CA . PRO A 1 237 ? -35.011 7.358 -0.201 1.00 51.48 255 PRO A CA 1
ATOM 1756 C C . PRO A 1 237 ? -35.348 8.844 -0.140 1.00 47.97 255 PRO A C 1
ATOM 1757 O O . PRO A 1 237 ? -34.998 9.597 -1.046 1.00 54.62 255 PRO A O 1
ATOM 1761 N N . SER A 1 238 ? -36.030 9.254 0.921 1.00 54.15 256 SER A N 1
ATOM 1762 C CA . SER A 1 238 ? -36.381 10.657 1.116 1.00 58.52 256 SER A CA 1
ATOM 1763 C C . SER A 1 238 ? -35.192 11.463 1.600 1.00 58.32 256 SER A C 1
ATOM 1764 O O . SER A 1 238 ? -34.122 10.918 1.860 1.00 47.46 256 SER A O 1
ATOM 1767 N N . ARG A 1 239 ? -35.397 12.763 1.757 1.00 69.93 257 ARG A N 1
ATOM 1768 C CA . ARG A 1 239 ? -34.354 13.622 2.288 1.00 76.15 257 ARG A CA 1
ATOM 1769 C C . ARG A 1 239 ? -34.156 13.362 3.785 1.00 69.76 257 ARG A C 1
ATOM 1770 O O . ARG A 1 239 ? -33.065 13.548 4.304 1.00 63.79 257 ARG A O 1
ATOM 1778 N N . SER A 1 240 ? -35.200 12.908 4.472 1.00 68.58 258 SER A N 1
ATOM 1779 C CA . SER A 1 240 ? -35.076 12.577 5.890 1.00 65.62 258 SER A CA 1
ATOM 1780 C C . SER A 1 240 ? -34.177 11.368 6.077 1.00 57.16 258 SER A C 1
ATOM 1781 O O . SER A 1 240 ? -33.347 11.330 6.982 1.00 53.82 258 SER A O 1
ATOM 1784 N N . PHE A 1 241 ? -34.348 10.385 5.201 1.00 52.66 259 PHE A N 1
ATOM 1785 C CA . PHE A 1 241 ? -33.608 9.131 5.278 1.00 50.09 259 PHE A CA 1
ATOM 1786 C C . PHE A 1 241 ? -32.118 9.365 5.055 1.00 42.98 259 PHE A C 1
ATOM 1787 O O . PHE A 1 241 ? -31.283 8.909 5.841 1.00 41.14 259 PHE A O 1
ATOM 1795 N N . LEU A 1 242 ? -31.792 10.099 3.998 1.00 32.83 260 LEU A N 1
ATOM 1796 C CA . LEU A 1 242 ? -30.404 10.308 3.613 1.00 31.86 260 LEU A CA 1
ATOM 1797 C C . LEU A 1 242 ? -29.713 11.312 4.524 1.00 28.88 260 LEU A C 1
ATOM 1798 O O . LEU A 1 242 ? -28.493 11.451 4.475 1.00 31.29 260 LEU A O 1
ATOM 1803 N N . PHE A 1 243 ? -30.503 12.008 5.340 1.00 33.61 261 PHE A N 1
ATOM 1804 C CA . PHE A 1 243 ? -29.975 12.933 6.335 1.00 38.89 261 PHE A CA 1
ATOM 1805 C C . PHE A 1 243 ? -29.842 12.286 7.702 1.00 44.46 261 PHE A C 1
ATOM 1806 O O . PHE A 1 243 ? -29.410 12.923 8.666 1.00 44.38 261 PHE A O 1
ATOM 1814 N N . ASP A 1 244 ? -30.224 11.019 7.788 1.00 42.17 262 ASP A N 1
ATOM 1815 C CA . ASP A 1 244 ? -29.937 10.238 8.981 1.00 36.98 262 ASP A CA 1
ATOM 1816 C C . ASP A 1 244 ? -28.631 9.474 8.801 1.00 26.89 262 ASP A C 1
ATOM 1817 O O . ASP A 1 244 ? -28.556 8.592 7.944 1.00 36.33 262 ASP A O 1
ATOM 1822 N N . PRO A 1 245 ? -27.606 9.810 9.608 1.00 31.75 263 PRO A N 1
ATOM 1823 C CA . PRO A 1 245 ? -26.238 9.271 9.522 1.00 28.78 263 PRO A CA 1
ATOM 1824 C C . PRO A 1 245 ? -26.180 7.776 9.214 1.00 33.41 263 PRO A C 1
ATOM 1825 O O . PRO A 1 245 ? -25.721 7.384 8.132 1.00 34.74 263 PRO A O 1
ATOM 1829 N N . ALA A 1 246 ? -26.663 6.971 10.152 1.00 31.43 264 ALA A N 1
ATOM 1830 C CA . ALA A 1 246 ? -26.785 5.529 9.986 1.00 25.80 264 ALA A CA 1
ATOM 1831 C C . ALA A 1 246 ? -27.306 5.097 8.598 1.00 26.47 264 ALA A C 1
ATOM 1832 O O . ALA A 1 246 ? -26.703 4.240 7.938 1.00 28.98 264 ALA A O 1
ATOM 1834 N N . SER A 1 247 ? -28.417 5.687 8.160 1.00 23.52 265 SER A N 1
ATOM 1835 C CA . SER A 1 247 ? -29.013 5.338 6.865 1.00 22.90 265 SER A CA 1
ATOM 1836 C C . SER A 1 247 ? -28.119 5.714 5.679 1.00 29.27 265 SER A C 1
ATOM 1837 O O . SER A 1 247 ? -27.870 4.912 4.774 1.00 34.92 265 SER A O 1
ATOM 1840 N N . ASN A 1 248 ? -27.676 6.964 5.701 1.00 32.53 266 ASN A N 1
ATOM 1841 C CA . ASN A 1 248 ? -26.817 7.552 4.690 1.00 24.32 266 ASN A CA 1
ATOM 1842 C C . ASN A 1 248 ? -25.537 6.743 4.473 1.00 22.52 266 ASN A C 1
ATOM 1843 O O . ASN A 1 248 ? -25.166 6.423 3.343 1.00 29.24 266 ASN A O 1
ATOM 1848 N N . ILE A 1 249 ? -24.885 6.387 5.574 1.00 19.94 267 ILE A N 1
ATOM 1849 C CA . ILE A 1 249 ? -23.624 5.650 5.526 1.00 27.41 267 ILE A CA 1
ATOM 1850 C C . ILE A 1 249 ? -23.842 4.236 5.031 1.00 27.02 267 ILE A C 1
ATOM 1851 O O . ILE A 1 249 ? -23.003 3.671 4.321 1.00 24.56 267 ILE A O 1
ATOM 1856 N N . ASP A 1 250 ? -24.972 3.661 5.412 1.00 23.06 268 ASP A N 1
ATOM 1857 C CA . ASP A 1 250 ? -25.316 2.336 4.927 1.00 28.99 268 ASP A CA 1
ATOM 1858 C C . ASP A 1 250 ? -25.609 2.371 3.424 1.00 30.24 268 ASP A C 1
ATOM 1859 O O . ASP A 1 250 ? -25.205 1.481 2.694 1.00 28.07 268 ASP A O 1
ATOM 1864 N N . THR A 1 251 ? -26.298 3.412 2.976 1.00 28.74 269 THR A N 1
ATOM 1865 C CA . THR A 1 251 ? -26.619 3.569 1.550 1.00 26.62 269 THR A CA 1
ATOM 1866 C C . THR A 1 251 ? -25.381 3.824 0.711 1.00 29.50 269 THR A C 1
ATOM 1867 O O . THR A 1 251 ? -25.116 3.108 -0.252 1.00 36.20 269 THR A O 1
ATOM 1871 N N . GLY A 1 252 ? -24.614 4.842 1.094 1.00 37.23 270 GLY A N 1
ATOM 1872 C CA . GLY A 1 252 ? -23.361 5.134 0.425 1.00 24.79 270 GLY A CA 1
ATOM 1873 C C . GLY A 1 252 ? -22.420 3.945 0.333 1.00 24.52 270 GLY A C 1
ATOM 1874 O O . GLY A 1 252 ? -21.870 3.668 -0.720 1.00 26.17 270 GLY A O 1
ATOM 1875 N N . THR A 1 253 ? -22.222 3.249 1.454 1.00 25.41 271 THR A N 1
ATOM 1876 C CA . THR A 1 253 ? -21.396 2.051 1.462 1.00 27.22 271 THR A CA 1
ATOM 1877 C C . THR A 1 253 ? -21.954 0.960 0.529 1.00 32.15 271 THR A C 1
ATOM 1878 O O . THR A 1 253 ? -21.198 0.298 -0.179 1.00 20.97 271 THR A O 1
ATOM 1882 N N . ALA A 1 254 ? -23.273 0.779 0.546 1.00 31.71 272 ALA A N 1
ATOM 1883 C CA . ALA A 1 254 ? -23.948 -0.143 -0.366 1.00 28.68 272 ALA A CA 1
ATOM 1884 C C . ALA A 1 254 ? -23.646 0.200 -1.831 1.00 34.37 272 ALA A C 1
ATOM 1885 O O . ALA A 1 254 ? -23.379 -0.693 -2.637 1.00 34.92 272 ALA A O 1
ATOM 1887 N N . TYR A 1 255 ? -23.665 1.491 -2.164 1.00 21.14 273 TYR A N 1
ATOM 1888 C CA . TYR A 1 255 ? -23.376 1.909 -3.532 1.00 28.13 273 TYR A CA 1
ATOM 1889 C C . TYR A 1 255 ? -21.929 1.591 -3.848 1.00 29.53 273 TYR A C 1
ATOM 1890 O O . TYR A 1 255 ? -21.618 1.153 -4.944 1.00 28.37 273 TYR A O 1
ATOM 1899 N N . LEU A 1 256 ? -21.048 1.789 -2.867 1.00 32.45 274 LEU A N 1
ATOM 1900 C CA . LEU A 1 256 ? -19.643 1.420 -3.026 1.00 32.69 274 LEU A CA 1
ATOM 1901 C C . LEU A 1 256 ? -19.513 -0.063 -3.410 1.00 36.38 274 LEU A C 1
ATOM 1902 O O . LEU A 1 256 ? -18.722 -0.430 -4.292 1.00 36.22 274 LEU A O 1
ATOM 1907 N N . ALA A 1 257 ? -20.323 -0.902 -2.773 1.00 33.58 275 ALA A N 1
ATOM 1908 C CA . ALA A 1 257 ? -20.285 -2.334 -3.029 1.00 39.33 275 ALA A CA 1
ATOM 1909 C C . ALA A 1 257 ? -20.917 -2.637 -4.393 1.00 45.53 275 ALA A C 1
ATOM 1910 O O . ALA A 1 257 ? -20.351 -3.381 -5.183 1.00 37.66 275 ALA A O 1
ATOM 1912 N N . MET A 1 258 ? -22.063 -2.025 -4.673 1.00 43.49 276 MET A N 1
ATOM 1913 C CA . MET A 1 258 ? -22.697 -2.157 -5.977 1.00 32.91 276 MET A CA 1
ATOM 1914 C C . MET A 1 258 ? -21.748 -1.764 -7.097 1.00 38.45 276 MET A C 1
ATOM 1915 O O . MET A 1 258 ? -21.688 -2.427 -8.129 1.00 36.98 276 MET A O 1
ATOM 1920 N N . LEU A 1 259 ? -21.006 -0.683 -6.904 1.00 40.91 277 LEU A N 1
ATOM 1921 C CA . LEU A 1 259 ? -20.033 -0.286 -7.908 1.00 37.60 277 LEU A CA 1
ATOM 1922 C C . LEU A 1 259 ? -18.971 -1.368 -8.065 1.00 40.54 277 LEU A C 1
ATOM 1923 O O . LEU A 1 259 ? -18.603 -1.727 -9.180 1.00 36.19 277 LEU A O 1
ATOM 1928 N N . ASN A 1 260 ? -18.501 -1.904 -6.941 1.00 36.33 278 ASN A N 1
ATOM 1929 C CA . ASN A 1 260 ? -17.381 -2.836 -6.959 1.00 30.71 278 ASN A CA 1
ATOM 1930 C C . ASN A 1 260 ? -17.683 -4.252 -7.485 1.00 34.54 278 ASN A C 1
ATOM 1931 O O . ASN A 1 260 ? -16.847 -4.862 -8.148 1.00 37.19 278 ASN A O 1
ATOM 1936 N N . ASN A 1 261 ? -18.858 -4.775 -7.155 1.00 40.77 279 ASN A N 1
ATOM 1937 C CA . ASN A 1 261 ? -19.259 -6.109 -7.573 1.00 49.25 279 ASN A CA 1
ATOM 1938 C C . ASN A 1 261 ? -19.931 -6.093 -8.956 1.00 59.62 279 ASN A C 1
ATOM 1939 O O . ASN A 1 261 ? -19.466 -6.741 -9.890 1.00 65.00 279 ASN A O 1
ATOM 1944 N N . VAL A 1 262 ? -21.013 -5.328 -9.074 1.00 60.85 280 VAL A N 1
ATOM 1945 C CA . VAL A 1 262 ? -21.793 -5.230 -10.306 1.00 53.26 280 VAL A CA 1
ATOM 1946 C C . VAL A 1 262 ? -21.129 -4.378 -11.397 1.00 49.99 280 VAL A C 1
ATOM 1947 O O . VAL A 1 262 ? -20.461 -4.906 -12.283 1.00 47.90 280 VAL A O 1
ATOM 1951 N N . TYR A 1 263 ? -21.300 -3.061 -11.314 1.00 38.12 281 TYR A N 1
ATOM 1952 C CA . TYR A 1 263 ? -20.920 -2.157 -12.396 1.00 36.64 281 TYR A CA 1
ATOM 1953 C C . TYR A 1 263 ? -19.435 -2.175 -12.779 1.00 43.60 281 TYR A C 1
ATOM 1954 O O . TYR A 1 263 ? -19.066 -1.685 -13.839 1.00 49.17 281 TYR A O 1
ATOM 1963 N N . LEU A 1 264 ? -18.574 -2.714 -11.929 1.00 47.17 282 LEU A N 1
ATOM 1964 C CA . LEU A 1 264 ? -17.142 -2.675 -12.221 1.00 48.54 282 LEU A CA 1
ATOM 1965 C C . LEU A 1 264 ? -16.418 -3.964 -11.865 1.00 51.54 282 LEU A C 1
ATOM 1966 O O . LEU A 1 264 ? -15.192 -3.965 -11.705 1.00 44.79 282 LEU A O 1
ATOM 1971 N N . GLY A 1 265 ? -17.176 -5.053 -11.752 1.00 59.11 283 GLY A N 1
ATOM 1972 C CA . GLY A 1 265 ? -16.613 -6.359 -11.463 1.00 66.50 283 GLY A CA 1
ATOM 1973 C C . GLY A 1 265 ? -15.753 -6.896 -12.59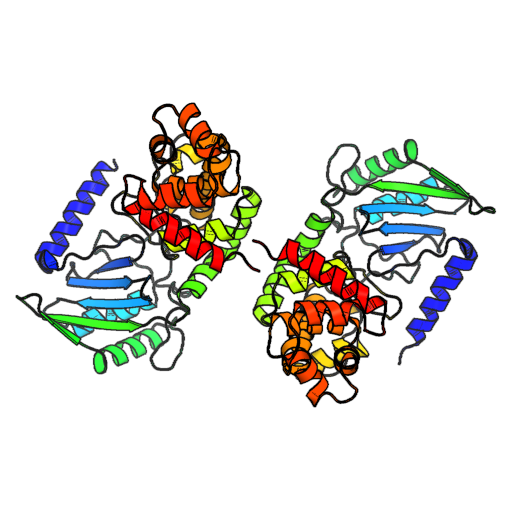0 1.00 69.82 283 GLY A C 1
ATOM 1974 O O . GLY A 1 265 ? -14.974 -7.825 -12.394 1.00 75.95 283 GLY A O 1
ATOM 1975 N N . GLY A 1 266 ? -15.915 -6.321 -13.780 1.00 67.16 284 GLY A N 1
ATOM 1976 C CA . GLY A 1 266 ? -15.107 -6.675 -14.936 1.00 69.05 284 GLY A CA 1
ATOM 1977 C C . GLY A 1 266 ? -13.643 -6.408 -14.718 1.00 71.43 284 GLY A C 1
ATOM 1978 O O . GLY A 1 266 ? -12.785 -7.059 -15.315 1.00 70.99 284 GLY A O 1
ATOM 1979 N N . ILE A 1 267 ? -13.353 -5.437 -13.863 1.00 70.49 285 ILE A N 1
ATOM 1980 C CA . ILE A 1 267 ? -11.978 -5.172 -13.489 1.00 63.82 285 ILE A CA 1
ATOM 1981 C C . ILE A 1 267 ? -11.524 -6.266 -12.533 1.00 63.74 285 ILE A C 1
ATOM 1982 O O . ILE A 1 267 ? -12.180 -6.556 -11.531 1.00 56.74 285 ILE A O 1
ATOM 1987 N N . ASP A 1 268 ? -10.407 -6.892 -12.871 1.00 66.54 286 ASP A N 1
ATOM 1988 C CA . ASP A 1 268 ? -9.932 -8.043 -12.127 1.00 71.39 286 ASP A CA 1
ATOM 1989 C C . ASP A 1 268 ? -9.063 -7.619 -10.963 1.00 61.73 286 ASP A C 1
ATOM 1990 O O . ASP A 1 268 ? -9.187 -8.144 -9.859 1.00 55.23 286 ASP A O 1
ATOM 1995 N N . ASN A 1 269 ? -8.172 -6.673 -11.229 1.00 54.91 287 ASN A N 1
ATOM 1996 C CA . ASN A 1 269 ? -7.250 -6.188 -10.222 1.00 54.22 287 ASN A CA 1
ATOM 1997 C C . ASN A 1 269 ? -7.973 -5.299 -9.204 1.00 56.43 287 ASN A C 1
ATOM 1998 O O . ASN A 1 269 ? -8.584 -4.291 -9.570 1.00 52.48 287 ASN A O 1
ATOM 2003 N N . PRO A 1 270 ? -7.906 -5.675 -7.917 1.00 52.52 288 PRO A N 1
ATOM 2004 C CA . PRO A 1 270 ? -8.676 -5.008 -6.861 1.00 51.80 288 PRO A CA 1
ATOM 2005 C C . PRO A 1 270 ? -8.234 -3.568 -6.631 1.00 42.31 288 PRO A C 1
ATOM 2006 O O . PRO A 1 270 ? -9.048 -2.735 -6.240 1.00 49.69 288 PRO A O 1
ATOM 2010 N N . THR A 1 271 ? -6.956 -3.287 -6.860 1.00 32.90 289 THR A N 1
ATOM 2011 C CA . THR A 1 271 ? -6.448 -1.929 -6.753 1.00 35.16 289 THR A CA 1
ATOM 2012 C C . THR A 1 271 ? -6.918 -1.086 -7.941 1.00 48.38 289 THR A C 1
ATOM 2013 O O . THR A 1 271 ? -7.282 0.077 -7.787 1.00 48.97 289 THR A O 1
ATOM 2017 N N . SER A 1 272 ? -6.926 -1.680 -9.128 1.00 46.31 290 SER A N 1
ATOM 2018 C CA . SER A 1 272 ? -7.431 -0.980 -10.296 1.00 43.52 290 SER A CA 1
ATOM 2019 C C . SER A 1 272 ? -8.945 -0.791 -10.166 1.00 38.22 290 SER A C 1
ATOM 2020 O O . SER A 1 272 ? -9.470 0.277 -10.474 1.00 28.47 290 SER A O 1
ATOM 2023 N N . ARG A 1 273 ? -9.643 -1.809 -9.673 1.00 41.59 291 ARG A N 1
ATOM 2024 C CA . ARG A 1 273 ? -11.092 -1.707 -9.497 1.00 41.85 291 ARG A CA 1
ATOM 2025 C C . ARG A 1 273 ? -11.433 -0.599 -8.500 1.00 41.77 291 ARG A C 1
ATOM 2026 O O . ARG A 1 273 ? -12.427 0.105 -8.654 1.00 45.70 291 ARG A O 1
ATOM 2034 N N . ARG A 1 274 ? -10.583 -0.437 -7.493 1.00 38.09 292 ARG A N 1
ATOM 2035 C CA . ARG A 1 274 ? -10.810 0.556 -6.450 1.00 32.04 292 ARG A CA 1
ATOM 2036 C C . ARG A 1 274 ? -10.695 1.981 -7.011 1.00 28.69 292 ARG A C 1
ATOM 2037 O O . ARG A 1 274 ? -11.566 2.808 -6.787 1.00 26.94 292 ARG A O 1
ATOM 2045 N N . TYR A 1 275 ? -9.611 2.252 -7.729 1.00 31.49 293 TYR A N 1
ATOM 2046 C CA . TYR A 1 275 ? -9.438 3.515 -8.417 1.00 41.43 293 TYR A CA 1
ATOM 2047 C C . TYR A 1 275 ? -10.657 3.782 -9.288 1.00 41.75 293 TYR A C 1
ATOM 2048 O O . TYR A 1 275 ? -11.224 4.875 -9.266 1.00 43.38 293 TYR A O 1
ATOM 2057 N N . ALA A 1 276 ? -11.081 2.756 -10.022 1.00 34.73 294 ALA A N 1
ATOM 2058 C CA . ALA A 1 276 ? -12.285 2.863 -10.837 1.00 31.07 294 ALA A CA 1
ATOM 2059 C C . ALA A 1 276 ? -13.535 3.092 -9.983 1.00 31.56 294 ALA A C 1
ATOM 2060 O O . ALA A 1 276 ? -14.357 3.930 -10.317 1.00 36.06 294 ALA A O 1
ATOM 2062 N N . VAL A 1 277 ? -13.682 2.334 -8.894 1.00 31.20 295 VAL A N 1
ATOM 2063 C CA . VAL A 1 277 ? -14.836 2.482 -7.990 1.00 37.38 295 VAL A CA 1
ATOM 2064 C C . VAL A 1 277 ? -14.910 3.887 -7.334 1.00 33.21 295 VAL A C 1
ATOM 2065 O O . VAL A 1 277 ? -15.984 4.492 -7.225 1.00 22.11 295 VAL A O 1
ATOM 2069 N N . ILE A 1 278 ? -13.759 4.397 -6.914 1.00 28.12 296 ILE A N 1
ATOM 2070 C CA . ILE A 1 278 ? -13.669 5.715 -6.293 1.00 23.30 296 ILE A CA 1
ATOM 2071 C C . ILE A 1 278 ? -14.098 6.807 -7.273 1.00 31.88 296 ILE A C 1
ATOM 2072 O O . ILE A 1 278 ? -14.929 7.656 -6.961 1.00 24.02 296 ILE A O 1
ATOM 2077 N N . THR A 1 279 ? -13.535 6.771 -8.472 1.00 34.33 297 THR A N 1
ATOM 2078 C CA . THR A 1 279 ? -13.910 7.738 -9.500 1.00 24.51 297 THR A CA 1
ATOM 2079 C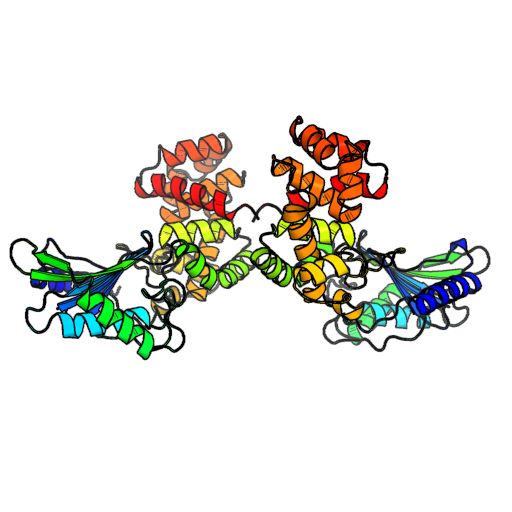 C . THR A 1 279 ? -15.396 7.635 -9.791 1.00 25.40 297 THR A C 1
ATOM 2080 O O . THR A 1 279 ? -16.090 8.652 -9.903 1.00 34.77 297 THR A O 1
ATOM 2084 N N . ALA A 1 280 ? -15.892 6.405 -9.895 1.00 28.58 298 ALA A N 1
ATOM 2085 C CA . ALA A 1 280 ? -17.267 6.180 -10.334 1.00 24.37 298 ALA A CA 1
ATOM 2086 C C . ALA A 1 280 ? -18.276 6.592 -9.273 1.00 28.50 298 ALA A C 1
ATOM 2087 O O . ALA A 1 280 ? -19.407 6.976 -9.589 1.00 29.76 298 ALA A O 1
ATOM 2089 N N . TYR A 1 281 ? -17.863 6.524 -8.011 1.00 34.54 299 TYR A N 1
ATOM 2090 C CA . TYR A 1 281 ? -18.716 6.970 -6.917 1.00 26.76 299 TYR A CA 1
ATOM 2091 C C . TYR A 1 281 ? -19.075 8.445 -7.145 1.00 33.83 299 TYR A C 1
ATOM 2092 O O . TYR A 1 281 ? -20.192 8.882 -6.869 1.00 33.59 299 TYR A O 1
ATOM 2101 N N . ASN A 1 282 ? -18.136 9.210 -7.688 1.00 29.23 300 ASN A N 1
ATOM 2102 C CA . ASN A 1 282 ? -18.402 10.616 -7.959 1.00 32.29 300 ASN A CA 1
ATOM 2103 C C . ASN A 1 282 ? -18.908 10.859 -9.391 1.00 30.76 300 ASN A C 1
ATOM 2104 O O . ASN A 1 282 ? -19.697 11.760 -9.615 1.00 30.87 300 ASN A O 1
ATOM 2109 N N . GLY A 1 283 ? -18.487 10.037 -10.346 1.00 25.38 301 GLY A N 1
ATOM 2110 C CA . GLY A 1 283 ? -18.749 10.339 -11.749 1.00 26.33 301 GLY A CA 1
ATOM 2111 C C . GLY A 1 283 ? -19.744 9.425 -12.448 1.00 31.54 301 GLY A C 1
ATOM 2112 O O . GLY A 1 283 ? -20.202 9.722 -13.551 1.00 32.30 301 GLY A O 1
ATOM 2113 N N . GLY A 1 284 ? -20.089 8.321 -11.796 1.00 29.94 302 GLY A N 1
ATOM 2114 C CA . GLY A 1 284 ? -20.843 7.249 -12.423 1.00 34.22 302 GLY A CA 1
ATOM 2115 C C . GLY A 1 284 ? -19.891 6.243 -13.052 1.00 39.88 302 GLY A C 1
ATOM 2116 O O . GLY A 1 284 ? -18.876 6.624 -13.652 1.00 36.92 302 GLY A O 1
ATOM 2117 N N . ALA A 1 285 ? -20.197 4.958 -12.890 1.00 35.21 303 ALA A N 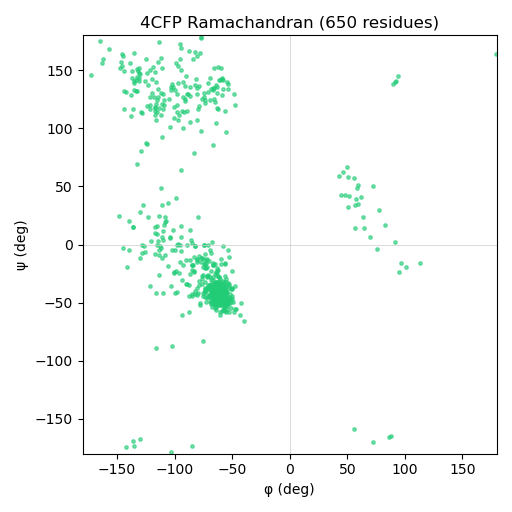1
ATOM 2118 C CA . ALA A 1 285 ? -19.411 3.896 -13.516 1.00 44.52 303 ALA A CA 1
ATOM 2119 C C . ALA A 1 285 ? -19.432 4.019 -15.038 1.00 47.44 303 ALA A C 1
ATOM 2120 O O . ALA A 1 285 ? -18.451 3.692 -15.710 1.00 51.72 303 ALA A O 1
ATOM 2122 N N . GLY A 1 286 ? -20.553 4.496 -15.568 1.00 54.08 304 GLY A N 1
ATOM 2123 C CA . GLY A 1 286 ? -20.672 4.773 -16.990 1.00 57.49 304 GLY A CA 1
ATOM 2124 C C . GLY A 1 286 ? -19.550 5.661 -17.496 1.00 55.03 304 GLY A C 1
ATOM 2125 O O . GLY A 1 286 ? -18.795 5.264 -18.384 1.00 50.73 304 GLY A O 1
ATOM 2126 N N . SER A 1 287 ? -19.420 6.852 -16.918 1.00 46.59 305 SER A N 1
ATOM 2127 C CA . SER A 1 287 ? -18.382 7.779 -17.362 1.00 50.76 305 SER A CA 1
ATOM 2128 C C . SER A 1 287 ? -17.009 7.124 -17.260 1.00 52.12 305 SER A C 1
ATOM 2129 O O . SER A 1 287 ? -16.184 7.240 -18.166 1.00 40.73 305 SER A O 1
ATOM 2132 N N . VAL A 1 288 ? -16.787 6.399 -16.170 1.00 55.42 306 VAL A N 1
ATOM 2133 C CA . VAL A 1 288 ? -15.498 5.771 -15.912 1.00 47.60 306 VAL A CA 1
ATOM 2134 C C . VAL A 1 288 ? -15.147 4.719 -16.967 1.00 50.83 306 VAL A C 1
ATOM 2135 O O . VAL A 1 288 ? -14.017 4.672 -17.456 1.00 51.35 306 VAL A O 1
ATOM 2139 N N . LEU A 1 289 ? -16.116 3.883 -17.323 1.00 55.59 307 LEU A N 1
ATOM 2140 C CA . LEU A 1 289 ? -15.917 2.888 -18.370 1.00 61.91 307 LEU A CA 1
ATOM 2141 C C . LEU A 1 289 ? -15.689 3.537 -19.739 1.00 69.91 307 LEU A C 1
ATOM 2142 O O . LEU A 1 289 ? -14.871 3.073 -20.535 1.00 74.27 307 LEU A O 1
ATOM 2147 N N . ARG A 1 290 ? -16.406 4.625 -20.000 1.00 63.45 308 ARG A N 1
ATOM 2148 C CA . ARG A 1 290 ? -16.275 5.336 -21.261 1.00 57.37 308 ARG A CA 1
ATOM 2149 C C . ARG A 1 290 ? -15.051 6.244 -21.296 1.00 66.45 308 ARG A C 1
ATOM 2150 O O . ARG A 1 290 ? -15.024 7.223 -22.040 1.00 76.16 308 ARG A O 1
ATOM 2158 N N . VAL A 1 291 ? -14.049 5.943 -20.480 1.00 65.58 309 VAL A N 1
ATOM 2159 C CA . VAL A 1 291 ? -12.784 6.668 -20.548 1.00 68.94 309 VAL A CA 1
ATOM 2160 C C . VAL A 1 291 ? -11.855 5.798 -21.360 1.00 73.85 309 VAL A C 1
ATOM 2161 O O . VAL A 1 291 ? -10.908 6.266 -21.991 1.00 80.00 309 VAL A O 1
ATOM 2165 N N . PHE A 1 292 ? -12.172 4.516 -21.384 1.00 76.34 310 PHE A N 1
ATOM 2166 C CA . PHE A 1 292 ? -11.337 3.574 -22.092 1.00 82.31 310 PHE A CA 1
ATOM 2167 C C . PHE A 1 292 ? -11.925 3.241 -23.460 1.00 89.32 310 PHE A C 1
ATOM 2168 O O . PHE A 1 292 ? -11.179 3.153 -24.430 1.00 87.33 310 PHE A O 1
ATOM 2176 N N . SER A 1 293 ? -13.243 3.063 -23.528 1.00 94.43 311 SER A N 1
ATOM 2177 C CA . SER A 1 293 ? -14.002 3.312 -24.759 1.00 106.33 311 SER A CA 1
ATOM 2178 C C . SER A 1 293 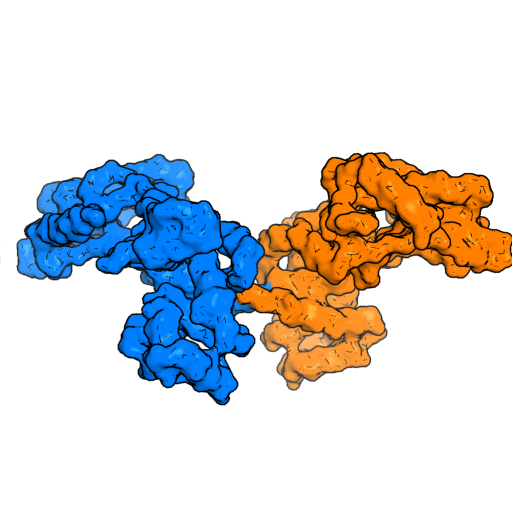? -15.483 3.013 -24.566 1.00 111.76 311 SER A C 1
ATOM 2179 O O . SER A 1 293 ? -15.876 2.300 -23.643 1.00 111.32 311 SER A O 1
ATOM 2182 N N . ASN A 1 294 ? -16.282 3.528 -25.499 1.00 114.09 312 ASN A N 1
ATOM 2183 C CA . ASN A 1 294 ? -17.747 3.519 -25.445 1.00 110.15 312 ASN A CA 1
ATOM 2184 C C . ASN A 1 294 ? -18.420 2.186 -25.218 1.00 94.87 312 ASN A C 1
ATOM 2185 O O . ASN A 1 294 ? -19.645 2.113 -25.015 1.00 88.51 312 ASN A O 1
ATOM 2190 N N . ASP A 1 295 ? -17.643 1.120 -25.300 1.00 94.33 313 ASP A N 1
ATOM 2191 C CA . ASP A 1 295 ? -18.186 -0.221 -25.195 1.00 103.31 313 ASP A CA 1
ATOM 2192 C C . ASP A 1 295 ? -17.595 -0.858 -23.980 1.00 104.50 313 ASP A C 1
ATOM 2193 O O . ASP A 1 295 ? -16.385 -1.065 -23.904 1.00 110.17 313 ASP A O 1
ATOM 2198 N N . LYS A 1 296 ? -18.474 -1.201 -23.052 1.00 101.36 314 LYS A N 1
ATOM 2199 C CA . LYS A 1 296 ? -18.085 -1.591 -21.708 1.00 98.39 314 LYS A CA 1
ATOM 2200 C C . LYS A 1 296 ? -17.099 -2.778 -21.700 1.00 102.69 314 LYS A C 1
ATOM 2201 O O . LYS A 1 296 ? -16.292 -2.908 -20.760 1.00 103.31 314 LYS A O 1
ATOM 2207 N N . ILE A 1 297 ? -17.167 -3.610 -22.749 1.00 106.37 315 ILE A N 1
ATOM 2208 C CA . ILE A 1 297 ? -16.409 -4.851 -22.827 1.00 106.93 315 ILE A CA 1
ATOM 2209 C C . ILE A 1 297 ? -14.898 -4.697 -22.700 1.00 110.24 315 ILE A C 1
ATOM 2210 O O . ILE A 1 297 ? -14.301 -5.323 -21.835 1.00 105.33 315 ILE A O 1
ATOM 2215 N N . GLN A 1 298 ? -14.303 -3.865 -23.543 1.00 116.15 316 GLN A N 1
ATOM 2216 C CA . GLN A 1 298 ? -12.868 -3.788 -23.708 1.00 124.30 316 GLN A CA 1
ATOM 2217 C C . GLN A 1 298 ? -12.378 -2.498 -23.107 1.00 119.72 316 GLN A C 1
ATOM 2218 O O . GLN A 1 298 ? -11.180 -2.301 -22.945 1.00 118.70 316 GLN A O 1
ATOM 2224 N N . ALA A 1 299 ? -13.318 -1.631 -22.744 1.00 113.05 317 ALA A N 1
ATOM 2225 C CA . ALA A 1 299 ? -13.057 -0.604 -21.745 1.00 103.72 317 ALA A CA 1
ATOM 2226 C C . ALA A 1 299 ? -12.493 -1.320 -20.517 1.00 93.28 317 ALA A C 1
ATOM 2227 O O . ALA A 1 299 ? -11.475 -0.920 -19.947 1.00 99.15 317 ALA A O 1
ATOM 2229 N N . ALA A 1 300 ? -13.159 -2.406 -20.140 1.00 72.24 318 ALA A N 1
ATOM 2230 C CA . ALA A 1 300 ? -12.728 -3.236 -19.031 1.00 74.54 318 ALA A CA 1
ATOM 2231 C C . ALA A 1 300 ? -11.360 -3.890 -19.263 1.00 78.59 318 ALA A C 1
ATOM 2232 O O . ALA A 1 300 ? -10.538 -3.941 -18.349 1.00 72.81 318 ALA A O 1
ATOM 2234 N N . ASN A 1 301 ? -11.107 -4.402 -20.466 1.00 86.41 319 ASN A N 1
ATOM 2235 C CA . ASN A 1 301 ? -9.827 -5.064 -20.699 1.00 87.02 319 ASN A CA 1
ATOM 2236 C C . ASN A 1 301 ? -8.701 -4.118 -21.083 1.00 87.02 319 ASN A C 1
ATOM 2237 O O . ASN A 1 301 ? -7.551 -4.463 -20.892 1.00 81.94 319 ASN A O 1
ATOM 2242 N N . ILE A 1 302 ? -9.015 -2.932 -21.604 1.00 95.25 320 ILE A N 1
ATOM 2243 C CA . ILE A 1 302 ? -7.984 -1.895 -21.737 1.00 98.79 320 ILE A CA 1
ATOM 2244 C C . ILE A 1 302 ? -7.434 -1.624 -20.338 1.00 98.35 320 ILE A C 1
ATOM 2245 O O . ILE A 1 302 ? -6.231 -1.434 -20.147 1.00 99.51 320 ILE A O 1
ATOM 2250 N N . ILE A 1 303 ? -8.333 -1.639 -19.359 1.00 93.41 321 ILE A N 1
ATOM 2251 C CA . ILE A 1 303 ? -7.954 -1.543 -17.954 1.00 80.77 321 ILE A CA 1
ATOM 2252 C C . ILE A 1 303 ? -7.151 -2.772 -17.535 1.00 86.70 321 ILE A C 1
ATOM 2253 O O . ILE A 1 303 ? -6.184 -2.666 -16.786 1.00 92.18 321 ILE A O 1
ATOM 2258 N N . ASN A 1 304 ? -7.590 -3.940 -17.975 1.00 88.90 322 ASN A N 1
ATOM 2259 C CA . ASN A 1 304 ? -6.847 -5.166 -17.734 1.00 87.56 322 ASN A CA 1
ATOM 2260 C C . ASN A 1 304 ? -5.500 -5.279 -18.453 1.00 98.10 322 ASN A C 1
ATOM 2261 O O . ASN A 1 304 ? -4.831 -6.271 -18.308 1.00 92.51 322 ASN A O 1
ATOM 2266 N N . THR A 1 305 ? -5.087 -4.261 -19.200 1.00 116.06 323 THR A N 1
ATOM 2267 C CA . THR A 1 305 ? -3.737 -4.207 -19.770 1.00 123.38 323 THR A CA 1
ATOM 2268 C C . THR A 1 305 ? -2.803 -3.316 -18.976 1.00 129.30 323 THR A C 1
ATOM 2269 O O . THR A 1 305 ? -1.586 -3.460 -19.054 1.00 139.05 323 THR A O 1
ATOM 2273 N N . MET A 1 306 ? -3.371 -2.371 -18.241 1.00 115.83 324 MET A N 1
ATOM 2274 C CA . MET A 1 306 ? -2.554 -1.376 -17.579 1.00 99.33 324 MET A CA 1
ATOM 2275 C C . MET A 1 306 ? -2.266 -1.778 -16.130 1.00 84.99 324 MET A C 1
ATOM 2276 O O . MET A 1 306 ? -2.947 -2.631 -15.549 1.00 69.42 324 MET A O 1
ATOM 2281 N N . THR A 1 307 ? -1.218 -1.190 -15.569 1.00 83.38 325 THR A N 1
ATOM 2282 C CA . THR A 1 307 ? -0.928 -1.351 -14.158 1.00 75.78 325 THR A CA 1
ATOM 2283 C C . THR A 1 307 ? -1.875 -0.436 -13.381 1.00 72.80 325 THR A C 1
ATOM 2284 O O . THR A 1 307 ? -2.509 0.442 -13.969 1.00 59.91 325 THR A O 1
ATOM 2288 N N . PRO A 1 308 ? -2.002 -0.651 -12.062 1.00 70.64 326 PRO A N 1
ATOM 2289 C CA . PRO A 1 308 ? -2.867 0.254 -11.301 1.00 69.18 326 PRO A CA 1
ATOM 2290 C C . PRO A 1 308 ? -2.333 1.684 -11.278 1.00 61.52 326 PRO A C 1
ATOM 2291 O O . PRO A 1 308 ? -3.122 2.628 -11.248 1.00 58.96 326 PRO A O 1
ATOM 2295 N N . GLY A 1 309 ? -1.011 1.832 -11.293 1.00 57.82 327 GLY A N 1
ATOM 2296 C CA . GLY A 1 309 ? -0.390 3.138 -11.440 1.00 60.04 327 GLY A CA 1
ATOM 2297 C C . GLY A 1 309 ? -0.830 3.807 -12.730 1.00 57.04 327 GLY A C 1
ATOM 2298 O O . GLY A 1 309 ? -1.126 5.009 -12.742 1.00 44.39 327 GLY A O 1
ATOM 2299 N N . ASP A 1 310 ? -0.871 3.019 -13.806 1.00 61.70 328 ASP A N 1
ATOM 2300 C CA . ASP A 1 310 ? -1.421 3.447 -15.086 1.00 68.78 328 ASP A CA 1
ATOM 2301 C C . ASP A 1 310 ? -2.851 3.906 -14.886 1.00 62.66 328 ASP A C 1
ATOM 2302 O O . ASP A 1 310 ? -3.222 5.027 -15.241 1.00 70.37 328 ASP A O 1
ATOM 2307 N N . VAL A 1 311 ? -3.659 3.001 -14.341 1.00 44.83 329 VAL A N 1
ATOM 2308 C CA . VAL A 1 311 ? -5.080 3.252 -14.166 1.00 51.26 329 VAL A CA 1
ATOM 2309 C C . VAL A 1 311 ? -5.298 4.543 -13.377 1.00 49.87 329 VAL A C 1
ATOM 2310 O O . VAL A 1 311 ? -6.085 5.397 -13.785 1.00 51.93 329 VAL A O 1
ATOM 2314 N N . TYR A 1 312 ? -4.584 4.690 -12.263 1.00 49.45 330 TYR A N 1
ATOM 2315 C CA . TYR A 1 312 ? -4.675 5.907 -11.465 1.00 54.17 330 TYR A CA 1
ATOM 2316 C C . TYR A 1 312 ? -4.214 7.132 -12.273 1.00 58.24 330 TYR A C 1
ATOM 2317 O O . TYR A 1 312 ? -4.794 8.211 -12.168 1.00 49.70 330 TYR A O 1
ATOM 2326 N N . GLN A 1 313 ? -3.160 6.952 -13.067 1.00 70.00 331 GLN A N 1
ATOM 2327 C CA . GLN A 1 313 ? -2.663 7.980 -13.993 1.00 74.65 331 GLN A CA 1
ATOM 2328 C C . GLN A 1 313 ? -3.709 8.375 -15.041 1.00 67.06 331 GLN A C 1
ATOM 2329 O O . GLN A 1 313 ? -4.109 9.539 -15.144 1.00 58.77 331 GLN A O 1
ATOM 2335 N N . THR A 1 314 ? -4.121 7.382 -15.824 1.00 61.34 332 THR A N 1
ATOM 2336 C CA . THR A 1 314 ? -5.074 7.558 -16.906 1.00 65.69 332 THR A CA 1
ATOM 2337 C C . THR A 1 314 ? -6.363 8.179 -16.401 1.00 66.24 332 THR A C 1
ATOM 2338 O O . THR A 1 314 ? -6.985 8.983 -17.096 1.00 68.17 332 THR A O 1
ATOM 2342 N N . LEU A 1 315 ? -6.752 7.837 -15.177 1.00 62.06 333 LEU A N 1
ATOM 2343 C CA . LEU A 1 315 ? -7.976 8.405 -14.631 1.00 52.88 333 LEU A CA 1
ATOM 2344 C C . LEU A 1 315 ? -7.743 9.819 -14.103 1.00 50.15 333 LEU A C 1
ATOM 2345 O O . LEU A 1 315 ? -8.564 10.696 -14.337 1.00 48.75 333 LEU A O 1
ATOM 2350 N N . THR A 1 316 ? -6.626 10.060 -13.420 1.00 51.34 334 THR A N 1
ATOM 2351 C CA . THR A 1 316 ? -6.368 11.403 -12.888 1.00 58.42 334 THR A CA 1
ATOM 2352 C C . THR A 1 316 ? -6.027 12.428 -13.977 1.00 61.36 334 THR A C 1
ATOM 2353 O O . THR A 1 316 ? -6.011 13.628 -13.710 1.00 60.97 334 THR A O 1
ATOM 2357 N N . THR A 1 317 ? -5.758 11.969 -15.197 1.00 61.45 335 THR A N 1
ATOM 2358 C CA . THR A 1 317 ? -5.431 12.897 -16.282 1.00 67.64 335 THR A CA 1
ATOM 2359 C C . THR A 1 317 ? -6.442 12.903 -17.427 1.00 69.27 335 THR A C 1
ATOM 2360 O O . THR A 1 317 ? -6.787 13.964 -17.946 1.00 67.64 335 THR A O 1
ATOM 2364 N N . ARG A 1 318 ? -6.913 11.727 -17.827 1.00 70.76 336 ARG A N 1
ATOM 2365 C CA . ARG A 1 318 ? -7.727 11.640 -19.031 1.00 68.50 336 ARG A CA 1
ATOM 2366 C C . ARG A 1 318 ? -9.168 11.273 -18.786 1.00 67.76 336 ARG A C 1
ATOM 2367 O O . ARG A 1 318 ? -9.692 10.387 -19.455 1.00 73.23 336 ARG A O 1
ATOM 2375 N N . HIS A 1 319 ? -9.835 11.923 -17.849 1.00 65.83 337 HIS A N 1
ATOM 2376 C CA . HIS A 1 319 ? -11.264 11.658 -17.733 1.00 69.00 337 HIS A CA 1
ATOM 2377 C C . HIS A 1 319 ? -12.021 12.969 -17.563 1.00 65.20 337 HIS A C 1
ATOM 2378 O O . HIS A 1 319 ? -11.595 13.868 -16.818 1.00 68.03 337 HIS A O 1
ATOM 2385 N N . PRO A 1 320 ? -13.106 13.083 -18.359 1.00 61.04 338 PRO A N 1
ATOM 2386 C CA . PRO A 1 320 ? -13.828 14.294 -18.735 1.00 62.23 338 PRO A CA 1
ATOM 2387 C C . PRO A 1 320 ? -14.046 15.239 -17.581 1.00 64.99 338 PRO A C 1
ATOM 2388 O O . PRO A 1 320 ? -13.551 16.362 -17.615 1.00 65.49 338 PRO A O 1
ATOM 2392 N N . SER A 1 321 ? -14.755 14.771 -16.562 1.00 60.62 339 SER A N 1
ATOM 2393 C CA . SER A 1 321 ? -15.016 15.579 -15.386 1.00 49.62 339 SER A CA 1
ATOM 2394 C C . SER A 1 321 ? -13.735 15.949 -14.664 1.00 51.93 339 SER A C 1
ATOM 2395 O O . SER A 1 321 ? -13.018 15.078 -14.151 1.00 50.65 339 SER A O 1
ATOM 2398 N N . ALA A 1 322 ? -13.457 17.248 -14.626 1.00 41.74 340 ALA A N 1
ATOM 2399 C CA . ALA A 1 322 ? -12.348 17.767 -13.844 1.00 43.90 340 ALA A CA 1
ATOM 2400 C C . ALA A 1 322 ? -12.598 17.501 -12.366 1.00 45.97 340 ALA A C 1
ATOM 2401 O O . ALA A 1 322 ? -11.666 17.285 -11.596 1.00 39.36 340 ALA A O 1
ATOM 2403 N N . GLU A 1 323 ? -13.872 17.540 -11.986 1.00 46.14 341 GLU A N 1
ATOM 2404 C CA . GLU A 1 323 ? -14.293 17.270 -10.624 1.00 45.95 341 GLU A CA 1
ATOM 2405 C C . GLU A 1 323 ? -13.834 15.874 -10.207 1.00 49.34 341 GLU A C 1
ATOM 2406 O O . GLU A 1 323 ? -13.264 15.696 -9.129 1.00 51.92 341 GLU A O 1
ATOM 2412 N N . SER A 1 324 ? -14.067 14.899 -11.085 1.00 46.88 342 SER A N 1
ATOM 2413 C CA . SER A 1 324 ? -13.675 13.516 -10.841 1.00 48.60 342 SER A CA 1
ATOM 2414 C C . SER A 1 324 ? -12.167 13.339 -10.735 1.00 50.77 342 SER A C 1
ATOM 2415 O O . SER A 1 324 ? -11.685 12.623 -9.857 1.00 48.00 342 SER A O 1
ATOM 2418 N N . ARG A 1 325 ? -11.425 13.978 -11.634 1.00 53.59 343 ARG A N 1
ATOM 2419 C CA . ARG A 1 325 ? -9.976 13.808 -11.676 1.00 51.46 343 ARG A CA 1
ATOM 2420 C C . ARG A 1 325 ? -9.312 14.258 -10.381 1.00 42.84 343 ARG A C 1
ATOM 2421 O O . ARG A 1 325 ? -8.332 13.658 -9.941 1.00 39.80 343 ARG A O 1
ATOM 2429 N N . ARG A 1 326 ? -9.846 15.316 -9.780 1.00 38.16 344 ARG A N 1
ATOM 2430 C CA . ARG A 1 326 ? -9.369 15.770 -8.478 1.00 41.35 344 ARG A CA 1
ATOM 2431 C C . ARG A 1 326 ? -9.875 14.834 -7.381 1.00 38.45 344 ARG A C 1
ATOM 2432 O O . ARG A 1 326 ? -9.146 14.490 -6.452 1.00 49.23 344 ARG A O 1
ATOM 2440 N N . TYR A 1 327 ? -11.137 14.439 -7.501 1.00 38.90 345 TYR A N 1
ATOM 2441 C CA . TYR A 1 327 ? -11.780 13.529 -6.556 1.00 44.82 345 TYR A CA 1
ATOM 2442 C C . TYR A 1 327 ? -10.955 12.263 -6.303 1.00 39.50 345 TYR A C 1
ATOM 2443 O O . TYR A 1 327 ? -10.638 11.954 -5.162 1.00 40.12 345 TYR A O 1
ATOM 2452 N N . LEU A 1 328 ? -10.606 11.549 -7.371 1.00 36.20 346 LEU A N 1
ATOM 2453 C CA . LEU A 1 328 ? -9.801 10.342 -7.242 1.00 43.05 346 LEU A CA 1
ATOM 2454 C C . LEU A 1 328 ? -8.486 10.640 -6.529 1.00 48.56 346 LEU A C 1
ATOM 2455 O O . LEU A 1 328 ? -8.093 9.905 -5.623 1.00 46.42 346 LEU A O 1
ATOM 2460 N N . TYR A 1 329 ? -7.816 11.720 -6.922 1.00 49.31 347 TYR A N 1
ATOM 2461 C CA . TYR A 1 329 ? -6.581 12.117 -6.242 1.00 47.65 347 TYR A CA 1
ATOM 2462 C C . TYR A 1 329 ? -6.844 12.315 -4.764 1.00 44.94 347 TYR A C 1
ATOM 2463 O O . TYR A 1 329 ? -6.089 11.843 -3.915 1.00 40.17 347 TYR A O 1
ATOM 2472 N N . LYS A 1 330 ? -7.924 13.026 -4.465 1.00 46.61 348 LYS A N 1
ATOM 2473 C CA . LYS A 1 330 ? -8.246 13.365 -3.091 1.00 37.96 348 LYS A CA 1
ATOM 2474 C C . LYS A 1 330 ? -8.532 12.128 -2.236 1.00 40.53 348 LYS A C 1
ATOM 2475 O O . LYS A 1 330 ? -7.951 11.956 -1.168 1.00 28.61 348 LYS A O 1
ATOM 2481 N N . VAL A 1 331 ? -9.431 11.277 -2.711 1.00 37.66 349 VAL A N 1
ATOM 2482 C CA . VAL A 1 331 ? -9.888 10.129 -1.942 1.00 25.21 349 VAL A CA 1
ATOM 2483 C C . VAL A 1 331 ? -8.752 9.137 -1.662 1.00 31.38 349 VAL A C 1
ATOM 2484 O O . VAL A 1 331 ? -8.581 8.675 -0.538 1.00 37.96 349 VAL A O 1
ATOM 2488 N N . ASN A 1 332 ? -7.958 8.845 -2.684 1.00 42.68 350 ASN A N 1
ATOM 2489 C CA . ASN A 1 332 ? -6.806 7.971 -2.524 1.00 44.47 350 ASN A CA 1
ATOM 2490 C C . ASN A 1 332 ? -5.817 8.539 -1.527 1.00 39.22 350 ASN A C 1
ATOM 2491 O O . ASN A 1 332 ? -5.173 7.801 -0.791 1.00 37.20 350 ASN A O 1
ATOM 2496 N N . THR A 1 333 ? -5.706 9.860 -1.500 1.00 46.40 351 THR A N 1
ATOM 2497 C CA . THR A 1 333 ? -4.760 10.514 -0.610 1.00 44.41 351 THR A CA 1
ATOM 2498 C C . THR A 1 333 ? -5.238 10.410 0.828 1.00 47.45 351 THR A C 1
ATOM 2499 O O . THR A 1 333 ? -4.441 10.195 1.741 1.00 54.43 351 THR A O 1
ATOM 2503 N N . ALA A 1 334 ? -6.545 10.543 1.030 1.00 35.71 352 ALA A N 1
ATOM 2504 C CA . ALA A 1 334 ? -7.113 10.382 2.362 1.00 27.88 352 ALA A CA 1
ATOM 2505 C C . ALA A 1 334 ? -7.111 8.906 2.814 1.00 31.39 352 ALA A C 1
ATOM 2506 O O . ALA A 1 334 ? -6.902 8.619 3.987 1.00 34.80 352 ALA A O 1
ATOM 2508 N N . GLN A 1 335 ? -7.364 7.987 1.884 1.00 30.25 353 GLN A N 1
ATOM 2509 C CA . GLN A 1 335 ? -7.453 6.566 2.211 1.00 37.36 353 GLN A CA 1
ATOM 2510 C C . GLN A 1 335 ? -6.144 6.060 2.789 1.00 44.11 353 GLN A C 1
ATOM 2511 O O . GLN A 1 335 ? -6.141 5.235 3.690 1.00 40.21 353 GLN A O 1
ATOM 2517 N N . LYS A 1 336 ? -5.037 6.571 2.264 1.00 54.50 354 LYS A N 1
ATOM 2518 C CA . LYS A 1 336 ? -3.715 6.181 2.724 1.00 57.84 354 LYS A CA 1
ATOM 2519 C C . LYS A 1 336 ? -3.494 6.506 4.198 1.00 52.61 354 LYS A C 1
ATOM 2520 O O . LYS A 1 336 ? -2.742 5.813 4.878 1.00 57.11 354 LYS A O 1
ATOM 2526 N N . SER A 1 337 ? -4.147 7.552 4.695 1.00 39.27 355 SER A N 1
ATOM 2527 C CA . SER A 1 337 ? -3.999 7.922 6.099 1.00 41.71 355 SER A CA 1
ATOM 2528 C C . SER A 1 337 ? -4.980 7.171 6.993 1.00 41.80 355 SER A C 1
ATOM 2529 O O . SER A 1 337 ? -4.699 6.973 8.175 1.00 46.38 355 SER A O 1
ATOM 2532 N N . TYR A 1 338 ? -6.114 6.734 6.440 1.00 41.50 356 TYR A N 1
ATOM 2533 C CA . TYR A 1 338 ? -7.073 5.929 7.219 1.00 35.50 356 TYR A CA 1
ATOM 2534 C C . TYR A 1 338 ? -6.792 4.423 7.113 1.00 31.32 356 TYR A C 1
ATOM 2535 O O . TYR A 1 338 ? -7.332 3.640 7.885 1.00 32.01 356 TYR A O 1
ATOM 2544 N N . ARG A 1 339 ? -5.950 4.035 6.157 1.00 37.78 357 ARG A N 1
ATOM 2545 C CA . ARG A 1 339 ? -5.671 2.632 5.864 1.00 46.35 357 ARG A CA 1
ATOM 2546 C C . ARG A 1 339 ? -4.861 1.952 6.962 1.00 58.89 357 ARG A C 1
ATOM 2547 O O . ARG A 1 339 ? -5.154 0.819 7.345 1.00 60.40 357 ARG A O 1
ATOM 2555 N N . ARG A 1 340 ? -3.837 2.645 7.454 1.00 56.68 358 ARG A N 1
ATOM 2556 C CA . ARG A 1 340 ? -2.895 2.066 8.409 1.00 63.78 358 ARG A CA 1
ATOM 2557 C C . ARG A 1 340 ? -3.504 1.944 9.800 1.00 60.60 358 ARG A C 1
ATOM 2558 O O . ARG A 1 340 ? -4.091 2.901 10.312 1.00 62.65 358 ARG A O 1
ATOM 2566 N N . ARG A 1 341 ? -3.390 0.770 10.415 1.00 41.38 359 ARG A N 1
ATOM 2567 C CA . ARG A 1 341 ? -3.894 0.641 11.766 1.00 36.14 359 ARG A CA 1
ATOM 2568 C C . ARG A 1 341 ? -2.973 -0.173 12.683 1.00 32.97 359 ARG A C 1
ATOM 2569 O O . ARG A 1 341 ? -1.898 -0.666 12.324 1.00 22.31 359 ARG A O 1
ATOM 2578 N N . ASP B 1 15 ? 0.279 -18.710 49.912 1.00 98.33 33 ASP B N 1
ATOM 2579 C CA . ASP B 1 15 ? 0.773 -17.818 48.868 1.00 99.13 33 ASP B CA 1
ATOM 2580 C C . ASP B 1 15 ? 0.556 -18.462 47.494 1.00 97.45 33 ASP B C 1
ATOM 2581 O O . ASP B 1 15 ? -0.302 -19.333 47.336 1.00 92.86 33 ASP B O 1
ATOM 2586 N N . THR B 1 16 ? 1.332 -18.029 46.502 1.00 99.64 34 THR B N 1
ATOM 2587 C CA . THR B 1 16 ? 1.418 -18.735 45.230 1.00 92.32 34 THR B CA 1
ATOM 2588 C C . THR B 1 16 ? 2.080 -20.085 45.491 1.00 88.46 34 THR B C 1
ATOM 2589 O O . THR B 1 16 ? 2.028 -20.989 44.657 1.00 86.22 34 THR B O 1
ATOM 2593 N N . ASN B 1 17 ? 2.710 -20.190 46.661 1.00 84.55 35 ASN B N 1
ATOM 2594 C CA . ASN B 1 17 ? 3.213 -21.447 47.199 1.00 76.75 35 ASN B CA 1
ATOM 2595 C C . ASN B 1 17 ? 2.128 -22.522 47.166 1.00 66.62 35 ASN B C 1
ATOM 2596 O O . ASN B 1 17 ? 2.399 -23.689 46.890 1.00 51.31 35 ASN B O 1
ATOM 2601 N N . GLY B 1 18 ? 0.894 -22.107 47.438 1.00 70.76 36 GLY B N 1
ATOM 2602 C CA . GLY B 1 18 ? -0.252 -22.989 47.351 1.00 68.81 36 GLY B CA 1
ATOM 2603 C C . GLY B 1 18 ? -0.512 -23.474 45.935 1.00 63.86 36 GLY B C 1
ATOM 2604 O O . GLY B 1 18 ? -0.786 -24.655 45.730 1.00 67.20 36 GLY B O 1
ATOM 2605 N N . PHE B 1 19 ? -0.412 -22.570 44.961 1.00 51.60 37 PHE B N 1
ATOM 2606 C CA . PHE B 1 19 ? -0.690 -22.901 43.563 1.00 49.29 37 PHE B CA 1
ATOM 2607 C C . PHE B 1 19 ? 0.306 -23.895 42.965 1.00 49.63 37 PHE B C 1
ATOM 2608 O O . PHE B 1 19 ? -0.081 -24.769 42.185 1.00 51.98 37 PHE B O 1
ATOM 2616 N N . ASP B 1 20 ? 1.583 -23.758 43.317 1.00 45.21 38 ASP B N 1
ATOM 2617 C CA . ASP B 1 20 ? 2.598 -24.696 42.843 1.00 47.99 38 ASP B CA 1
ATOM 2618 C C . ASP B 1 20 ? 2.350 -26.093 43.402 1.00 49.98 38 ASP B C 1
ATOM 2619 O O . ASP B 1 20 ? 2.597 -27.089 42.726 1.00 52.42 38 ASP B O 1
ATOM 2624 N N . ILE B 1 21 ? 1.860 -26.152 44.637 1.00 41.83 39 ILE B N 1
ATOM 2625 C CA . ILE B 1 21 ? 1.497 -27.411 45.267 1.00 38.63 39 ILE B CA 1
ATOM 2626 C C . ILE B 1 21 ? 0.286 -28.016 44.558 1.00 45.05 39 ILE B C 1
ATOM 2627 O O . ILE B 1 21 ? 0.248 -29.226 44.310 1.00 48.22 39 ILE B O 1
ATOM 2632 N N . LEU B 1 22 ? -0.690 -27.175 44.219 1.00 39.98 40 LEU B N 1
ATOM 2633 C CA . LEU B 1 22 ? -1.841 -27.619 43.435 1.00 39.36 40 LEU B CA 1
ATOM 2634 C C . LEU B 1 22 ? -1.427 -28.146 42.060 1.00 29.19 40 LEU B C 1
ATOM 2635 O O . LEU B 1 22 ? -1.934 -29.176 41.620 1.00 26.87 40 LEU B O 1
ATOM 2640 N N . MET B 1 23 ? -0.517 -27.440 41.389 1.00 30.26 41 MET B N 1
ATOM 2641 C CA . MET B 1 23 ? -0.018 -27.872 40.083 1.00 28.19 41 MET B CA 1
ATOM 2642 C C . MET B 1 23 ? 0.611 -29.251 40.171 1.00 35.43 41 MET B C 1
ATOM 2643 O O . MET B 1 23 ? 0.444 -30.081 39.278 1.00 31.61 41 MET B O 1
ATOM 2648 N N . GLY B 1 24 ? 1.348 -29.482 41.254 1.00 39.69 42 GLY B N 1
ATOM 2649 C CA . GLY B 1 24 ? 2.048 -30.738 41.457 1.00 34.22 42 GLY B CA 1
ATOM 2650 C C . GLY B 1 24 ? 1.087 -31.892 41.631 1.00 28.86 42 GLY B C 1
ATOM 2651 O O . GLY B 1 24 ? 1.270 -32.953 41.025 1.00 32.74 42 GLY B O 1
ATOM 2652 N N . GLN B 1 25 ? 0.070 -31.683 42.465 1.00 19.59 43 GLN B N 1
ATOM 2653 C CA . GLN B 1 25 ? -0.983 -32.669 42.672 1.00 28.26 43 GLN B CA 1
ATOM 2654 C C . GLN B 1 25 ? -1.768 -32.985 41.375 1.00 27.75 43 GLN B C 1
ATOM 2655 O O . GLN B 1 25 ? -1.988 -34.155 41.047 1.00 31.91 43 GLN B O 1
ATOM 2661 N N . PHE B 1 26 ? -2.188 -31.937 40.667 1.00 26.24 44 PHE B N 1
ATOM 2662 C CA . PHE B 1 26 ? -2.836 -32.051 39.346 1.00 18.26 44 PHE B CA 1
ATOM 2663 C C . PHE B 1 26 ? -2.063 -32.957 38.401 1.00 18.09 44 PHE B C 1
ATOM 2664 O O . PHE B 1 26 ? -2.597 -33.952 37.911 1.00 26.27 44 PHE B O 1
ATOM 2672 N N . ALA B 1 27 ? -0.802 -32.608 38.156 1.00 15.45 45 ALA B N 1
ATOM 2673 C CA . ALA B 1 27 ? 0.027 -33.360 37.229 1.00 24.63 45 ALA B CA 1
ATOM 2674 C C . ALA B 1 27 ? 0.133 -34.805 37.678 1.00 24.30 45 ALA B C 1
ATOM 2675 O O . ALA B 1 27 ? -0.043 -35.717 36.886 1.00 22.80 45 ALA B O 1
ATOM 2677 N N . HIS B 1 28 ? 0.385 -35.000 38.966 1.00 30.41 46 HIS B N 1
ATOM 2678 C CA . HIS B 1 28 ? 0.514 -36.337 39.504 1.00 28.67 46 HIS B CA 1
ATOM 2679 C C . HIS B 1 28 ? -0.791 -37.130 39.381 1.00 31.19 46 HIS B C 1
ATOM 2680 O O . HIS B 1 28 ? -0.778 -38.325 39.068 1.00 26.84 46 HIS B O 1
ATOM 2687 N N . ASN B 1 29 ? -1.906 -36.467 39.667 1.00 24.95 47 ASN B N 1
ATOM 2688 C CA . ASN B 1 29 ? -3.224 -37.057 39.475 1.00 23.88 47 ASN B CA 1
ATOM 2689 C C . ASN B 1 29 ? -3.479 -37.535 38.041 1.00 24.61 47 ASN B C 1
ATOM 2690 O O . ASN B 1 29 ? -4.105 -38.570 37.822 1.00 29.53 47 ASN B O 1
ATOM 2695 N N . ILE B 1 30 ? -2.988 -36.787 37.067 1.00 19.46 48 ILE B N 1
ATOM 2696 C CA . ILE B 1 30 ? -3.188 -37.166 35.676 1.00 25.87 48 ILE B CA 1
ATOM 2697 C C . ILE B 1 30 ? -2.336 -38.379 35.366 1.00 30.02 48 ILE B C 1
ATOM 2698 O O . ILE B 1 30 ? -2.787 -39.347 34.762 1.00 34.92 48 ILE B O 1
ATOM 2703 N N . GLU B 1 31 ? -1.093 -38.301 35.808 1.00 31.99 49 GLU B N 1
ATOM 2704 C CA . GLU B 1 31 ? -0.088 -39.308 35.533 1.00 31.90 49 GLU B CA 1
ATOM 2705 C C . GLU B 1 31 ? -0.544 -40.691 36.024 1.00 25.11 49 GLU B C 1
ATOM 2706 O O . GLU B 1 31 ? -0.364 -41.693 35.335 1.00 26.62 49 GLU B O 1
ATOM 2712 N N . ASN B 1 32 ? -1.175 -40.712 37.196 1.00 21.18 50 ASN B N 1
ATOM 2713 C CA . ASN B 1 32 ? -1.564 -41.953 37.859 1.00 32.59 50 ASN B CA 1
ATOM 2714 C C . ASN B 1 32 ? -2.631 -42.688 37.081 1.00 32.59 50 ASN B C 1
ATOM 2715 O O . ASN B 1 32 ? -2.734 -43.912 37.144 1.00 25.18 50 ASN B O 1
ATOM 2720 N N . ILE B 1 33 ? -3.422 -41.919 36.345 1.00 24.71 51 ILE B N 1
ATOM 2721 C CA . ILE B 1 33 ? -4.589 -42.445 35.661 1.00 26.72 51 ILE B CA 1
ATOM 2722 C C . ILE B 1 33 ? -4.324 -42.613 34.168 1.00 33.72 51 ILE B C 1
ATOM 2723 O O . ILE B 1 33 ? -4.760 -43.593 33.582 1.00 43.60 51 ILE B O 1
ATOM 2728 N N . TRP B 1 34 ? -3.552 -41.699 33.580 1.00 30.48 52 TRP B N 1
ATOM 2729 C CA . TRP B 1 34 ? -3.267 -41.720 32.145 1.00 21.27 52 TRP B CA 1
ATOM 2730 C C . TRP B 1 34 ? -1.879 -42.305 31.786 1.00 23.33 52 TRP B C 1
ATOM 2731 O O . TRP B 1 34 ? -1.667 -42.762 30.657 1.00 21.52 52 TRP B O 1
ATOM 2742 N N . GLY B 1 35 ? -0.936 -42.258 32.724 1.00 23.11 53 GLY B N 1
ATOM 2743 C CA . GLY B 1 35 ? 0.447 -42.625 32.445 1.00 28.81 53 GLY B CA 1
ATOM 2744 C C . GLY B 1 35 ? 1.260 -41.410 32.039 1.00 43.88 53 GLY B C 1
ATOM 2745 O O . GLY B 1 35 ? 0.754 -40.566 31.301 1.00 45.39 53 GLY B O 1
ATOM 2746 N N . PHE B 1 36 ? 2.515 -41.321 32.489 1.00 44.51 54 PHE B N 1
ATOM 2747 C CA . PHE B 1 36 ? 3.275 -40.065 32.378 1.00 47.38 54 PHE B CA 1
ATOM 2748 C C . PHE B 1 36 ? 3.365 -39.504 30.964 1.00 44.31 54 PHE B C 1
ATOM 2749 O O . PHE B 1 36 ? 3.459 -38.287 30.782 1.00 45.30 54 PHE B O 1
ATOM 2757 N N . LYS B 1 37 ? 3.335 -40.372 29.961 1.00 35.84 55 LYS B N 1
ATOM 2758 C CA . LYS B 1 37 ? 3.471 -39.892 28.596 1.00 46.39 55 LYS B CA 1
ATOM 2759 C C . LYS B 1 37 ? 2.140 -39.373 28.044 1.00 49.69 55 LYS B C 1
ATOM 2760 O O . LYS B 1 37 ? 2.076 -38.895 26.912 1.00 55.20 55 LYS B O 1
ATOM 2766 N N . GLU B 1 38 ? 1.088 -39.452 28.859 1.00 34.93 56 GLU B N 1
ATOM 2767 C CA . GLU B 1 38 ? -0.218 -38.936 28.472 1.00 31.27 56 GLU B CA 1
ATOM 2768 C C . GLU B 1 38 ? -0.617 -37.690 29.270 1.00 37.99 56 GLU B C 1
ATOM 2769 O O . GLU B 1 38 ? -1.727 -37.174 29.095 1.00 33.69 56 GLU B O 1
ATOM 2775 N N . VAL B 1 39 ? 0.282 -37.204 30.133 1.00 34.16 57 VAL B N 1
ATOM 2776 C CA . VAL B 1 39 ? -0.007 -36.006 30.905 1.00 29.55 57 VAL B CA 1
ATOM 2777 C C . VAL B 1 39 ? -0.164 -34.800 29.981 1.00 31.44 57 VAL B C 1
ATOM 2778 O O . VAL B 1 39 ? 0.818 -34.265 29.476 1.00 37.03 57 VAL B O 1
ATOM 2782 N N . VAL B 1 40 ? -1.406 -34.376 29.775 1.00 25.16 58 VAL B N 1
ATOM 2783 C CA . VAL B 1 40 ? -1.704 -33.213 28.948 1.00 22.73 58 VAL B CA 1
ATOM 2784 C C . VAL B 1 40 ? -2.383 -32.144 29.782 1.00 26.27 58 VAL B C 1
ATOM 2785 O O . VAL B 1 40 ? -3.395 -32.403 30.446 1.00 22.78 58 VAL B O 1
ATOM 2789 N N . ILE B 1 41 ? -1.821 -30.941 29.741 1.00 25.02 59 ILE B N 1
ATOM 2790 C CA . ILE B 1 41 ? -2.267 -29.845 30.587 1.00 24.15 59 ILE B CA 1
ATOM 2791 C C . ILE B 1 41 ? -2.484 -28.564 29.782 1.00 11.07 59 ILE B C 1
ATOM 2792 O O . ILE B 1 41 ? -1.855 -28.356 28.744 1.00 19.51 59 ILE B O 1
ATOM 2797 N N . ALA B 1 42 ? -3.380 -27.714 30.260 1.00 20.37 60 ALA B N 1
ATOM 2798 C CA . ALA B 1 42 ? -3.690 -26.462 29.575 1.00 21.75 60 ALA B CA 1
ATOM 2799 C C . ALA B 1 42 ? -2.456 -25.596 29.418 1.00 22.77 60 ALA B C 1
ATOM 2800 O O . ALA B 1 42 ? -1.584 -25.580 30.279 1.00 24.89 60 ALA B O 1
ATOM 2802 N N . GLY B 1 43 ? -2.367 -24.931 28.275 1.00 23.91 61 GLY B N 1
ATOM 2803 C CA . GLY B 1 43 ? -1.318 -23.968 28.001 1.00 22.80 61 GLY B CA 1
ATOM 2804 C C . GLY B 1 43 ? -1.908 -22.653 27.486 1.00 17.32 61 GLY B C 1
ATOM 2805 O O . GLY B 1 43 ? -3.108 -22.418 27.579 1.00 23.14 61 GLY B O 1
ATOM 2806 N N . PRO B 1 44 ? -1.060 -21.779 26.956 1.00 18.85 62 PRO B N 1
ATOM 2807 C CA . PRO B 1 44 ? -1.555 -20.503 26.413 1.00 21.81 62 PRO B CA 1
ATOM 2808 C C . PRO B 1 44 ? -2.497 -20.718 25.225 1.00 24.39 62 PRO B C 1
ATOM 2809 O O . PRO B 1 44 ? -3.450 -19.968 25.051 1.00 17.70 62 PRO B O 1
ATOM 2813 N N . LYS B 1 45 ? -2.259 -21.762 24.443 1.00 25.36 63 LYS B N 1
ATOM 2814 C CA . LYS B 1 45 ? -3.045 -21.951 23.225 1.00 30.95 63 LYS B CA 1
ATOM 2815 C C . LYS B 1 45 ? -3.861 -23.227 23.268 1.00 33.89 63 LYS B C 1
ATOM 2816 O O . LYS B 1 45 ? -4.355 -23.687 22.235 1.00 32.90 63 LYS B O 1
ATOM 2822 N N . ASP B 1 46 ? -4.003 -23.801 24.463 1.00 23.99 64 ASP B N 1
ATOM 2823 C CA . ASP B 1 46 ? -4.762 -25.041 24.604 1.00 17.03 64 ASP B CA 1
ATOM 2824 C C . ASP B 1 46 ? -5.533 -25.053 25.915 1.00 18.73 64 ASP B C 1
ATOM 2825 O O . ASP B 1 46 ? -4.963 -24.992 27.012 1.00 22.34 64 ASP B O 1
ATOM 2830 N N . TYR B 1 47 ? -6.842 -25.080 25.770 1.00 13.92 65 TYR B N 1
ATOM 2831 C CA . TYR B 1 47 ? -7.761 -25.379 26.844 1.00 20.95 65 TYR B CA 1
ATOM 2832 C C . TYR B 1 47 ? -7.752 -26.889 27.107 1.00 16.31 65 TYR B C 1
ATOM 2833 O O . TYR B 1 47 ? -7.981 -27.665 26.193 1.00 28.42 65 TYR B O 1
ATOM 2842 N N . VAL B 1 48 ? -7.501 -27.288 28.351 1.00 17.81 66 VAL B N 1
ATOM 2843 C CA . VAL B 1 48 ? -7.572 -28.697 28.766 1.00 11.14 66 VAL B CA 1
ATOM 2844 C C . VAL B 1 48 ? -8.302 -28.788 30.105 1.00 23.59 66 VAL B C 1
ATOM 2845 O O . VAL B 1 48 ? -7.863 -28.238 31.137 1.00 19.30 66 VAL B O 1
ATOM 2849 N N . LYS B 1 49 ? -9.439 -29.465 30.080 1.00 19.50 67 LYS B N 1
ATOM 2850 C CA . LYS B 1 49 ? -10.249 -29.654 31.273 1.00 17.70 67 LYS B CA 1
ATOM 2851 C C . LYS B 1 49 ? -10.437 -31.122 31.580 1.00 28.84 67 LYS B C 1
ATOM 2852 O O . LYS B 1 49 ? -10.982 -31.865 30.750 1.00 23.03 67 LYS B O 1
ATOM 2858 N N . TYR B 1 50 ? -9.991 -31.544 32.768 1.00 23.87 68 TYR B N 1
ATOM 2859 C CA . TYR B 1 50 ? -10.252 -32.899 33.241 1.00 16.67 68 TYR B CA 1
ATOM 2860 C C . TYR B 1 50 ? -11.558 -32.980 34.039 1.00 25.13 68 TYR B C 1
ATOM 2861 O O . TYR B 1 50 ? -11.932 -32.040 34.738 1.00 27.50 68 TYR B O 1
ATOM 2870 N N . THR B 1 51 ? -12.258 -34.103 33.910 1.00 24.37 69 THR B N 1
ATOM 2871 C CA . THR B 1 51 ? -13.423 -34.408 34.734 1.00 25.41 69 THR B CA 1
ATOM 2872 C C . THR B 1 51 ? -13.411 -35.906 35.050 1.00 29.84 69 THR B C 1
ATOM 2873 O O . THR B 1 51 ? -12.461 -36.605 34.695 1.00 18.02 69 THR B O 1
ATOM 2877 N N . ASP B 1 52 ? -14.476 -36.373 35.698 1.00 23.66 70 ASP B N 1
ATOM 2878 C CA . ASP B 1 52 ? -14.703 -37.797 35.960 1.00 23.62 70 ASP B CA 1
ATOM 2879 C C . ASP B 1 52 ? -13.542 -38.412 36.698 1.00 26.53 70 ASP B C 1
ATOM 2880 O O . ASP B 1 52 ? -12.950 -39.369 36.203 1.00 31.37 70 ASP B O 1
ATOM 2885 N N . GLN B 1 53 ? -13.213 -37.859 37.867 1.00 35.18 71 GLN B N 1
ATOM 2886 C CA . GLN B 1 53 ? -12.073 -38.327 38.648 1.00 32.85 71 GLN B CA 1
ATOM 2887 C C . GLN B 1 53 ? -10.839 -38.464 37.771 1.00 33.74 71 GLN B C 1
ATOM 2888 O O . GLN B 1 53 ? -10.140 -39.484 37.840 1.00 24.38 71 GLN B O 1
ATOM 2894 N N . TYR B 1 54 ? -10.635 -37.463 36.905 1.00 30.33 72 TYR B N 1
ATOM 2895 C CA . TYR B 1 54 ? -9.505 -37.385 35.975 1.00 24.69 72 TYR B CA 1
ATOM 2896 C C . TYR B 1 54 ? -9.535 -38.404 34.841 1.00 25.96 72 TYR B C 1
ATOM 2897 O O . TYR B 1 54 ? -8.574 -38.494 34.065 1.00 26.59 72 TYR B O 1
ATOM 2906 N N . GLN B 1 55 ? -10.616 -39.169 34.722 1.00 21.26 73 GLN B N 1
ATOM 2907 C CA . GLN B 1 55 ? -10.683 -40.153 33.633 1.00 21.69 73 GLN B CA 1
ATOM 2908 C C . GLN B 1 55 ? -11.087 -39.556 32.264 1.00 31.38 73 GLN B C 1
ATOM 2909 O O . GLN B 1 55 ? -10.954 -40.221 31.243 1.00 35.30 73 GLN B O 1
ATOM 2915 N N . THR B 1 56 ? -11.593 -38.325 32.246 1.00 26.38 74 THR B N 1
ATOM 2916 C CA . THR B 1 56 ? -12.087 -37.728 31.002 1.00 22.57 74 THR B CA 1
ATOM 2917 C C . THR B 1 56 ? -11.558 -36.307 30.812 1.00 25.45 74 THR B C 1
ATOM 2918 O O . THR B 1 56 ? -11.610 -35.502 31.727 1.00 32.31 74 THR B O 1
ATOM 2922 N N . ARG B 1 57 ? -11.040 -36.004 29.627 1.00 27.48 75 ARG B N 1
ATOM 2923 C CA . ARG B 1 57 ? -10.550 -34.661 29.352 1.00 27.27 75 ARG B CA 1
ATOM 2924 C C . ARG B 1 57 ? -11.054 -34.090 28.047 1.00 27.06 75 ARG B C 1
ATOM 2925 O O . ARG B 1 57 ? -11.294 -34.840 27.083 1.00 28.42 75 ARG B O 1
ATOM 2933 N N . SER B 1 58 ? -11.189 -32.756 28.033 1.00 19.97 76 SER B N 1
ATOM 2934 C CA . SER B 1 58 ? -11.614 -31.986 26.859 1.00 11.45 76 SER B CA 1
ATOM 2935 C C . SER B 1 58 ? -10.542 -30.963 26.486 1.00 29.31 76 SER B C 1
ATOM 2936 O O . SER B 1 58 ? -10.234 -30.062 27.270 1.00 30.48 76 SER B O 1
ATOM 2939 N N . HIS B 1 59 ? -9.967 -31.119 25.299 1.00 18.63 77 HIS B N 1
ATOM 2940 C CA . HIS B 1 59 ? -8.837 -30.310 24.853 1.00 11.26 77 HIS B CA 1
ATOM 2941 C C . HIS B 1 59 ? -9.248 -29.460 23.645 1.00 19.75 77 HIS B C 1
ATOM 2942 O O . HIS B 1 59 ? -9.541 -30.013 22.584 1.00 18.97 77 HIS B O 1
ATOM 2949 N N . ILE B 1 60 ? -9.283 -28.128 23.804 1.00 21.14 78 ILE B N 1
ATOM 2950 C CA . ILE B 1 60 ? -9.417 -27.255 22.642 1.00 21.86 78 ILE B CA 1
ATOM 2951 C C . ILE B 1 60 ? -8.044 -26.741 22.238 1.00 23.69 78 ILE B C 1
ATOM 2952 O O . ILE B 1 60 ? -7.389 -26.032 22.995 1.00 18.73 78 ILE B O 1
ATOM 2957 N N . ASN B 1 61 ? -7.597 -27.146 21.061 1.00 22.47 79 ASN B N 1
ATOM 2958 C CA . ASN B 1 61 ? -6.348 -26.678 20.505 1.00 20.28 79 ASN B CA 1
ATOM 2959 C C . ASN B 1 61 ? -6.656 -25.461 19.617 1.00 29.01 79 ASN B C 1
ATOM 2960 O O . ASN B 1 61 ? -7.116 -25.612 18.487 1.00 28.31 79 ASN B O 1
ATOM 2965 N N . PHE B 1 62 ? -6.420 -24.259 20.138 1.00 24.29 80 PHE B N 1
ATOM 2966 C CA . PHE B 1 62 ? -6.766 -23.030 19.426 1.00 32.09 80 PHE B CA 1
ATOM 2967 C C . PHE B 1 62 ? -5.867 -22.702 18.231 1.00 30.00 80 PHE B C 1
ATOM 2968 O O . PHE B 1 62 ? -6.228 -21.878 17.398 1.00 34.84 80 PHE B O 1
ATOM 2976 N N . ASP B 1 63 ? -4.710 -23.343 18.139 1.00 33.96 81 ASP B N 1
ATOM 2977 C CA . ASP B 1 63 ? -3.849 -23.139 16.985 1.00 40.69 81 ASP B CA 1
ATOM 2978 C C . ASP B 1 63 ? -4.325 -23.974 15.800 1.00 42.91 81 ASP B C 1
ATOM 2979 O O . ASP B 1 63 ? -4.368 -23.479 14.678 1.00 40.79 81 ASP B O 1
ATOM 2984 N N . ASP B 1 64 ? -4.679 -25.233 16.056 1.00 44.25 82 ASP B N 1
ATOM 2985 C CA . ASP B 1 64 ? -5.138 -26.149 15.000 1.00 33.52 82 ASP B CA 1
ATOM 2986 C C . ASP B 1 64 ? -6.628 -26.065 14.724 1.00 31.43 82 ASP B C 1
ATOM 2987 O O . ASP B 1 64 ? -7.116 -26.606 13.727 1.00 37.79 82 ASP B O 1
ATOM 2992 N N . GLY B 1 65 ? -7.353 -25.407 15.618 1.00 30.38 83 GLY B N 1
ATOM 2993 C CA . GLY B 1 65 ? -8.799 -25.396 15.567 1.00 21.70 83 GLY B CA 1
ATOM 2994 C C . GLY B 1 65 ? -9.390 -26.791 15.629 1.00 28.58 83 GLY B C 1
ATOM 2995 O O . GLY B 1 65 ? -10.243 -27.143 14.804 1.00 28.54 83 GLY B O 1
ATOM 2996 N N . THR B 1 66 ? -8.929 -27.597 16.586 1.00 22.39 84 THR B N 1
ATOM 2997 C CA . THR B 1 66 ? -9.553 -28.894 16.849 1.00 29.15 84 THR B CA 1
ATOM 2998 C C . THR B 1 66 ? -9.979 -29.009 18.293 1.00 29.74 84 THR B C 1
ATOM 2999 O O . THR B 1 66 ? -9.354 -28.448 19.192 1.00 36.22 84 THR B O 1
ATOM 3003 N N . ILE B 1 67 ? -11.061 -29.740 18.500 1.00 21.10 85 ILE B N 1
ATOM 3004 C CA . ILE B 1 67 ? -11.560 -30.027 19.827 1.00 20.32 85 ILE B CA 1
ATOM 3005 C C . ILE B 1 67 ? -11.489 -31.516 20.023 1.00 28.92 85 ILE B C 1
ATOM 3006 O O . ILE B 1 67 ? -12.158 -32.256 19.319 1.00 29.75 85 ILE B O 1
ATOM 3011 N N . THR B 1 68 ? -10.658 -31.964 20.955 1.00 30.18 86 THR B N 1
ATOM 3012 C CA . THR B 1 68 ? -10.512 -33.393 21.178 1.00 30.67 86 THR B CA 1
ATOM 3013 C C . THR B 1 68 ? -10.989 -33.769 22.563 1.00 27.20 86 THR B C 1
ATOM 3014 O O . THR B 1 68 ? -10.485 -33.257 23.572 1.00 25.73 86 THR B O 1
ATOM 3018 N N . ILE B 1 69 ? -11.981 -34.650 22.584 1.00 24.37 87 ILE B N 1
ATOM 3019 C CA . ILE B 1 69 ? -12.560 -35.182 23.806 1.00 26.57 87 ILE B CA 1
ATOM 3020 C C . ILE B 1 69 ? -12.161 -36.649 23.966 1.00 29.34 87 ILE B C 1
ATOM 3021 O O . ILE B 1 69 ? -12.405 -37.466 23.071 1.00 28.54 87 ILE B O 1
ATOM 3026 N N . GLU B 1 70 ? -11.559 -36.976 25.103 1.00 24.99 88 GLU B N 1
ATOM 3027 C CA . GLU B 1 70 ? -11.087 -38.328 25.371 1.00 28.47 88 GLU B CA 1
ATOM 3028 C C . GLU B 1 70 ? -11.497 -38.826 26.740 1.00 23.05 88 GLU B C 1
ATOM 3029 O O . GLU B 1 70 ? -11.525 -38.053 27.701 1.00 26.70 88 GLU B O 1
ATOM 3035 N N . THR B 1 71 ? -11.805 -40.119 26.832 1.00 25.41 89 THR B N 1
ATOM 3036 C CA . THR B 1 71 ? -11.977 -40.758 28.141 1.00 31.32 89 THR B CA 1
ATOM 3037 C C . THR B 1 71 ? -11.167 -42.040 28.238 1.00 33.02 89 THR B C 1
ATOM 3038 O O . THR B 1 71 ? -10.951 -42.745 27.244 1.00 31.67 89 THR B O 1
ATOM 3042 N N . ILE B 1 72 ? -10.696 -42.316 29.445 1.00 34.97 90 ILE B N 1
ATOM 3043 C CA . ILE B 1 72 ? -9.975 -43.542 29.711 1.00 34.59 90 ILE B CA 1
ATOM 3044 C C . ILE B 1 72 ? -10.781 -44.336 30.731 1.00 34.60 90 ILE B C 1
ATOM 3045 O O . ILE B 1 72 ? -10.327 -45.346 31.247 1.00 36.23 90 ILE B O 1
ATOM 3050 N N . ALA B 1 73 ? -12.002 -43.884 31.000 1.00 29.91 91 ALA B N 1
ATOM 3051 C CA . ALA B 1 73 ? -12.863 -44.599 31.932 1.00 28.39 91 ALA B CA 1
ATOM 3052 C C . ALA B 1 73 ? -13.189 -46.002 31.412 1.00 34.55 91 ALA B C 1
ATOM 3053 O O . ALA B 1 73 ? -13.503 -46.183 30.236 1.00 27.05 91 ALA B O 1
ATOM 3055 N N . GLY B 1 74 ? -13.114 -46.987 32.305 1.00 40.52 92 GLY B N 1
ATOM 3056 C CA . GLY B 1 74 ? -13.353 -48.372 31.947 1.00 38.83 92 GLY B CA 1
ATOM 3057 C C . GLY B 1 74 ? -14.817 -48.694 31.705 1.00 41.68 92 GLY B C 1
ATOM 3058 O O . GLY B 1 74 ? -15.145 -49.447 30.784 1.00 41.41 92 GLY B O 1
ATOM 3059 N N . THR B 1 75 ? -15.695 -48.129 32.532 1.00 36.07 93 THR B N 1
ATOM 3060 C CA . THR B 1 75 ? -17.132 -48.369 32.406 1.00 29.11 93 THR B CA 1
ATOM 3061 C C . THR B 1 75 ? -17.815 -47.235 31.625 1.00 32.03 93 THR B C 1
ATOM 3062 O O . THR B 1 75 ? -17.484 -46.061 31.810 1.00 29.62 93 THR B O 1
ATOM 3066 N N . GLU B 1 76 ? -18.749 -47.595 30.743 1.00 28.83 94 GLU B N 1
ATOM 3067 C CA . GLU B 1 76 ? -19.512 -46.619 29.967 1.00 39.29 94 GLU B CA 1
ATOM 3068 C C . GLU B 1 76 ? -18.679 -45.463 29.410 1.00 34.58 94 GLU B C 1
ATOM 3069 O O . GLU B 1 76 ? -18.944 -44.299 29.727 1.00 29.16 94 GLU B O 1
ATOM 3075 N N . PRO B 1 77 ? -17.664 -45.773 28.595 1.00 32.24 95 PRO B N 1
ATOM 3076 C CA . PRO B 1 77 ? -16.901 -44.670 27.999 1.00 34.39 95 PRO B CA 1
ATOM 3077 C C . PRO B 1 77 ? -17.797 -43.694 27.229 1.00 34.50 95 PRO B C 1
ATOM 3078 O O . PRO B 1 77 ? -17.678 -42.478 27.441 1.00 28.41 95 PRO B O 1
ATOM 3082 N N . ALA B 1 78 ? -18.706 -44.211 26.402 1.00 32.94 96 ALA B N 1
ATOM 3083 C CA . ALA B 1 78 ? -19.554 -43.363 25.542 1.00 32.00 96 ALA B CA 1
ATOM 3084 C C . ALA B 1 78 ? -20.371 -42.330 26.321 1.00 30.57 96 ALA B C 1
ATOM 3085 O O . ALA B 1 78 ? -20.412 -41.145 25.957 1.00 36.74 96 ALA B O 1
ATOM 3087 N N . ALA B 1 79 ? -21.018 -42.772 27.390 1.00 34.55 97 ALA B N 1
ATOM 3088 C CA . ALA B 1 79 ? -21.720 -41.847 28.267 1.00 35.00 97 ALA B CA 1
ATOM 3089 C C . ALA B 1 79 ? -20.774 -40.765 28.794 1.00 33.63 97 ALA B C 1
ATOM 3090 O O . ALA B 1 79 ? -21.161 -39.611 28.869 1.00 35.49 97 ALA B O 1
ATOM 3092 N N . HIS B 1 80 ? -19.541 -41.137 29.151 1.00 29.59 98 HIS B N 1
ATOM 3093 C CA . HIS B 1 80 ? -18.566 -40.148 29.630 1.00 31.60 98 HIS B CA 1
ATOM 3094 C C . HIS B 1 80 ? -18.183 -39.147 28.542 1.00 34.67 98 HIS B C 1
ATOM 3095 O O . HIS B 1 80 ? -18.091 -37.963 28.822 1.00 25.36 98 HIS B O 1
ATOM 3102 N N . LEU B 1 81 ? -17.974 -39.624 27.311 1.00 34.73 99 LEU B N 1
ATOM 3103 C CA . LEU B 1 81 ? -17.650 -38.750 26.185 1.00 28.15 99 LEU B CA 1
ATOM 3104 C C . LEU B 1 81 ? -18.792 -37.789 25.903 1.00 37.99 99 LEU B C 1
ATOM 3105 O O . LEU B 1 81 ? -18.595 -36.586 25.690 1.00 31.24 99 LEU B O 1
ATOM 3110 N N . ARG B 1 82 ? -19.992 -38.349 25.909 1.00 37.34 100 ARG B N 1
ATOM 3111 C CA . ARG B 1 82 ? -21.203 -37.614 25.625 1.00 15.91 100 ARG B CA 1
ATOM 3112 C C . ARG B 1 82 ? -21.351 -36.370 26.491 1.00 32.22 100 ARG B C 1
ATOM 3113 O O . ARG B 1 82 ? -21.572 -35.272 25.974 1.00 30.06 100 ARG B O 1
ATOM 3121 N N . ARG B 1 83 ? -21.217 -36.541 27.804 1.00 34.59 101 ARG B N 1
ATOM 3122 C CA . ARG B 1 83 ? -21.380 -35.420 28.717 1.00 32.83 101 ARG B CA 1
ATOM 3123 C C . ARG B 1 83 ? -20.306 -34.352 28.478 1.00 30.81 101 ARG B C 1
ATOM 3124 O O . ARG B 1 83 ? -20.572 -33.141 28.531 1.00 26.10 101 ARG B O 1
ATOM 3132 N N . ALA B 1 84 ? -19.093 -34.796 28.195 1.00 23.74 102 ALA B N 1
ATOM 3133 C CA . ALA B 1 84 ? -18.006 -33.862 27.991 1.00 21.73 102 ALA B CA 1
ATOM 3134 C C . ALA B 1 84 ? -18.078 -33.171 26.621 1.00 21.68 102 ALA B C 1
ATOM 3135 O O . ALA B 1 84 ? -17.595 -32.051 26.469 1.00 31.69 102 ALA B O 1
ATOM 3137 N N . ILE B 1 85 ? -18.644 -33.842 25.618 1.00 20.06 103 ILE B N 1
ATOM 3138 C CA . ILE B 1 85 ? -18.846 -33.198 24.326 1.00 24.11 103 ILE B CA 1
ATOM 3139 C C . ILE B 1 85 ? -19.848 -32.057 24.504 1.00 17.15 103 ILE B C 1
ATOM 3140 O O . ILE B 1 85 ? -19.577 -30.907 24.159 1.00 21.30 103 ILE B O 1
ATOM 3145 N N . ILE B 1 86 ? -21.004 -32.405 25.050 1.00 18.96 104 ILE B N 1
ATOM 3146 C CA . ILE B 1 86 ? -22.070 -31.450 25.304 1.00 30.59 104 ILE B CA 1
ATOM 3147 C C . ILE B 1 86 ? -21.579 -30.305 26.204 1.00 36.84 104 ILE B C 1
ATOM 3148 O O . ILE B 1 86 ? -21.871 -29.137 25.947 1.00 42.75 104 ILE B O 1
ATOM 3153 N N . LYS B 1 87 ? -20.804 -30.634 27.234 1.00 28.11 105 LYS B N 1
ATOM 3154 C CA . LYS B 1 87 ? -20.334 -29.614 28.162 1.00 18.46 105 LYS B CA 1
ATOM 3155 C C . LYS B 1 87 ? -19.357 -28.662 27.491 1.00 28.45 105 LYS B C 1
ATOM 3156 O O . LYS B 1 87 ? -19.402 -27.460 27.722 1.00 21.12 105 LYS B O 1
ATOM 3162 N N . THR B 1 88 ? -18.468 -29.196 26.661 1.00 19.21 106 THR B N 1
ATOM 3163 C CA . THR B 1 88 ? -17.499 -28.338 25.996 1.00 22.34 106 THR B CA 1
ATOM 3164 C C . THR B 1 88 ? -18.166 -27.418 24.955 1.00 27.95 106 THR B C 1
ATOM 3165 O O . THR B 1 88 ? -17.865 -26.218 24.905 1.00 27.00 106 THR B O 1
ATOM 3169 N N . LEU B 1 89 ? -19.071 -27.977 24.142 1.00 23.68 107 LEU B N 1
ATOM 3170 C CA . LEU B 1 89 ? -19.820 -27.207 23.140 1.00 24.01 107 LEU B CA 1
ATOM 3171 C C . LEU B 1 89 ? -20.644 -26.051 23.703 1.00 32.02 107 LEU B C 1
ATOM 3172 O O . LEU B 1 89 ? -20.772 -25.007 23.061 1.00 26.99 107 LEU B O 1
ATOM 3177 N N . LEU B 1 90 ? -21.212 -26.252 24.889 1.00 31.91 108 LEU B N 1
ATOM 3178 C CA . LEU B 1 90 ? -22.169 -25.309 25.473 1.00 28.39 108 LEU B CA 1
ATOM 3179 C C . LEU B 1 90 ? -21.613 -24.402 26.575 1.00 31.97 108 LEU B C 1
ATOM 3180 O O . LEU B 1 90 ? -22.325 -23.530 27.084 1.00 25.78 108 LEU B O 1
ATOM 3185 N N . MET B 1 91 ? -20.359 -24.607 26.962 1.00 25.20 109 MET B N 1
ATOM 3186 C CA . MET B 1 91 ? -19.818 -23.849 28.074 1.00 19.93 109 MET B CA 1
ATOM 3187 C C . MET B 1 91 ? -19.699 -22.381 27.697 1.00 24.31 109 MET B C 1
ATOM 3188 O O . MET B 1 91 ? -19.243 -22.039 26.601 1.00 30.31 109 MET B O 1
ATOM 3193 N N . GLY B 1 92 ? -20.133 -21.514 28.605 1.00 17.98 110 GLY B N 1
ATOM 3194 C CA . GLY B 1 92 ? -20.001 -20.087 28.398 1.00 38.08 110 GLY B CA 1
ATOM 3195 C C . GLY B 1 92 ? -18.592 -19.708 28.767 1.00 41.18 110 GLY B C 1
ATOM 3196 O O . GLY B 1 92 ? -17.908 -20.481 29.438 1.00 39.68 110 GLY B O 1
ATOM 3197 N N . ASP B 1 93 ? -18.141 -18.540 28.322 1.00 45.43 111 ASP B N 1
ATOM 3198 C CA . ASP B 1 93 ? -16.822 -18.086 28.732 1.00 56.59 111 ASP B CA 1
ATOM 3199 C C . ASP B 1 93 ? -16.916 -17.336 30.046 1.00 57.78 111 ASP B C 1
ATOM 3200 O O . ASP B 1 93 ? -17.404 -16.209 30.131 1.00 53.75 111 ASP B O 1
ATOM 3205 N N . ASP B 1 94 ? -16.471 -18.013 31.088 1.00 64.04 112 ASP B N 1
ATOM 3206 C CA . ASP B 1 94 ? -16.340 -17.403 32.385 1.00 70.81 112 ASP B CA 1
ATOM 3207 C C . ASP B 1 94 ? -14.959 -17.797 32.852 1.00 67.30 112 ASP B C 1
ATOM 3208 O O . ASP B 1 94 ? -14.821 -18.608 33.764 1.00 73.38 112 ASP B O 1
ATOM 3213 N N . PRO B 1 95 ? -13.925 -17.246 32.196 1.00 63.34 113 PRO B N 1
ATOM 3214 C CA . PRO B 1 95 ? -12.548 -17.655 32.477 1.00 65.61 113 PRO B CA 1
ATOM 3215 C C . PRO B 1 95 ? -12.227 -17.435 33.943 1.00 71.30 113 PRO B C 1
ATOM 3216 O O . PRO B 1 95 ? -11.450 -18.186 34.531 1.00 71.70 113 PRO B O 1
ATOM 3220 N N . SER B 1 96 ? -12.858 -16.418 34.525 1.00 76.73 114 SER B N 1
ATOM 3221 C CA . SER B 1 96 ? -12.656 -16.066 35.923 1.00 75.97 114 SER B CA 1
ATOM 3222 C C . SER B 1 96 ? -13.129 -17.173 36.862 1.00 74.44 114 SER B C 1
ATOM 3223 O O . SER B 1 96 ? -12.666 -17.264 37.997 1.00 80.63 114 SER B O 1
ATOM 3226 N N . SER B 1 97 ? -14.051 -18.009 36.394 1.00 64.93 115 SER B N 1
ATOM 3227 C CA . SER B 1 97 ? -14.681 -18.999 37.261 1.00 62.79 115 SER B CA 1
ATOM 3228 C C . SER B 1 97 ? -14.357 -20.436 36.861 1.00 62.33 115 SER B C 1
ATOM 3229 O O . SER B 1 97 ? -15.016 -21.373 37.307 1.00 67.55 115 SER B O 1
ATOM 3232 N N . VAL B 1 98 ? -13.336 -20.610 36.030 1.00 56.49 116 VAL B N 1
ATOM 3233 C CA . VAL B 1 98 ? -12.992 -21.936 35.531 1.00 51.24 116 VAL B CA 1
ATOM 3234 C C . VAL B 1 98 ? -11.621 -22.390 36.018 1.00 42.33 116 VAL B C 1
ATOM 3235 O O . VAL B 1 98 ? -10.619 -21.711 35.804 1.00 41.07 116 VAL B O 1
ATOM 3239 N N . ASP B 1 99 ? -11.598 -23.556 36.656 1.00 35.35 117 ASP B N 1
ATOM 3240 C CA . ASP B 1 99 ? -10.387 -24.139 37.217 1.00 41.57 117 ASP B CA 1
ATOM 3241 C C . ASP B 1 99 ? -9.836 -25.292 36.368 1.00 31.64 117 ASP B C 1
ATOM 3242 O O . ASP B 1 99 ? -10.329 -26.420 36.461 1.00 28.17 117 ASP B O 1
ATOM 3247 N N . LEU B 1 100 ? -8.804 -25.005 35.570 1.00 25.52 118 LEU B N 1
ATOM 3248 C CA . LEU B 1 100 ? -8.234 -25.970 34.616 1.00 22.99 118 LEU B CA 1
ATOM 3249 C C . LEU B 1 100 ? -7.196 -26.871 35.258 1.00 30.64 118 LEU B C 1
ATOM 3250 O O . LEU B 1 100 ? -6.542 -27.673 34.573 1.00 22.60 118 LEU B O 1
ATOM 3255 N N . TYR B 1 101 ? -7.023 -26.703 36.566 1.00 27.39 119 TYR B N 1
ATOM 3256 C CA . TYR B 1 101 ? -6.014 -27.438 37.309 1.00 31.67 119 TYR B CA 1
ATOM 3257 C C . TYR B 1 101 ? -6.681 -28.208 38.440 1.00 27.95 119 TYR B C 1
ATOM 3258 O O . TYR B 1 101 ? -6.056 -28.523 39.442 1.00 34.58 119 TYR B O 1
ATOM 3267 N N . SER B 1 102 ? -7.968 -28.487 38.261 1.00 30.58 120 SER B N 1
ATOM 3268 C CA . SER B 1 102 ? -8.655 -29.508 39.041 1.00 39.73 120 SER B CA 1
ATOM 3269 C C . SER B 1 102 ? -9.702 -30.192 38.164 1.00 35.67 120 SER B C 1
ATOM 3270 O O . SER B 1 102 ? -10.072 -29.664 37.106 1.00 32.11 120 SER B O 1
ATOM 3273 N N . ASP B 1 103 ? -10.175 -31.349 38.625 1.00 19.73 121 ASP B N 1
ATOM 3274 C CA . ASP B 1 103 ? -11.181 -32.140 37.931 1.00 25.26 121 ASP B CA 1
ATOM 3275 C C . ASP B 1 103 ? -12.593 -31.843 38.410 1.00 30.95 121 ASP B C 1
ATOM 3276 O O . ASP B 1 103 ? -13.538 -32.540 38.037 1.00 34.04 121 ASP B O 1
ATOM 3281 N N . VAL B 1 104 ? -12.742 -30.840 39.263 1.00 29.08 122 VAL B N 1
ATOM 3282 C CA . VAL B 1 104 ? -14.073 -30.430 39.699 1.00 38.21 122 VAL B CA 1
ATOM 3283 C C . VAL B 1 104 ? -14.875 -29.899 38.522 1.00 47.57 122 VAL B C 1
ATOM 3284 O O . VAL B 1 104 ? -14.350 -29.156 37.693 1.00 43.88 122 VAL B O 1
ATOM 3288 N N . ASP B 1 105 ? -16.146 -30.289 38.457 1.00 60.56 123 ASP B N 1
ATOM 3289 C CA . ASP B 1 105 ? -17.060 -29.806 37.424 1.00 61.63 123 ASP B CA 1
ATOM 3290 C C . ASP B 1 105 ? -17.295 -28.298 37.519 1.00 54.79 123 ASP B C 1
ATOM 3291 O O . ASP B 1 105 ? -17.819 -27.798 38.509 1.00 50.43 123 ASP B O 1
ATOM 3296 N N . ASP B 1 106 ? -16.899 -27.573 36.484 1.00 61.22 124 ASP B N 1
ATOM 3297 C CA . ASP B 1 106 ? -17.221 -26.159 36.409 1.00 60.52 124 ASP B CA 1
ATOM 3298 C C . ASP B 1 106 ? -18.657 -26.025 35.906 1.00 60.82 124 ASP B C 1
ATOM 3299 O O . ASP B 1 106 ? -18.938 -26.282 34.743 1.00 66.23 124 ASP B O 1
ATOM 3304 N N . ILE B 1 107 ? -19.565 -25.660 36.808 1.00 56.91 125 ILE B N 1
ATOM 3305 C CA . ILE B 1 107 ? -20.965 -25.429 36.465 1.00 59.53 125 ILE B CA 1
ATOM 3306 C C . ILE B 1 107 ? -21.079 -24.207 35.565 1.00 59.02 125 ILE B C 1
ATOM 3307 O O . ILE B 1 107 ? -21.332 -23.099 36.043 1.00 62.19 125 ILE B O 1
ATOM 3312 N N . THR B 1 108 ? -20.910 -24.409 34.263 1.00 44.66 126 THR B N 1
ATOM 3313 C CA . THR B 1 108 ? -20.591 -23.293 33.391 1.00 34.81 126 THR B CA 1
ATOM 3314 C C . THR B 1 108 ? -21.477 -23.132 32.152 1.00 36.44 126 THR B C 1
ATOM 3315 O O . THR B 1 108 ? -21.279 -22.198 31.371 1.00 38.24 126 THR B O 1
ATOM 3319 N N . ILE B 1 109 ? -22.451 -24.010 31.950 1.00 21.49 127 ILE B N 1
ATOM 3320 C CA . ILE B 1 109 ? -23.142 -23.952 30.662 1.00 34.61 127 ILE B CA 1
ATOM 3321 C C . ILE B 1 109 ? -24.000 -22.680 30.536 1.00 38.95 127 ILE B C 1
ATOM 3322 O O . ILE B 1 109 ? -24.603 -22.192 31.502 1.00 30.98 127 ILE B O 1
ATOM 3327 N N . SER B 1 110 ? -24.013 -22.151 29.316 1.00 43.77 128 SER B N 1
ATOM 3328 C CA . SER B 1 110 ? -24.525 -20.821 29.027 1.00 46.69 128 SER B CA 1
ATOM 3329 C C . SER B 1 110 ? -25.336 -20.763 27.744 1.00 50.24 128 SER B C 1
ATOM 3330 O O . SER B 1 110 ? -25.166 -21.589 26.849 1.00 45.26 128 SER B O 1
ATOM 3333 N N . LYS B 1 111 ? -26.208 -19.763 27.667 1.00 53.50 129 LYS B N 1
ATOM 3334 C CA . LYS B 1 111 ? -27.037 -19.537 26.495 1.00 51.73 129 LYS B CA 1
ATOM 3335 C C . LYS B 1 111 ? -26.221 -18.961 25.358 1.00 52.00 129 LYS B C 1
ATOM 3336 O O . LYS B 1 111 ? -26.656 -18.970 24.208 1.00 56.87 129 LYS B O 1
ATOM 3342 N N . GLU B 1 112 ? -25.041 -18.448 25.683 1.00 43.90 130 GLU B N 1
ATOM 3343 C CA . GLU B 1 112 ? -24.114 -18.017 24.652 1.00 48.99 130 GLU B CA 1
ATOM 3344 C C . GLU B 1 112 ? -22.795 -18.730 24.850 1.00 36.82 130 GLU B C 1
ATOM 3345 O O . GLU B 1 112 ? -21.905 -18.224 25.536 1.00 31.12 130 GLU B O 1
ATOM 3351 N N . PRO B 1 113 ? -22.684 -19.932 24.270 1.00 27.97 131 PRO B N 1
ATOM 3352 C CA . PRO B 1 113 ? -21.470 -20.733 24.364 1.00 31.78 131 PRO B CA 1
ATOM 3353 C C . PRO B 1 113 ? -20.268 -19.948 23.895 1.00 27.89 131 PRO B C 1
ATOM 3354 O O . PRO B 1 113 ? -20.379 -19.228 22.911 1.00 24.03 131 PRO B O 1
ATOM 3358 N N . PHE B 1 114 ? -19.146 -20.102 24.585 1.00 28.82 132 PHE B N 1
ATOM 3359 C CA . PHE B 1 114 ? -17.897 -19.532 24.131 1.00 30.02 132 PHE B CA 1
ATOM 3360 C C . PHE B 1 114 ? -17.604 -19.920 22.680 1.00 29.86 132 PHE B C 1
ATOM 3361 O O . PHE B 1 114 ? -17.163 -19.090 21.868 1.00 34.73 132 PHE B O 1
ATOM 3369 N N . LEU B 1 115 ? -17.852 -21.191 22.375 1.00 31.92 133 LEU B N 1
ATOM 3370 C CA . LEU B 1 115 ? -17.574 -21.784 21.064 1.00 31.03 133 LEU B CA 1
ATOM 3371 C C . LEU B 1 115 ? -18.662 -21.527 19.993 1.00 33.00 133 LEU B C 1
ATOM 3372 O O . LEU B 1 115 ? -18.518 -21.958 18.844 1.00 31.22 133 LEU B O 1
ATOM 3377 N N . TYR B 1 116 ? -19.740 -20.836 20.367 1.00 29.17 134 TYR B N 1
ATOM 3378 C CA . TYR B 1 116 ? -20.810 -20.517 19.425 1.00 26.42 134 TYR B CA 1
ATOM 3379 C C . TYR B 1 116 ? -20.293 -19.764 18.204 1.00 37.12 134 TYR B C 1
ATOM 3380 O O . TYR B 1 116 ? -19.827 -18.638 18.326 1.00 30.97 134 TYR B O 1
ATOM 3389 N N . GLY B 1 117 ? -20.391 -20.388 17.028 1.00 35.43 135 GLY B N 1
ATOM 3390 C CA . GLY B 1 117 ? -19.865 -19.801 15.812 1.00 36.88 135 GLY B CA 1
ATOM 3391 C C . GLY B 1 117 ? -18.481 -20.278 15.410 1.00 34.38 135 GLY B C 1
ATOM 3392 O O . GLY B 1 117 ? -18.062 -20.076 14.276 1.00 41.13 135 GLY B O 1
ATOM 3393 N N . GLN B 1 118 ? -17.762 -20.908 16.334 1.00 33.36 136 GLN B N 1
ATOM 3394 C CA . GLN B 1 118 ? -16.458 -21.489 16.022 1.00 22.61 136 GLN B CA 1
ATOM 3395 C C . GLN B 1 118 ? -16.572 -22.958 15.619 1.00 23.53 136 GLN B C 1
ATOM 3396 O O . GLN B 1 118 ? -15.646 -23.533 15.040 1.00 23.24 136 GLN B O 1
ATOM 3402 N N . VAL B 1 119 ? -17.703 -23.570 15.959 1.00 23.62 137 VAL B N 1
ATOM 3403 C CA . VAL B 1 119 ? -17.953 -24.953 15.611 1.00 16.39 137 VAL B CA 1
ATOM 3404 C C . VAL B 1 119 ? -19.352 -25.087 15.043 1.00 23.28 137 VAL B C 1
ATOM 3405 O O . VAL B 1 119 ? -20.286 -24.427 15.523 1.00 22.86 137 VAL B O 1
ATOM 3409 N N . VAL B 1 120 ? -19.482 -25.943 14.026 1.00 25.13 138 VAL B 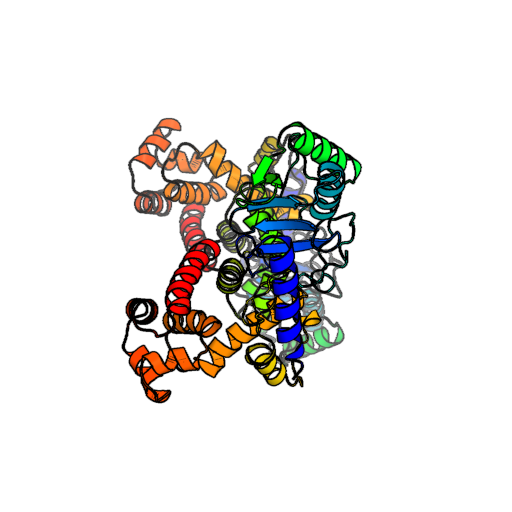N 1
ATOM 3410 C CA . VAL B 1 120 ? -20.782 -26.299 13.468 1.00 29.95 138 VAL B CA 1
ATOM 3411 C C . VAL B 1 120 ? -21.020 -27.797 13.569 1.00 33.63 138 VAL B C 1
ATOM 3412 O O . VAL B 1 120 ? -20.082 -28.605 13.557 1.00 34.21 138 VAL B O 1
ATOM 3416 N N . ASP B 1 121 ? -22.284 -28.171 13.685 1.00 35.49 139 ASP B N 1
ATOM 3417 C CA . ASP B 1 121 ? -22.604 -29.572 13.822 1.00 28.57 139 ASP B CA 1
ATOM 3418 C C . ASP B 1 121 ? -22.706 -30.241 12.453 1.00 27.96 139 ASP B C 1
ATOM 3419 O O . ASP B 1 121 ? -22.408 -29.629 11.434 1.00 38.74 139 ASP B O 1
ATOM 3424 N N . ASN B 1 122 ? -23.123 -31.501 12.456 1.00 27.42 140 ASN B N 1
ATOM 3425 C CA . ASN B 1 122 ? -23.092 -32.332 11.266 1.00 33.81 140 ASN B CA 1
ATOM 3426 C C . ASN B 1 122 ? -23.865 -31.721 10.076 1.00 39.03 140 ASN B C 1
ATOM 3427 O O . ASN B 1 122 ? -23.674 -32.125 8.925 1.00 36.43 140 ASN B O 1
ATOM 3432 N N . THR B 1 123 ? -24.715 -30.740 10.368 1.00 30.99 141 TH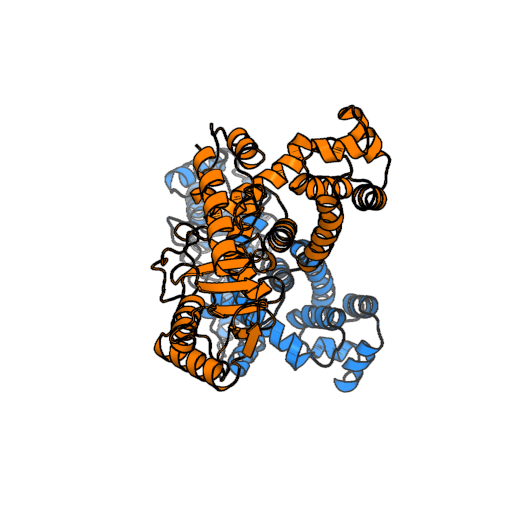R B N 1
ATOM 3433 C CA . THR B 1 123 ? -25.565 -30.104 9.373 1.00 32.44 141 THR B CA 1
ATOM 3434 C C . THR B 1 123 ? -25.173 -28.665 9.083 1.00 36.94 141 THR B C 1
ATOM 3435 O O . THR B 1 123 ? -25.880 -27.964 8.347 1.00 41.34 141 THR B O 1
ATOM 3439 N N . GLY B 1 124 ? -24.059 -28.221 9.659 1.00 27.98 142 GLY B N 1
ATOM 3440 C CA . GLY B 1 124 ? -23.583 -26.866 9.444 1.00 23.96 142 GLY B CA 1
ATOM 3441 C C . GLY B 1 124 ? -24.247 -25.837 10.337 1.00 34.28 142 GLY B C 1
ATOM 3442 O O . GLY B 1 124 ? -24.177 -24.642 10.070 1.00 42.35 142 GLY B O 1
ATOM 3443 N N . GLN B 1 125 ? -24.890 -26.293 11.404 1.00 35.24 143 GLN B N 1
ATOM 3444 C CA . GLN B 1 125 ? -25.538 -25.376 12.331 1.00 33.63 143 GLN B CA 1
ATOM 3445 C C . GLN B 1 125 ? -24.742 -25.151 13.634 1.00 38.16 143 GLN B C 1
ATOM 3446 O O . GLN B 1 125 ? -24.271 -26.109 14.284 1.00 30.87 143 GLN B O 1
ATOM 3452 N N . PRO B 1 126 ? -24.602 -23.872 14.012 1.00 27.40 144 PRO B N 1
ATOM 3453 C CA . PRO B 1 126 ? -23.992 -23.428 15.264 1.00 33.26 144 PRO B CA 1
ATOM 3454 C C . PRO B 1 126 ? -24.731 -24.026 16.443 1.00 41.41 144 PRO B C 1
ATOM 3455 O O . PRO B 1 126 ? -25.957 -24.128 16.411 1.00 48.97 144 PRO B O 1
ATOM 3459 N N . ILE B 1 127 ? -23.998 -24.405 17.480 1.00 31.24 145 ILE B N 1
ATOM 3460 C CA . ILE B 1 127 ? -24.600 -25.146 18.580 1.00 31.17 145 ILE B CA 1
ATOM 3461 C C . ILE B 1 127 ? -24.699 -24.288 19.839 1.00 33.73 145 ILE B C 1
ATOM 3462 O O . ILE B 1 127 ? -23.687 -23.797 20.358 1.00 42.04 145 ILE B O 1
ATOM 3467 N N . ARG B 1 128 ? -25.925 -24.092 20.314 1.00 23.90 146 ARG B N 1
ATOM 3468 C CA . ARG B 1 128 ? -26.153 -23.332 21.541 1.00 39.41 146 ARG B CA 1
ATOM 3469 C C . ARG B 1 128 ? -27.370 -23.863 22.272 1.00 38.04 146 ARG B C 1
ATOM 3470 O O . ARG B 1 128 ? -28.004 -23.165 23.054 1.00 44.81 146 ARG B O 1
ATOM 3478 N N . TRP B 1 129 ? -27.674 -25.120 22.008 1.00 34.29 147 TRP B N 1
ATOM 3479 C CA . TRP B 1 129 ? -28.876 -25.757 22.499 1.00 46.01 147 TRP B CA 1
ATOM 3480 C C . TRP B 1 129 ? -28.442 -27.119 23.002 1.00 42.77 147 TRP B C 1
ATOM 3481 O O . TRP B 1 129 ? -27.610 -27.755 22.362 1.00 53.31 147 TRP B O 1
ATOM 3492 N N . GLU B 1 130 ? -28.962 -27.572 24.139 1.00 38.88 148 GLU B N 1
ATOM 3493 C CA . GLU B 1 130 ? -28.571 -28.899 24.628 1.00 38.19 148 GLU B CA 1
ATOM 3494 C C . GLU B 1 130 ? -29.105 -29.973 23.677 1.00 44.28 148 GLU B C 1
ATOM 3495 O O . GLU B 1 130 ? -28.450 -31.000 23.436 1.00 40.94 148 GLU B O 1
ATOM 3501 N N . GLY B 1 131 ? -30.285 -29.714 23.118 1.00 47.15 149 GLY B N 1
ATOM 3502 C CA . GLY B 1 131 ? -30.887 -30.616 22.151 1.00 47.59 149 GLY B CA 1
ATOM 3503 C C . GLY B 1 131 ? -29.977 -30.887 20.969 1.00 38.72 149 GLY B C 1
ATOM 3504 O O . GLY B 1 131 ? -29.710 -32.041 20.632 1.00 43.11 149 GLY B O 1
ATOM 3505 N N . ARG B 1 132 ? -29.481 -29.818 20.355 1.00 34.48 150 ARG B N 1
ATOM 3506 C CA . ARG B 1 132 ? -28.579 -29.937 19.215 1.00 37.80 150 ARG B CA 1
ATOM 3507 C C . ARG B 1 132 ? -27.155 -30.359 19.631 1.00 37.30 150 ARG B C 1
ATOM 3508 O O . ARG B 1 132 ? -26.408 -30.944 18.849 1.00 43.80 150 ARG B O 1
ATOM 3516 N N . ALA B 1 133 ? -26.771 -30.058 20.861 1.00 32.82 151 ALA B N 1
ATOM 3517 C CA . ALA B 1 133 ? -25.478 -30.513 21.325 1.00 30.17 151 ALA B CA 1
ATOM 3518 C C . ALA B 1 133 ? -25.506 -32.028 21.488 1.00 29.26 151 ALA B C 1
ATOM 3519 O O . ALA B 1 133 ? -24.569 -32.696 21.076 1.00 27.69 151 ALA B O 1
ATOM 3521 N N . SER B 1 134 ? -26.583 -32.565 22.070 1.00 31.86 152 SER B N 1
ATOM 3522 C CA . SER B 1 134 ? -26.706 -34.023 22.252 1.00 40.03 152 SER B CA 1
ATOM 3523 C C . SER B 1 134 ? -26.752 -34.735 20.912 1.00 43.53 152 SER B C 1
ATOM 3524 O O . SER B 1 134 ? -26.099 -35.765 20.727 1.00 40.73 152 SER B O 1
ATOM 3527 N N . ASN B 1 135 ? -27.541 -34.175 19.995 1.00 44.41 153 ASN B N 1
ATOM 3528 C CA . ASN B 1 135 ? -27.638 -34.672 18.627 1.00 40.63 153 ASN B CA 1
ATOM 3529 C C . ASN B 1 135 ? -26.265 -34.793 17.996 1.00 35.40 153 ASN B C 1
ATOM 3530 O O . ASN B 1 135 ? -25.939 -35.813 17.377 1.00 41.59 153 ASN B O 1
ATOM 3535 N N . PHE B 1 136 ? -25.462 -33.744 18.154 1.00 30.36 154 PHE B N 1
ATOM 3536 C CA . PHE B 1 136 ? -24.145 -33.706 17.528 1.00 30.32 154 PHE B CA 1
ATOM 3537 C C . PHE B 1 136 ? -23.195 -34.693 18.192 1.00 32.44 154 PHE B C 1
ATOM 3538 O O . PHE B 1 136 ? -22.345 -35.280 17.536 1.00 39.60 154 PHE B O 1
ATOM 3546 N N . ALA B 1 137 ? -23.340 -34.859 19.498 1.00 26.86 155 ALA B N 1
ATOM 3547 C CA . ALA B 1 137 ? -22.518 -35.819 20.241 1.00 34.20 155 ALA B CA 1
ATOM 3548 C C . ALA B 1 137 ? -22.812 -37.265 19.807 1.00 34.91 155 ALA B C 1
ATOM 3549 O O . ALA B 1 137 ? -21.891 -38.035 19.521 1.00 32.84 155 ALA B O 1
ATOM 3551 N N . ASP B 1 138 ? -24.101 -37.614 19.762 1.00 39.44 156 ASP B N 1
ATOM 3552 C CA . ASP B 1 138 ? -24.560 -38.922 19.280 1.00 38.98 156 ASP B CA 1
ATOM 3553 C C . ASP B 1 138 ? -24.084 -39.222 17.863 1.00 35.91 156 ASP B C 1
ATOM 3554 O O . ASP B 1 138 ? -23.662 -40.343 17.576 1.00 33.11 156 ASP B O 1
ATOM 3559 N N . TYR B 1 139 ? -24.157 -38.223 16.983 1.00 31.07 157 TYR B N 1
ATOM 3560 C CA . TYR B 1 139 ? -23.586 -38.357 15.648 1.00 28.95 157 TYR B CA 1
ATOM 3561 C C . TYR B 1 139 ? -22.115 -38.753 15.751 1.00 31.61 157 TYR B C 1
ATOM 3562 O O . TYR B 1 139 ? -21.694 -39.740 15.162 1.00 39.13 157 TYR B O 1
ATOM 3571 N N . LEU B 1 140 ? -21.349 -37.976 16.519 1.00 34.94 158 LEU B N 1
ATOM 3572 C CA . LEU B 1 140 ? -19.909 -38.185 16.703 1.00 26.04 158 LEU B CA 1
ATOM 3573 C C . LEU B 1 140 ? -19.574 -39.545 17.319 1.00 29.41 158 LEU B C 1
ATOM 3574 O O . LEU B 1 140 ? -18.603 -40.197 16.924 1.00 32.63 158 LEU B O 1
ATOM 3579 N N . LEU B 1 141 ? -20.378 -39.965 18.289 1.00 22.48 159 LEU B N 1
ATOM 3580 C CA . LEU B 1 141 ? -20.135 -41.221 18.982 1.00 40.37 159 LEU B CA 1
ATOM 3581 C C . LEU B 1 141 ? -20.473 -42.424 18.099 1.00 53.28 159 LEU B C 1
ATOM 3582 O O . LEU B 1 141 ? -19.997 -43.535 18.336 1.00 50.76 159 LEU B O 1
ATOM 3587 N N . LYS B 1 142 ? -21.283 -42.194 17.071 1.00 59.52 160 LYS B N 1
ATOM 3588 C CA . LYS B 1 142 ? -21.659 -43.258 16.148 1.00 53.54 160 LYS B CA 1
ATOM 3589 C C . LYS B 1 142 ? -20.796 -43.292 14.887 1.00 46.47 160 LYS B C 1
ATOM 3590 O O . LYS B 1 142 ? -20.680 -44.331 14.248 1.00 45.68 160 LYS B O 1
ATOM 3596 N N . ASN B 1 143 ? -20.197 -42.164 14.518 1.00 36.88 161 ASN B N 1
ATOM 3597 C CA . ASN B 1 143 ? -19.517 -42.097 13.238 1.00 36.35 161 ASN B CA 1
ATOM 3598 C C . ASN B 1 143 ? -18.090 -41.583 13.272 1.00 35.61 161 ASN B C 1
ATOM 3599 O O . ASN B 1 143 ? -17.398 -41.603 12.254 1.00 38.65 161 ASN B O 1
ATOM 3604 N N . ARG B 1 144 ? -17.637 -41.106 14.423 1.00 39.22 162 ARG B N 1
ATOM 3605 C CA . ARG B 1 144 ? -16.281 -40.567 14.508 1.00 36.33 162 ARG B CA 1
ATOM 3606 C C . ARG B 1 144 ? -15.559 -41.038 15.777 1.00 28.95 162 ARG B C 1
ATOM 3607 O O . ARG B 1 144 ? -14.533 -40.489 16.174 1.00 36.49 162 ARG B O 1
ATOM 3615 N N . LEU B 1 145 ? -16.105 -42.061 16.417 1.00 37.61 163 LEU B N 1
ATOM 3616 C CA . LEU B 1 145 ? -15.470 -42.626 17.598 1.00 39.45 163 LEU B CA 1
ATOM 3617 C C . LEU B 1 145 ? -14.190 -43.335 17.219 1.00 45.45 163 LEU B C 1
ATOM 3618 O O . LEU B 1 145 ? -14.192 -44.230 16.374 1.00 50.47 163 LEU B O 1
ATOM 3623 N N . LYS B 1 146 ? -13.088 -42.945 17.838 1.00 49.47 164 LYS B N 1
ATOM 3624 C CA . LYS B 1 146 ? -11.856 -43.681 17.618 1.00 49.06 164 LYS B CA 1
ATOM 3625 C C . LYS B 1 146 ? -11.285 -44.137 18.954 1.00 40.11 164 LYS B C 1
ATOM 3626 O O . LYS B 1 146 ? -11.663 -43.612 20.002 1.00 39.63 164 LYS B O 1
ATOM 3632 N N . SER B 1 147 ? -10.418 -45.150 18.912 1.00 33.08 165 SER B N 1
ATOM 3633 C CA . SER B 1 147 ? -9.738 -45.627 20.107 1.00 31.56 165 SER B CA 1
ATOM 3634 C C . SER B 1 147 ? -8.259 -45.851 19.841 1.00 29.70 165 SER B C 1
ATOM 3635 O O . SER B 1 147 ? -7.814 -45.889 18.699 1.00 28.80 165 SER B O 1
ATOM 3638 N N . ARG B 1 148 ? -7.515 -45.974 20.933 1.00 28.75 166 ARG B N 1
ATOM 3639 C CA . ARG B 1 148 ? -6.079 -46.188 20.936 1.00 17.70 166 ARG B CA 1
ATOM 3640 C C . ARG B 1 148 ? -5.723 -46.645 22.346 1.00 29.39 166 ARG B C 1
ATOM 3641 O O . ARG B 1 148 ? -6.575 -46.653 23.235 1.00 31.27 166 ARG B O 1
ATOM 3649 N N . SER B 1 149 ? -4.464 -47.000 22.561 1.00 28.23 167 SER B N 1
ATOM 3650 C CA . SER B 1 149 ? -4.081 -47.554 23.846 1.00 30.07 167 SER B CA 1
ATOM 3651 C C . SER B 1 149 ? -2.852 -46.869 24.374 1.00 28.77 167 SER B C 1
ATOM 3652 O O . SER B 1 149 ? -1.918 -46.593 23.628 1.00 25.14 167 SER B O 1
ATOM 3655 N N . ASN B 1 150 ? -2.830 -46.631 25.678 1.00 28.68 168 ASN B N 1
ATOM 3656 C CA . ASN B 1 150 ? -1.664 -46.026 26.283 1.00 35.59 168 ASN B CA 1
ATOM 3657 C C . ASN B 1 150 ? -0.656 -47.105 26.658 1.00 34.11 168 ASN B C 1
ATOM 3658 O O . ASN B 1 150 ? 0.300 -46.843 27.380 1.00 31.37 168 ASN B O 1
ATOM 3663 N N . GLY B 1 151 ? -0.884 -48.315 26.142 1.00 34.01 169 GLY B N 1
ATOM 3664 C CA . GLY B 1 151 ? -0.050 -49.467 26.438 1.00 25.76 169 GLY B CA 1
ATOM 3665 C C . GLY B 1 151 ? -0.686 -50.373 27.476 1.00 36.39 169 GLY B C 1
ATOM 3666 O O . GLY B 1 151 ? -0.332 -51.547 27.590 1.00 36.63 169 GLY B O 1
ATOM 3667 N N . LEU B 1 152 ? -1.636 -49.827 28.235 1.00 35.54 170 LEU B N 1
ATOM 3668 C CA . LEU B 1 152 ? -2.242 -50.547 29.355 1.00 25.24 170 LEU B CA 1
ATOM 3669 C C . LEU B 1 152 ? -3.757 -50.703 29.221 1.00 28.26 170 LEU B C 1
ATOM 3670 O O . LEU B 1 152 ? -4.316 -51.708 29.636 1.00 25.20 170 LEU B O 1
ATOM 3675 N N . ARG B 1 153 ? -4.413 -49.683 28.671 1.00 29.81 171 ARG B N 1
ATOM 3676 C CA . ARG B 1 153 ? -5.867 -49.678 28.537 1.00 20.86 171 ARG B CA 1
ATOM 3677 C C . ARG B 1 153 ? -6.281 -48.721 27.415 1.00 24.55 171 ARG B C 1
ATOM 3678 O O . ARG B 1 153 ? -5.459 -47.932 26.921 1.00 25.12 171 ARG B O 1
ATOM 3686 N N . ILE B 1 154 ? -7.551 -48.792 27.021 1.00 21.72 172 ILE B N 1
ATOM 3687 C CA . ILE B 1 154 ? -8.049 -48.103 25.821 1.00 21.46 172 ILE B CA 1
ATOM 3688 C C . ILE B 1 154 ? -8.527 -46.679 26.116 1.00 26.11 172 ILE B C 1
ATOM 3689 O O . ILE B 1 154 ? -9.307 -46.442 27.032 1.00 26.38 172 ILE B O 1
ATOM 3694 N N . ILE B 1 155 ? -8.041 -45.730 25.335 1.00 27.81 173 ILE B N 1
ATOM 3695 C CA . ILE B 1 155 ? -8.541 -44.369 25.397 1.00 26.39 173 ILE B CA 1
ATOM 3696 C C . ILE B 1 155 ? -9.508 -44.170 24.242 1.00 28.04 173 ILE B C 1
ATOM 3697 O O . ILE B 1 155 ? -9.108 -44.314 23.088 1.00 28.17 173 ILE B O 1
ATOM 3702 N N . TYR B 1 156 ? -10.774 -43.874 24.532 1.00 31.41 174 TYR B N 1
ATOM 3703 C CA . TYR B 1 156 ? -11.744 -43.585 23.457 1.00 25.37 174 TYR B CA 1
ATOM 3704 C C . TYR B 1 156 ? -11.843 -42.069 23.214 1.00 33.66 174 TYR B C 1
ATOM 3705 O O . TYR B 1 156 ? -11.646 -41.289 24.144 1.00 26.05 174 TYR B O 1
ATOM 3714 N N . SER B 1 157 ? -12.145 -41.653 21.980 1.00 36.41 175 SER B N 1
ATOM 3715 C CA . SER B 1 157 ? -12.200 -40.225 21.670 1.00 23.44 175 SER B CA 1
ATOM 3716 C C . SER B 1 157 ? -12.944 -39.805 20.406 1.00 32.86 175 SER B C 1
ATOM 3717 O O . SER B 1 157 ? -13.161 -40.590 19.460 1.00 29.90 175 SER B O 1
ATOM 3720 N N . VAL B 1 158 ? -13.324 -38.531 20.404 1.00 32.76 176 VAL B N 1
ATOM 3721 C CA . VAL B 1 158 ? -13.874 -37.889 19.222 1.00 26.16 176 VAL B CA 1
ATOM 3722 C C . VAL B 1 158 ? -13.164 -36.573 18.980 1.00 31.76 176 VAL B C 1
ATOM 3723 O O . VAL B 1 158 ? -12.781 -35.862 19.917 1.00 23.62 176 VAL B O 1
ATOM 3727 N N . THR B 1 159 ? -12.962 -36.283 17.704 1.00 27.79 177 THR B N 1
ATOM 3728 C CA . THR B 1 159 ? -12.310 -35.077 17.275 1.00 31.07 177 THR B CA 1
ATOM 3729 C C . THR B 1 159 ? -13.316 -34.239 16.525 1.00 36.50 177 THR B C 1
ATOM 3730 O O . THR B 1 159 ? -14.074 -34.749 15.703 1.00 31.43 177 THR B O 1
ATOM 3734 N N . ILE B 1 160 ? -13.348 -32.957 16.854 1.00 33.18 178 ILE B N 1
ATOM 3735 C CA . ILE B 1 160 ? -14.253 -32.018 16.221 1.00 34.58 178 ILE B CA 1
ATOM 3736 C C . ILE B 1 160 ? -13.436 -30.914 15.595 1.00 34.04 178 ILE B C 1
ATOM 3737 O O . ILE B 1 160 ? -12.599 -30.293 16.256 1.00 22.98 178 ILE B O 1
ATOM 3742 N N . ASN B 1 161 ? -13.661 -30.665 14.316 1.00 33.79 179 ASN B N 1
ATOM 3743 C CA . ASN B 1 161 ? -12.913 -29.609 13.669 1.00 33.75 179 ASN B CA 1
ATOM 3744 C C . ASN B 1 161 ? -13.677 -28.298 13.770 1.00 29.69 179 ASN B C 1
ATOM 3745 O O . ASN B 1 161 ? -14.879 -28.266 13.591 1.00 31.71 179 ASN B O 1
ATOM 3750 N N . MET B 1 162 ? -12.982 -27.218 14.091 1.00 22.37 180 MET B N 1
ATOM 3751 C CA . MET B 1 162 ? -13.641 -25.920 14.183 1.00 23.02 180 MET B CA 1
ATOM 3752 C C . MET B 1 162 ? -13.727 -25.303 12.777 1.00 27.34 180 MET B C 1
ATOM 3753 O O . MET B 1 162 ? -12.987 -25.710 11.897 1.00 25.35 180 MET B O 1
ATOM 3758 N N . VAL B 1 163 ? -14.629 -24.344 12.563 1.00 32.50 181 VAL B N 1
ATOM 3759 C CA . VAL B 1 163 ? -14.758 -23.702 11.252 1.00 20.80 181 VAL B CA 1
ATOM 3760 C C . VAL B 1 163 ? -13.436 -23.023 10.871 1.00 30.27 181 VAL B C 1
ATOM 3761 O O . VAL B 1 163 ? -12.653 -22.641 11.750 1.00 33.30 181 VAL B O 1
ATOM 3765 N N . PRO B 1 164 ? -13.161 -22.903 9.559 1.00 33.49 182 PRO B N 1
ATOM 3766 C CA . PRO B 1 164 ? -11.804 -22.547 9.121 1.00 25.43 182 PRO B CA 1
ATOM 3767 C C . PRO B 1 164 ? -11.332 -21.164 9.568 1.00 28.64 182 PRO B C 1
ATOM 3768 O O . PRO B 1 164 ? -10.134 -20.908 9.543 1.00 23.75 182 PRO B O 1
ATOM 3772 N N . ASN B 1 165 ? -12.259 -20.283 9.926 1.00 24.40 183 ASN B N 1
ATOM 3773 C CA . ASN B 1 165 ? -11.908 -18.921 10.301 1.00 28.58 183 ASN B CA 1
ATOM 3774 C C . ASN B 1 165 ? -12.153 -18.703 11.781 1.00 31.21 183 ASN B C 1
ATOM 3775 O O . ASN B 1 165 ? -12.550 -17.617 12.213 1.00 26.11 183 ASN B O 1
ATOM 3780 N N . HIS B 1 166 ? -11.923 -19.760 12.554 1.00 32.46 184 HIS B N 1
ATOM 3781 C CA . HIS B 1 166 ? -12.231 -19.743 13.978 1.00 26.89 184 HIS B CA 1
ATOM 3782 C C . HIS B 1 166 ? -11.384 -18.690 14.694 1.00 19.80 184 HIS B C 1
ATOM 3783 O O . HIS B 1 166 ? -11.841 -18.086 15.644 1.00 19.56 184 HIS B O 1
ATOM 3790 N N . LEU B 1 167 ? -10.164 -18.477 14.216 1.00 17.63 185 LEU B N 1
ATOM 3791 C CA . LEU B 1 167 ? -9.291 -17.469 14.788 1.00 27.10 185 LEU B CA 1
ATOM 3792 C C . LEU B 1 167 ? -9.892 -16.080 14.661 1.00 32.27 185 LEU B C 1
ATOM 3793 O O . LEU B 1 167 ? -9.898 -15.311 15.626 1.00 31.51 185 LEU B O 1
ATOM 3798 N N . ASP B 1 168 ? -10.395 -15.763 13.469 1.00 22.21 186 ASP B N 1
ATOM 3799 C CA . ASP B 1 168 ? -11.018 -14.471 13.239 1.00 26.07 186 ASP B CA 1
ATOM 3800 C C . ASP B 1 168 ? -12.280 -14.355 14.065 1.00 26.96 186 ASP B C 1
ATOM 3801 O O . ASP B 1 168 ? -12.543 -13.304 14.640 1.00 28.88 186 ASP B O 1
ATOM 3806 N N . LYS B 1 169 ? -13.053 -15.437 14.164 1.00 21.27 187 LYS B N 1
ATOM 3807 C CA . LYS B 1 169 ? -14.291 -15.331 14.928 1.00 22.32 187 LYS B CA 1
ATOM 3808 C C . LYS B 1 169 ? -14.011 -15.157 16.427 1.00 36.35 187 LYS B C 1
ATOM 3809 O O . LYS B 1 169 ? -14.863 -14.620 17.154 1.00 27.88 187 LYS B O 1
ATOM 3815 N N . ARG B 1 170 ? -12.822 -15.587 16.878 1.00 31.25 188 ARG B N 1
ATOM 3816 C CA . ARG B 1 170 ? -12.379 -15.312 18.244 1.00 23.41 188 ARG B CA 1
ATOM 3817 C C . ARG B 1 170 ? -11.883 -13.874 18.363 1.00 21.24 188 ARG B C 1
ATOM 3818 O O . ARG B 1 170 ? -12.284 -13.152 19.264 1.00 17.93 188 ARG B O 1
ATOM 3826 N N . ALA B 1 171 ? -10.999 -13.477 17.455 1.00 25.27 189 ALA B N 1
ATOM 3827 C CA . ALA B 1 171 ? -10.530 -12.105 17.410 1.00 34.88 189 ALA B CA 1
ATOM 3828 C C . ALA B 1 171 ? -11.690 -11.110 17.481 1.00 39.21 189 ALA B C 1
ATOM 3829 O O . ALA B 1 171 ? -11.571 -10.055 18.113 1.00 36.10 189 ALA B O 1
ATOM 3831 N N . HIS B 1 172 ? -12.819 -11.453 16.860 1.00 41.20 190 HIS B N 1
ATOM 3832 C CA . HIS B 1 172 ? -13.927 -10.503 16.755 1.00 39.62 190 HIS B CA 1
ATOM 3833 C C . HIS B 1 172 ? -14.482 -10.140 18.137 1.00 36.74 190 HIS B C 1
ATOM 3834 O O . HIS B 1 172 ? -15.009 -9.048 18.344 1.00 27.49 190 HIS B O 1
ATOM 3841 N N . LYS B 1 173 ? -14.340 -11.045 19.093 1.00 31.66 191 LYS B N 1
ATOM 3842 C CA . LYS B 1 173 ? -14.827 -10.790 20.444 1.00 36.04 191 LYS B CA 1
ATOM 3843 C C . LYS B 1 173 ? -14.121 -9.609 21.145 1.00 31.34 191 LYS B C 1
ATOM 3844 O O . LYS B 1 173 ? -14.671 -9.008 22.068 1.00 29.60 191 LYS B O 1
ATOM 3850 N N . TYR B 1 174 ? -12.910 -9.276 20.707 1.00 33.57 192 TYR B N 1
ATOM 3851 C CA . TYR B 1 174 ? -12.067 -8.352 21.470 1.00 28.56 192 TYR B CA 1
ATOM 3852 C C . TYR B 1 174 ? -11.690 -7.095 20.687 1.00 23.95 192 TYR B C 1
ATOM 3853 O O . TYR B 1 174 ? -10.925 -6.271 21.182 1.00 22.40 192 TYR B O 1
ATOM 3862 N N . LEU B 1 175 ? -12.214 -6.965 19.466 1.00 20.71 193 LEU B N 1
ATOM 3863 C CA . LEU B 1 175 ? -11.883 -5.825 18.614 1.00 21.69 193 LEU B CA 1
ATOM 3864 C C . LEU B 1 175 ? -12.224 -4.477 19.264 1.00 17.67 193 LEU B C 1
ATOM 3865 O O . LEU B 1 175 ? -11.491 -3.520 19.108 1.00 30.84 193 LEU B O 1
ATOM 3870 N N . GLY B 1 176 ? -13.317 -4.423 20.013 1.00 27.04 194 GLY B N 1
ATOM 3871 C CA . GLY B 1 176 ? -13.719 -3.204 20.690 1.00 19.00 194 GLY B CA 1
ATOM 3872 C C . GLY B 1 176 ? -12.721 -2.820 21.762 1.00 23.41 194 GLY B C 1
ATOM 3873 O O . GLY B 1 176 ? -12.221 -1.685 21.801 1.00 21.59 194 GLY B O 1
ATOM 3874 N N . MET B 1 177 ? -12.405 -3.781 22.622 1.00 26.41 195 MET B N 1
ATOM 3875 C CA . MET B 1 177 ? -11.469 -3.528 23.700 1.00 27.81 195 MET B CA 1
ATOM 3876 C C . MET B 1 177 ? -10.126 -3.097 23.142 1.00 27.10 195 MET B C 1
ATOM 3877 O O . MET B 1 177 ? -9.489 -2.195 23.681 1.00 40.66 195 MET B O 1
ATOM 3882 N N . VAL B 1 178 ? -9.706 -3.726 22.050 1.00 22.76 196 VAL B N 1
ATOM 3883 C CA . VAL B 1 178 ? -8.412 -3.409 21.447 1.00 19.24 196 VAL B CA 1
ATOM 3884 C C . VAL B 1 178 ? -8.415 -1.974 20.922 1.00 27.27 196 VAL B C 1
ATOM 3885 O O . VAL B 1 178 ? -7.424 -1.248 21.073 1.00 24.85 196 VAL B O 1
ATOM 3889 N N . ARG B 1 179 ? -9.535 -1.581 20.309 1.00 31.37 197 ARG B N 1
ATOM 3890 C CA . ARG B 1 179 ? -9.745 -0.205 19.863 1.00 35.84 197 ARG B CA 1
ATOM 3891 C C . ARG B 1 179 ? -9.574 0.790 20.999 1.00 23.95 197 ARG B C 1
ATOM 3892 O O . ARG B 1 179 ? -8.760 1.690 20.916 1.00 27.03 197 ARG B O 1
ATOM 3900 N N . GLN B 1 180 ? -10.371 0.612 22.048 1.00 28.73 198 GLN B N 1
ATOM 3901 C CA . GLN B 1 180 ? -10.255 1.399 23.267 1.00 37.64 198 GLN B CA 1
ATOM 3902 C C . GLN B 1 180 ? -8.813 1.502 23.741 1.00 33.12 198 GLN B C 1
ATOM 3903 O O . GLN B 1 180 ? -8.296 2.605 23.912 1.00 28.16 198 GLN B O 1
ATOM 3909 N N . ALA B 1 181 ? -8.170 0.349 23.930 1.00 26.49 199 ALA B N 1
ATOM 3910 C CA . ALA B 1 181 ? -6.796 0.299 24.426 1.00 25.59 199 ALA B CA 1
ATOM 3911 C C . ALA B 1 181 ? -5.881 1.120 23.545 1.00 25.70 199 ALA B C 1
ATOM 3912 O O . ALA B 1 181 ? -5.087 1.933 24.034 1.00 19.88 199 ALA B O 1
ATOM 3914 N N . SER B 1 182 ? -6.005 0.893 22.244 1.00 21.20 200 SER B N 1
ATOM 3915 C CA . SER B 1 182 ? -5.189 1.574 21.255 1.00 25.91 200 SER B CA 1
ATOM 3916 C C . SER B 1 182 ? -5.275 3.096 21.412 1.00 38.52 200 SER B C 1
ATOM 3917 O O . SER B 1 182 ? -4.252 3.784 21.458 1.00 33.20 200 SER B O 1
ATOM 3920 N N . ARG B 1 183 ? -6.503 3.613 21.483 1.00 40.76 201 ARG B N 1
ATOM 3921 C CA . ARG B 1 183 ? -6.701 5.058 21.574 1.00 41.46 201 ARG B CA 1
ATOM 3922 C C . ARG B 1 183 ? -6.147 5.526 22.913 1.00 37.69 201 ARG B C 1
ATOM 3923 O O . ARG B 1 183 ? -5.495 6.568 22.995 1.00 34.67 201 ARG B O 1
ATOM 3931 N N . LYS B 1 184 ? -6.372 4.725 23.951 1.00 31.48 202 LYS B N 1
ATOM 3932 C CA . LYS B 1 184 ? -5.985 5.109 25.299 1.00 37.17 202 LYS B CA 1
ATOM 3933 C C . LYS B 1 184 ? -4.481 5.256 25.471 1.00 13.23 202 LYS B C 1
ATOM 3934 O O . LYS B 1 184 ? -4.037 6.173 26.134 1.00 32.60 202 LYS B O 1
ATOM 3940 N N . TYR B 1 185 ? -3.703 4.401 24.821 1.00 20.16 203 TYR B N 1
ATOM 3941 C CA . TYR B 1 185 ? -2.264 4.332 25.092 1.00 24.35 203 TYR B CA 1
ATOM 3942 C C . TYR B 1 185 ? -1.383 4.764 23.935 1.00 26.16 203 TYR B C 1
ATOM 3943 O O . TYR B 1 185 ? -0.172 4.890 24.094 1.00 31.27 203 TYR B O 1
ATOM 3952 N N . GLY B 1 186 ? -1.987 4.980 22.770 1.00 32.33 204 GLY B N 1
ATOM 3953 C CA . GLY B 1 186 ? -1.246 5.385 21.584 1.00 23.06 204 GLY B CA 1
ATOM 3954 C C . GLY B 1 186 ? -0.511 4.223 20.945 1.00 29.21 204 GLY B C 1
ATOM 3955 O O . GLY B 1 186 ? 0.537 4.383 20.320 1.00 32.18 204 GLY B O 1
ATOM 3956 N N . VAL B 1 187 ? -1.063 3.028 21.095 1.00 20.57 205 VAL B N 1
ATOM 3957 C CA . VAL B 1 187 ? -0.416 1.865 20.525 1.00 19.37 205 VAL B CA 1
ATOM 3958 C C . VAL B 1 187 ? -1.272 1.320 19.378 1.00 22.61 205 VAL B C 1
ATOM 3959 O O . VAL B 1 187 ? -2.477 1.145 19.541 1.00 19.97 205 VAL B O 1
ATOM 3963 N N . ASP B 1 188 ? -0.652 1.082 18.222 1.00 22.35 206 ASP B N 1
ATOM 3964 C CA . ASP B 1 188 ? -1.351 0.519 17.050 1.00 27.94 206 ASP B CA 1
ATOM 3965 C C . ASP B 1 188 ? -2.208 -0.715 17.376 1.00 30.73 206 ASP B C 1
ATOM 3966 O O . ASP B 1 188 ? -1.720 -1.659 17.997 1.00 28.57 206 ASP B O 1
ATOM 3971 N N . GLU B 1 189 ? -3.467 -0.705 16.946 1.00 28.25 207 GLU B N 1
ATOM 3972 C CA . GLU B 1 189 ? -4.365 -1.843 17.099 1.00 26.75 207 GLU B CA 1
ATOM 3973 C C . GLU B 1 189 ? -3.741 -3.101 16.539 1.00 31.98 207 GLU B C 1
ATOM 3974 O O . GLU B 1 189 ? -3.931 -4.199 17.064 1.00 33.51 207 GLU B O 1
ATOM 3980 N N . SER B 1 190 ? -2.993 -2.941 15.462 1.00 27.29 208 SER B N 1
ATOM 3981 C CA . SER B 1 190 ? -2.498 -4.101 14.755 1.00 21.16 208 SER B CA 1
ATOM 3982 C C . SER B 1 190 ? -1.330 -4.756 15.486 1.00 24.33 208 SER B C 1
ATOM 3983 O O . SER B 1 190 ? -1.115 -5.958 15.329 1.00 19.84 208 SER B O 1
ATOM 3986 N N . LEU B 1 191 ? -0.575 -3.974 16.262 1.00 25.59 209 LEU B N 1
ATOM 3987 C CA . LEU B 1 191 ? 0.493 -4.550 17.091 1.00 19.45 209 LEU B CA 1
ATOM 3988 C C . LEU B 1 191 ? -0.139 -5.335 18.211 1.00 22.08 209 LEU B C 1
ATOM 3989 O O . LEU B 1 191 ? 0.290 -6.437 18.525 1.00 31.17 209 LEU B O 1
ATOM 3994 N N . ILE B 1 192 ? -1.169 -4.755 18.807 1.00 21.11 210 ILE B N 1
ATOM 3995 C CA . ILE B 1 192 ? -1.879 -5.414 19.876 1.00 20.93 210 ILE B CA 1
ATOM 3996 C C . ILE B 1 192 ? -2.466 -6.737 19.404 1.00 26.97 210 ILE B C 1
ATOM 3997 O O . ILE B 1 192 ? -2.353 -7.747 20.107 1.00 21.30 210 ILE B O 1
ATOM 4002 N N . LEU B 1 193 ? -3.071 -6.726 18.211 1.00 21.66 211 LEU B N 1
ATOM 4003 C CA . LEU B 1 193 ? -3.748 -7.911 17.684 1.00 23.10 211 LEU B CA 1
ATOM 4004 C C . LEU B 1 193 ? -2.738 -9.017 17.429 1.00 13.84 211 LEU B C 1
ATOM 4005 O O . LEU B 1 193 ? -2.953 -10.142 17.824 1.00 23.37 211 LEU B O 1
ATOM 4010 N N . ALA B 1 194 ? -1.650 -8.656 16.756 1.00 21.17 212 ALA B N 1
ATOM 4011 C CA . ALA B 1 194 ? -0.491 -9.507 16.544 1.00 25.38 212 ALA B CA 1
ATOM 4012 C C . ALA B 1 194 ? 0.025 -10.163 17.832 1.00 31.24 212 ALA B C 1
ATOM 4013 O O . ALA B 1 194 ? 0.262 -11.377 17.859 1.00 30.16 212 ALA B O 1
ATOM 4015 N N . ILE B 1 195 ? 0.213 -9.363 18.883 1.00 30.19 213 ILE B N 1
ATOM 4016 C CA . ILE B 1 195 ? 0.662 -9.904 20.165 1.00 24.69 213 ILE B CA 1
ATOM 4017 C C . ILE B 1 195 ? -0.356 -10.892 20.742 1.00 28.47 213 ILE B C 1
ATOM 4018 O O . ILE B 1 195 ? 0.014 -12.004 21.136 1.00 28.53 213 ILE B O 1
ATOM 4023 N N . MET B 1 196 ? -1.624 -10.478 20.809 1.00 18.91 214 MET B N 1
ATOM 4024 C CA . MET B 1 196 ? -2.689 -11.329 21.315 1.00 25.90 214 MET B CA 1
ATOM 4025 C C . MET B 1 196 ? -2.714 -12.658 20.580 1.00 31.75 214 MET B C 1
ATOM 4026 O O . MET B 1 196 ? -2.796 -13.715 21.192 1.00 36.28 214 MET B O 1
ATOM 4031 N N . GLN B 1 197 ? -2.659 -12.581 19.254 1.00 30.50 215 GLN B N 1
ATOM 4032 C CA . GLN B 1 197 ? -2.773 -13.766 18.424 1.00 29.42 215 GLN B CA 1
ATOM 4033 C C . GLN B 1 197 ? -1.590 -14.697 18.645 1.00 23.59 215 GLN B C 1
ATOM 4034 O O . GLN B 1 197 ? -1.750 -15.925 18.718 1.00 26.56 215 GLN B O 1
ATOM 4040 N N . THR B 1 198 ? -0.404 -14.103 18.767 1.00 14.40 216 THR B N 1
ATOM 4041 C CA . THR B 1 198 ? 0.807 -14.899 18.913 1.00 15.50 216 THR B CA 1
ATOM 4042 C C . THR B 1 198 ? 0.909 -15.519 20.306 1.00 18.27 216 THR B C 1
ATOM 4043 O O . THR B 1 198 ? 1.433 -16.629 20.460 1.00 17.61 216 THR B O 1
ATOM 4047 N N . GLN B 1 199 ? 0.384 -14.825 21.312 1.00 19.98 217 GLN B N 1
ATOM 4048 C CA . GLN B 1 199 ? 0.568 -15.252 22.696 1.00 18.76 217 GLN B CA 1
ATOM 4049 C C . GLN B 1 199 ? -0.466 -16.284 23.144 1.00 17.79 217 GLN B C 1
ATOM 4050 O O . GLN B 1 199 ? -0.126 -17.290 23.770 1.00 25.71 217 GLN B O 1
ATOM 4056 N N . SER B 1 200 ? -1.722 -16.051 22.801 1.00 17.35 218 SER B N 1
ATOM 4057 C CA . SER B 1 200 ? -2.800 -16.914 23.234 1.00 15.35 218 SER B CA 1
ATOM 4058 C C . SER B 1 200 ? -3.707 -17.451 22.103 1.00 15.26 218 SER B C 1
ATOM 4059 O O . SER B 1 200 ? -4.672 -18.151 22.388 1.00 19.78 218 SER B O 1
ATOM 4062 N N . SER B 1 201 ? -3.448 -17.075 20.848 1.00 18.51 219 SER B N 1
ATOM 4063 C CA . SER B 1 201 ? -4.403 -17.397 19.772 1.00 26.89 219 SER B CA 1
ATOM 4064 C C . SER B 1 201 ? -5.825 -16.965 20.145 1.00 19.19 219 SER B C 1
ATOM 4065 O O . SER B 1 201 ? -6.793 -17.642 19.786 1.00 22.65 219 SER B O 1
ATOM 4068 N N . PHE B 1 202 ? -5.922 -15.879 20.919 1.00 21.42 220 PHE B N 1
ATOM 4069 C CA . PHE B 1 202 ? -7.189 -15.318 21.412 1.00 12.45 220 PHE B CA 1
ATOM 4070 C C . PHE B 1 202 ? -7.958 -16.289 22.324 1.00 20.43 220 PHE B C 1
ATOM 4071 O O . PHE B 1 202 ? -9.180 -16.390 22.266 1.00 21.63 220 PHE B O 1
ATOM 4079 N N . ASN B 1 203 ? -7.228 -16.973 23.193 1.00 23.94 221 ASN B N 1
ATOM 4080 C CA . ASN B 1 203 ? -7.823 -17.884 24.164 1.00 15.92 221 ASN B CA 1
ATOM 4081 C C . ASN B 1 203 ? -7.914 -17.240 25.545 1.00 25.05 221 ASN B C 1
ATOM 4082 O O . ASN B 1 203 ? -6.903 -17.054 26.225 1.00 29.60 221 ASN B O 1
ATOM 4087 N N . PRO B 1 204 ? -9.138 -16.909 25.981 1.00 21.23 222 PRO B N 1
ATOM 4088 C CA . PRO B 1 204 ? -9.300 -16.196 27.256 1.00 21.11 222 PRO B CA 1
ATOM 4089 C C . PRO B 1 204 ? -9.003 -17.059 28.484 1.00 27.53 222 PRO B C 1
ATOM 4090 O O . PRO B 1 204 ? -9.141 -16.568 29.610 1.00 27.76 222 PRO B O 1
ATOM 4094 N N . TYR B 1 205 ? -8.643 -18.323 28.266 1.00 29.87 223 TYR B N 1
ATOM 4095 C CA . TYR B 1 205 ? -8.316 -19.248 29.355 1.00 25.28 223 TYR B CA 1
ATOM 4096 C C . TYR B 1 205 ? -6.817 -19.439 29.442 1.00 17.53 223 TYR B C 1
ATOM 4097 O O . TYR B 1 205 ? -6.331 -20.269 30.218 1.00 32.45 223 TYR B O 1
ATOM 4106 N N . ALA B 1 206 ? -6.083 -18.673 28.647 1.00 15.29 224 ALA B N 1
ATOM 4107 C CA . ALA B 1 206 ? -4.646 -18.874 28.487 1.00 23.76 224 ALA B CA 1
ATOM 4108 C C . ALA B 1 206 ? -3.865 -18.760 29.805 1.00 24.38 224 ALA B C 1
ATOM 4109 O O . ALA B 1 206 ? -4.032 -17.789 30.548 1.00 22.26 224 ALA B O 1
ATOM 4111 N N . VAL B 1 207 ? -3.035 -19.777 30.081 1.00 21.16 225 VAL B N 1
ATOM 4112 C CA . VAL B 1 207 ? -2.115 -19.808 31.221 1.00 24.14 225 VAL B CA 1
ATOM 4113 C C . VAL B 1 207 ? -0.791 -20.462 30.825 1.00 26.84 225 VAL B C 1
ATOM 4114 O O . VAL B 1 207 ? -0.777 -21.534 30.224 1.00 32.08 225 VAL B O 1
ATOM 4118 N N . SER B 1 208 ? 0.322 -19.819 31.156 1.00 24.90 226 SER B N 1
ATOM 4119 C CA . SER B 1 208 ? 1.631 -20.367 30.821 1.00 21.82 226 SER B CA 1
ATOM 4120 C C . SER B 1 208 ? 2.191 -21.178 31.982 1.00 20.19 226 SER B C 1
ATOM 4121 O O . SER B 1 208 ? 1.664 -21.155 33.084 1.00 20.92 226 SER B O 1
ATOM 4124 N N . ARG B 1 209 ? 3.264 -21.901 31.717 1.00 17.07 227 ARG B N 1
ATOM 4125 C CA . ARG B 1 209 ? 3.948 -22.609 32.776 1.00 21.95 227 ARG B CA 1
ATOM 4126 C C . ARG B 1 209 ? 4.660 -21.609 33.704 1.00 26.40 227 ARG B C 1
ATOM 4127 O O . ARG B 1 209 ? 5.097 -21.971 34.784 1.00 29.00 227 ARG B O 1
ATOM 4135 N N . SER B 1 210 ? 4.797 -20.355 33.272 1.00 24.30 228 SER B N 1
ATOM 4136 C CA . SER B 1 210 ? 5.433 -19.343 34.116 1.00 18.21 228 SER B CA 1
ATOM 4137 C C . SER B 1 210 ? 4.413 -18.343 34.639 1.00 21.28 228 SER B C 1
ATOM 4138 O O . SER B 1 210 ? 4.763 -17.220 34.998 1.00 34.35 228 SER B O 1
ATOM 4141 N N . ASP B 1 211 ? 3.156 -18.772 34.694 1.00 26.38 229 ASP B N 1
ATOM 4142 C CA . ASP B 1 211 ? 2.053 -17.967 35.213 1.00 28.92 229 ASP B CA 1
ATOM 4143 C C . ASP B 1 211 ? 1.752 -16.694 34.400 1.00 27.39 229 ASP B C 1
ATOM 4144 O O . ASP B 1 211 ? 1.189 -15.737 34.928 1.00 20.43 229 ASP B O 1
ATOM 4149 N N . ALA B 1 212 ? 2.115 -16.665 33.121 1.00 27.06 230 ALA B N 1
ATOM 4150 C CA . ALA B 1 212 ? 1.605 -15.593 32.261 1.00 18.74 230 ALA B CA 1
ATOM 4151 C C . ALA B 1 212 ? 0.113 -15.839 32.029 1.00 17.10 230 ALA B C 1
ATOM 4152 O O . ALA B 1 212 ? -0.285 -16.946 31.706 1.00 31.70 230 ALA B O 1
ATOM 4154 N N . LEU B 1 213 ? -0.707 -14.807 32.211 1.00 21.75 231 LEU B N 1
ATOM 4155 C CA . LEU B 1 213 ? -2.161 -14.977 32.263 1.00 15.63 231 LEU B CA 1
ATOM 4156 C C . LEU B 1 213 ? -2.973 -14.284 31.134 1.00 17.42 231 LEU B C 1
ATOM 4157 O O . LEU B 1 213 ? -2.704 -13.141 30.763 1.00 20.58 231 LEU B O 1
ATOM 4162 N N . GLY B 1 214 ? -3.990 -14.971 30.630 1.00 19.24 232 GLY B N 1
ATOM 4163 C CA . GLY B 1 214 ? -4.971 -14.364 29.748 1.00 22.89 232 GLY B CA 1
ATOM 4164 C C . GLY B 1 214 ? -4.533 -14.019 28.335 1.00 20.69 232 GLY B C 1
ATOM 4165 O O . GLY B 1 214 ? -3.455 -14.406 27.896 1.00 22.00 232 GLY B O 1
ATOM 4166 N N . LEU B 1 215 ? -5.385 -13.276 27.629 1.00 18.05 233 LEU B N 1
ATOM 4167 C CA . LEU B 1 215 ? -5.235 -13.058 26.181 1.00 18.80 233 LEU B CA 1
ATOM 4168 C C . LEU B 1 215 ? -3.875 -12.482 25.724 1.00 20.28 233 LEU B C 1
ATOM 4169 O O . LEU B 1 215 ? -3.405 -12.808 24.634 1.00 23.54 233 LEU B O 1
ATOM 4174 N N . MET B 1 216 ? -3.242 -11.646 26.551 1.00 19.44 234 MET B N 1
ATOM 4175 C CA . MET B 1 216 ? -1.969 -11.002 26.194 1.00 11.97 234 MET B CA 1
ATOM 4176 C C . MET B 1 216 ? -0.838 -11.570 27.020 1.00 27.28 234 MET B C 1
ATOM 4177 O O . MET B 1 216 ? 0.261 -11.019 27.059 1.00 19.62 234 MET B O 1
ATOM 4182 N N . GLN B 1 217 ? -1.159 -12.669 27.700 1.00 24.04 235 GLN B N 1
ATOM 4183 C CA . GLN B 1 217 ? -0.228 -13.416 28.515 1.00 25.63 235 GLN B CA 1
ATOM 4184 C C . GLN B 1 217 ? 0.611 -12.521 29.419 1.00 21.30 235 GLN B C 1
ATOM 4185 O O . GLN B 1 217 ? 1.824 -12.445 29.285 1.00 19.04 235 GLN B O 1
ATOM 4191 N N . VAL B 1 218 ? -0.069 -11.824 30.318 1.00 17.42 236 VAL B N 1
ATOM 4192 C CA . VAL B 1 218 ? 0.581 -10.858 31.199 1.00 24.65 236 VAL B CA 1
ATOM 4193 C C . VAL B 1 218 ? 0.998 -11.520 32.533 1.00 23.40 236 VAL B C 1
ATOM 4194 O O . VAL B 1 218 ? 0.195 -12.196 33.174 1.00 24.03 236 VAL B O 1
ATOM 4198 N N . VAL B 1 219 ? 2.270 -11.372 32.903 1.00 24.86 237 VAL B N 1
ATOM 4199 C CA . VAL B 1 219 ? 2.766 -11.848 34.198 1.00 14.41 237 VAL B CA 1
ATOM 4200 C C . VAL B 1 219 ? 2.561 -10.788 35.283 1.00 28.06 237 VAL B C 1
ATOM 4201 O O . VAL B 1 219 ? 2.950 -9.621 35.120 1.00 29.96 237 VAL B O 1
ATOM 4205 N N . GLN B 1 220 ? 1.944 -11.199 36.382 1.00 25.73 238 GLN B N 1
ATOM 4206 C CA . GLN B 1 220 ? 1.568 -10.286 37.454 1.00 23.82 238 GLN B CA 1
ATOM 4207 C C . GLN B 1 220 ? 2.735 -9.481 38.049 1.00 27.40 238 GLN B C 1
ATOM 4208 O O . GLN B 1 220 ? 2.648 -8.259 38.153 1.00 27.86 238 GLN B O 1
ATOM 4214 N N . HIS B 1 221 ? 3.815 -10.167 38.423 1.00 21.93 239 HIS B N 1
ATOM 4215 C CA . HIS B 1 221 ? 4.855 -9.573 39.255 1.00 32.01 239 HIS B CA 1
ATOM 4216 C C . HIS B 1 221 ? 5.955 -8.866 38.462 1.00 38.38 239 HIS B C 1
ATOM 4217 O O . HIS B 1 221 ? 6.881 -8.316 39.056 1.00 34.50 239 HIS B O 1
ATOM 4224 N N . THR B 1 222 ? 5.858 -8.880 37.133 1.00 26.68 240 THR B N 1
ATOM 4225 C CA . THR B 1 222 ? 6.797 -8.126 36.297 1.00 28.09 240 THR B CA 1
ATOM 4226 C C . THR B 1 222 ? 6.055 -7.022 35.523 1.00 26.01 240 THR B C 1
ATOM 4227 O O . THR B 1 222 ? 5.925 -5.921 36.028 1.00 20.90 240 THR B O 1
ATOM 4231 N N . ALA B 1 223 ? 5.549 -7.319 34.328 1.00 24.70 241 ALA B N 1
ATOM 4232 C CA . ALA B 1 223 ? 4.827 -6.326 33.540 1.00 22.21 241 ALA B CA 1
ATOM 4233 C C . ALA B 1 223 ? 3.627 -5.777 34.304 1.00 16.21 241 ALA B C 1
ATOM 4234 O O . ALA B 1 223 ? 3.423 -4.558 34.366 1.00 26.88 241 ALA B O 1
ATOM 4236 N N . GLY B 1 224 ? 2.840 -6.684 34.873 1.00 18.87 242 GLY B N 1
ATOM 4237 C CA . GLY B 1 224 ? 1.661 -6.329 35.645 1.00 20.80 242 GLY B CA 1
ATOM 4238 C C . GLY B 1 224 ? 1.966 -5.290 36.710 1.00 21.72 242 GLY B C 1
ATOM 4239 O O . GLY B 1 224 ? 1.248 -4.306 36.857 1.00 27.76 242 GLY B O 1
ATOM 4240 N N . LYS B 1 225 ? 3.058 -5.502 37.436 1.00 34.53 243 LYS B N 1
ATOM 4241 C CA . LYS B 1 225 ? 3.495 -4.581 38.484 1.00 31.06 243 LYS B CA 1
ATOM 4242 C C . LYS B 1 225 ? 3.976 -3.239 37.922 1.00 26.37 243 LYS B C 1
ATOM 4243 O O . LYS B 1 225 ? 3.532 -2.175 38.358 1.00 32.54 243 LYS B O 1
ATOM 4249 N N . ASP B 1 226 ? 4.874 -3.299 36.944 1.00 27.23 244 ASP B N 1
ATOM 4250 C CA . ASP B 1 226 ? 5.317 -2.102 36.219 1.00 28.03 244 ASP B CA 1
ATOM 4251 C C . ASP B 1 226 ? 4.164 -1.222 35.692 1.00 27.39 244 ASP B C 1
ATOM 4252 O O . ASP B 1 226 ? 4.253 0.009 35.720 1.00 29.48 244 ASP B O 1
ATOM 4257 N N . VAL B 1 227 ? 3.090 -1.843 35.211 1.00 17.78 245 VAL B N 1
ATOM 4258 C CA . VAL B 1 227 ? 1.984 -1.066 34.634 1.00 20.48 245 VAL B CA 1
ATOM 4259 C C . VAL B 1 227 ? 1.203 -0.355 35.736 1.00 24.83 245 VAL B C 1
ATOM 4260 O O . VAL B 1 227 ? 0.929 0.857 35.656 1.00 23.62 245 VAL B O 1
ATOM 4264 N N . PHE B 1 228 ? 0.837 -1.118 36.758 1.00 22.25 246 PHE B N 1
ATOM 4265 C CA . PHE B 1 228 ? 0.250 -0.560 37.964 1.00 28.61 246 PHE B CA 1
ATOM 4266 C C . PHE B 1 228 ? 1.074 0.611 38.541 1.00 31.87 246 PHE B C 1
ATOM 4267 O O . PHE B 1 228 ? 0.507 1.650 38.859 1.00 36.58 246 PHE B O 1
ATOM 4275 N N . ARG B 1 229 ? 2.395 0.449 38.647 1.00 29.40 247 ARG B N 1
ATOM 4276 C CA . ARG B 1 229 ? 3.288 1.544 39.071 1.00 31.03 247 ARG B CA 1
ATOM 4277 C C . ARG B 1 229 ? 3.097 2.768 38.189 1.00 33.36 247 ARG B C 1
ATOM 4278 O O . ARG B 1 229 ? 2.822 3.853 38.677 1.00 30.97 247 ARG B O 1
ATOM 4286 N N . SER B 1 230 ? 3.254 2.573 36.884 1.00 31.09 248 SER B N 1
ATOM 4287 C CA . SER B 1 230 ? 3.100 3.638 35.895 1.00 27.12 248 SER B CA 1
ATOM 4288 C C . SER B 1 230 ? 1.792 4.421 36.051 1.00 28.60 248 SER B C 1
ATOM 4289 O O . SER B 1 230 ? 1.694 5.578 35.628 1.00 32.61 248 SER B O 1
ATOM 4292 N N . GLN B 1 231 ? 0.809 3.792 36.687 1.00 23.85 249 GLN B N 1
ATOM 4293 C CA . GLN B 1 231 ? -0.529 4.348 36.826 1.00 31.12 249 GLN B CA 1
ATOM 4294 C C . GLN B 1 231 ? -0.864 4.793 38.239 1.00 31.14 249 GLN B C 1
ATOM 4295 O O . GLN B 1 231 ? -2.035 4.967 38.570 1.00 42.08 249 GLN B O 1
ATOM 4301 N N . GLY B 1 232 ? 0.159 4.956 39.070 1.00 24.10 250 GLY B N 1
ATOM 4302 C CA . GLY B 1 232 ? -0.030 5.384 40.446 1.00 39.14 250 GLY B CA 1
ATOM 4303 C C . GLY B 1 232 ? -0.549 4.315 41.389 1.00 46.33 250 GLY B C 1
ATOM 4304 O O . GLY B 1 232 ? -0.675 4.559 42.584 1.00 51.43 250 GLY B O 1
ATOM 4305 N N . LYS B 1 233 ? -0.853 3.132 40.863 1.00 44.88 251 LYS B N 1
ATOM 4306 C CA . LYS B 1 233 ? -1.358 2.040 41.688 1.00 36.33 251 LYS B CA 1
ATOM 4307 C C . LYS B 1 233 ? -0.214 1.329 42.388 1.00 39.46 251 LYS B C 1
ATOM 4308 O O . LYS B 1 233 ? 0.852 1.150 41.808 1.00 41.24 251 LYS B O 1
ATOM 4314 N N . SER B 1 234 ? -0.442 0.921 43.633 1.00 50.93 252 SER B N 1
ATOM 4315 C CA . SER B 1 234 ? 0.522 0.111 44.374 1.00 56.45 252 SER B CA 1
ATOM 4316 C C . SER B 1 234 ? 0.169 -1.366 44.252 1.00 47.25 252 SER B C 1
ATOM 4317 O O . SER B 1 234 ? -0.886 -1.714 43.717 1.00 42.97 252 SER B O 1
ATOM 4320 N N . GLY B 1 235 ? 1.040 -2.240 44.746 1.00 42.98 253 GLY B N 1
ATOM 4321 C CA . GLY B 1 235 ? 0.818 -3.674 44.568 1.00 47.39 253 GLY B CA 1
ATOM 4322 C C . GLY B 1 235 ? 0.650 -4.140 43.113 1.00 35.04 253 GLY B C 1
ATOM 4323 O O . GLY B 1 235 ? 1.064 -3.465 42.169 1.00 26.39 253 GLY B O 1
ATOM 4324 N N . THR B 1 236 ? 0.032 -5.301 42.925 1.00 31.92 254 THR B N 1
ATOM 4325 C CA . THR B 1 236 ? 0.044 -5.964 41.623 1.00 36.62 254 THR B CA 1
ATOM 4326 C C . THR B 1 236 ? -1.340 -6.440 41.187 1.00 30.65 254 THR B C 1
ATOM 4327 O O . THR B 1 236 ? -2.181 -6.759 42.020 1.00 29.52 254 THR B O 1
ATOM 4331 N N . PRO B 1 237 ? -1.579 -6.492 39.870 1.00 24.99 255 PRO B N 1
ATOM 4332 C CA . PRO B 1 237 ? -2.862 -7.021 39.397 1.00 28.45 255 PRO B CA 1
ATOM 4333 C C . PRO B 1 237 ? -3.088 -8.480 39.827 1.00 21.10 255 PRO B C 1
ATOM 4334 O O . PRO B 1 237 ? -2.148 -9.277 39.852 1.00 17.68 255 PRO B O 1
ATOM 4338 N N . SER B 1 238 ? -4.331 -8.782 40.178 1.00 18.21 256 SER B N 1
ATOM 4339 C CA . SER B 1 238 ? -4.782 -10.112 40.578 1.00 29.09 256 SER B CA 1
ATOM 4340 C C . SER B 1 238 ? -5.105 -11.018 39.393 1.00 32.58 256 SER B C 1
ATOM 4341 O O . SER B 1 238 ? -5.274 -10.549 38.265 1.00 30.67 256 SER B O 1
ATOM 4344 N N . ARG B 1 239 ? -5.230 -12.311 39.663 1.00 31.00 257 ARG B N 1
ATOM 4345 C CA . ARG B 1 239 ? -5.534 -13.283 38.619 1.00 40.16 257 ARG B CA 1
ATOM 4346 C C . ARG B 1 239 ? -6.849 -12.957 37.912 1.00 32.50 257 ARG B C 1
ATOM 4347 O O . ARG B 1 239 ? -6.903 -12.935 36.688 1.00 36.53 257 ARG B O 1
ATOM 4355 N N . SER B 1 240 ? -7.906 -12.685 38.672 1.00 23.69 258 SER B N 1
ATOM 4356 C CA . SER B 1 240 ? -9.190 -12.418 38.036 1.00 33.66 258 SER B CA 1
ATOM 4357 C C . SER B 1 240 ? -9.199 -11.089 37.264 1.00 34.43 258 SER B C 1
ATOM 4358 O O . SER B 1 240 ? -9.900 -10.972 36.259 1.00 32.97 258 SER B O 1
ATOM 4361 N N . PHE B 1 241 ? -8.423 -10.104 37.716 1.00 28.19 259 PHE B N 1
ATOM 4362 C CA . PHE B 1 241 ? -8.229 -8.889 36.926 1.00 20.10 259 PHE B CA 1
ATOM 4363 C C . PHE B 1 241 ? -7.721 -9.268 35.538 1.00 29.02 259 PHE B C 1
ATOM 4364 O O . PHE B 1 241 ? -8.318 -8.884 34.525 1.00 27.04 259 PHE B O 1
ATOM 4372 N N . LEU B 1 242 ? -6.657 -10.071 35.496 1.00 25.57 260 LEU B N 1
ATOM 4373 C CA . LEU B 1 242 ? -6.009 -10.414 34.226 1.00 25.74 260 LEU B CA 1
ATOM 4374 C C . LEU B 1 242 ? -6.798 -11.429 33.383 1.00 24.29 260 LEU B C 1
ATOM 4375 O O . LEU B 1 242 ? -6.498 -11.631 32.208 1.00 20.21 260 LEU B O 1
ATOM 4380 N N . PHE B 1 243 ? -7.801 -12.068 33.968 1.00 23.76 261 PHE B N 1
ATOM 4381 C CA . PHE B 1 243 ? -8.600 -12.989 33.182 1.00 29.19 261 PHE B CA 1
ATOM 4382 C C . PHE B 1 243 ? -9.834 -12.278 32.649 1.00 37.90 261 PHE B C 1
ATOM 4383 O O . PHE B 1 243 ? -10.586 -12.840 31.851 1.00 34.46 261 PHE B O 1
ATOM 4391 N N . ASP B 1 244 ? -10.026 -11.033 33.079 1.00 37.36 262 ASP B N 1
ATOM 4392 C CA . ASP B 1 244 ? -10.992 -10.169 32.420 1.00 29.86 262 ASP B CA 1
ATOM 4393 C C . ASP B 1 244 ? -10.369 -9.599 31.157 1.00 25.98 262 ASP B C 1
ATOM 4394 O O . ASP B 1 244 ? -9.367 -8.878 31.222 1.00 20.19 262 ASP B O 1
ATOM 4399 N N . PRO B 1 245 ? -10.946 -9.947 29.998 1.00 21.71 263 PRO B N 1
ATOM 4400 C CA . PRO B 1 245 ? -10.430 -9.510 28.699 1.00 24.46 263 PRO B CA 1
ATOM 4401 C C . PRO B 1 245 ? -10.120 -8.011 28.625 1.00 25.75 263 PRO B C 1
ATOM 4402 O O . PRO B 1 245 ? -8.980 -7.649 28.301 1.00 30.72 263 PRO B O 1
ATOM 4406 N N . ALA B 1 246 ? -11.093 -7.158 28.934 1.00 22.14 264 ALA B N 1
ATOM 4407 C CA . ALA B 1 246 ? -10.883 -5.715 28.814 1.00 27.69 264 ALA B CA 1
ATOM 4408 C C . ALA B 1 246 ? -9.709 -5.270 29.684 1.00 22.48 264 ALA B C 1
ATOM 4409 O O . ALA B 1 246 ? -8.820 -4.561 29.206 1.00 17.46 264 ALA B O 1
ATOM 4411 N N . SER B 1 247 ? -9.702 -5.716 30.944 1.00 27.26 265 SER B N 1
ATOM 4412 C CA . SER B 1 247 ? -8.609 -5.404 31.865 1.00 23.85 265 SER B CA 1
ATOM 4413 C C . SER B 1 247 ? -7.295 -5.940 31.311 1.00 29.76 265 SER B C 1
ATOM 4414 O O . SER B 1 247 ? -6.260 -5.246 31.323 1.00 17.99 265 SER B O 1
ATOM 4417 N N . ASN B 1 248 ? -7.343 -7.179 30.818 1.00 26.31 266 ASN B N 1
ATOM 4418 C CA . ASN B 1 248 ? -6.138 -7.828 30.319 1.00 24.93 266 ASN B CA 1
ATOM 4419 C C . ASN B 1 248 ? -5.520 -7.085 29.144 1.00 26.28 266 ASN B C 1
ATOM 4420 O O . ASN B 1 248 ? -4.313 -6.806 29.101 1.00 23.85 266 ASN B O 1
ATOM 4425 N N . ILE B 1 249 ? -6.366 -6.808 28.166 1.00 20.60 267 ILE B N 1
ATOM 4426 C CA . ILE B 1 249 ? -5.948 -6.095 26.984 1.00 20.42 267 ILE B CA 1
ATOM 4427 C C . ILE B 1 249 ? -5.434 -4.701 27.382 1.00 19.40 267 ILE B C 1
ATOM 4428 O O . ILE B 1 249 ? -4.347 -4.291 26.979 1.00 15.80 267 ILE B O 1
ATOM 4433 N N . ASP B 1 250 ? -6.178 -4.006 28.226 1.00 17.39 268 ASP B N 1
ATOM 4434 C CA . ASP B 1 250 ? -5.687 -2.730 28.731 1.00 19.88 268 ASP B CA 1
ATOM 4435 C C . ASP B 1 250 ? -4.255 -2.855 29.305 1.00 22.81 268 ASP B C 1
ATOM 4436 O O . ASP B 1 250 ? -3.355 -2.080 28.931 1.00 29.43 268 ASP B O 1
ATOM 4441 N N . THR B 1 251 ? -4.028 -3.844 30.169 1.00 20.23 269 THR B N 1
ATOM 4442 C CA . THR B 1 251 ? -2.710 -3.978 30.817 1.00 18.51 269 THR B CA 1
ATOM 4443 C C . THR B 1 251 ? -1.584 -4.300 29.828 1.00 18.91 269 THR B C 1
ATOM 4444 O O . THR B 1 251 ? -0.507 -3.693 29.865 1.00 18.46 269 THR B O 1
ATOM 4448 N N . GLY B 1 252 ? -1.822 -5.271 28.948 1.00 23.72 270 GLY B N 1
ATOM 4449 C CA . GLY B 1 252 ? -0.777 -5.697 28.030 1.00 12.14 270 GLY B CA 1
ATOM 4450 C C . GLY B 1 252 ? -0.425 -4.540 27.105 1.00 20.51 270 GLY B C 1
ATOM 4451 O O . GLY B 1 252 ? 0.741 -4.305 26.767 1.00 17.04 270 GLY B O 1
ATOM 4452 N N . THR B 1 253 ? -1.452 -3.808 26.703 1.00 13.96 271 THR B N 1
ATOM 4453 C CA . THR B 1 253 ? -1.264 -2.629 25.852 1.00 14.68 271 THR B CA 1
ATOM 4454 C C . THR B 1 253 ? -0.509 -1.512 26.570 1.00 20.07 271 THR B C 1
ATOM 4455 O O . THR B 1 253 ? 0.423 -0.958 26.019 1.00 23.30 271 THR B O 1
ATOM 4459 N N . ALA B 1 254 ? -0.886 -1.191 27.805 1.00 26.12 272 ALA B N 1
ATOM 4460 C CA . ALA B 1 254 ? -0.055 -0.279 28.614 1.00 27.27 272 ALA B CA 1
ATOM 4461 C C . ALA B 1 254 ? 1.439 -0.689 28.672 1.00 21.14 272 ALA B C 1
ATOM 4462 O O . ALA B 1 254 ? 2.331 0.177 28.612 1.00 17.15 272 ALA B O 1
ATOM 4464 N N . TYR B 1 255 ? 1.733 -1.994 28.758 1.00 21.15 273 TYR B N 1
ATOM 4465 C CA . TYR B 1 255 ? 3.142 -2.411 28.853 1.00 16.05 273 TYR B CA 1
ATOM 4466 C C . TYR B 1 255 ? 3.861 -2.152 27.546 1.00 20.39 273 TYR B C 1
ATOM 4467 O O . TYR B 1 255 ? 5.026 -1.779 27.544 1.00 23.13 273 TYR B O 1
ATOM 4476 N N . LEU B 1 256 ? 3.171 -2.381 26.426 1.00 20.90 274 LEU B N 1
ATOM 4477 C CA . LEU B 1 256 ? 3.737 -2.039 25.113 1.00 15.90 274 LEU B CA 1
ATOM 4478 C C . LEU B 1 256 ? 4.120 -0.553 25.085 1.00 15.49 274 LEU B C 1
ATOM 4479 O O . LEU B 1 256 ? 5.239 -0.189 24.719 1.00 14.71 274 LEU B O 1
ATOM 4484 N N . ALA B 1 257 ? 3.184 0.286 25.514 1.00 17.11 275 ALA B N 1
ATOM 4485 C CA . ALA B 1 257 ? 3.365 1.735 25.507 1.00 13.14 275 ALA B CA 1
ATOM 4486 C C . ALA B 1 257 ? 4.542 2.124 26.390 1.00 24.98 275 ALA B C 1
ATOM 4487 O O . ALA B 1 257 ? 5.310 3.033 26.063 1.00 30.20 275 ALA B O 1
ATOM 4489 N N . MET B 1 258 ? 4.673 1.410 27.505 1.00 23.12 276 MET B N 1
ATOM 4490 C CA . MET B 1 258 ? 5.731 1.661 28.473 1.00 27.71 276 MET B CA 1
ATOM 4491 C C . MET B 1 258 ? 7.078 1.181 27.953 1.00 27.86 276 MET B C 1
ATOM 4492 O O . MET B 1 258 ? 8.095 1.858 28.131 1.00 17.98 276 MET B O 1
ATOM 4497 N N . LEU B 1 259 ? 7.102 0.011 27.319 1.00 21.48 277 LEU B N 1
ATOM 4498 C CA . LEU B 1 259 ? 8.332 -0.425 26.683 1.00 14.70 277 LEU B CA 1
ATOM 4499 C C . LEU B 1 259 ? 8.792 0.617 25.660 1.00 27.98 277 LEU B C 1
ATOM 4500 O O . LEU B 1 259 ? 9.983 0.959 25.593 1.00 28.13 277 LEU B O 1
ATOM 4505 N N . ASN B 1 260 ? 7.846 1.132 24.868 1.00 24.46 278 ASN B N 1
ATOM 4506 C CA . ASN B 1 260 ? 8.203 2.107 23.850 1.00 20.59 278 ASN B CA 1
ATOM 4507 C C . ASN B 1 260 ? 8.733 3.407 24.450 1.00 15.75 278 ASN B C 1
ATOM 4508 O O . ASN B 1 260 ? 9.750 3.901 23.995 1.00 24.47 278 ASN B O 1
ATOM 4513 N N . ASN B 1 261 ? 8.048 3.951 25.461 1.00 21.98 279 ASN B N 1
ATOM 4514 C CA . ASN B 1 261 ? 8.368 5.303 25.973 1.00 29.42 279 ASN B CA 1
ATOM 4515 C C . ASN B 1 261 ? 9.486 5.340 27.007 1.00 37.74 279 ASN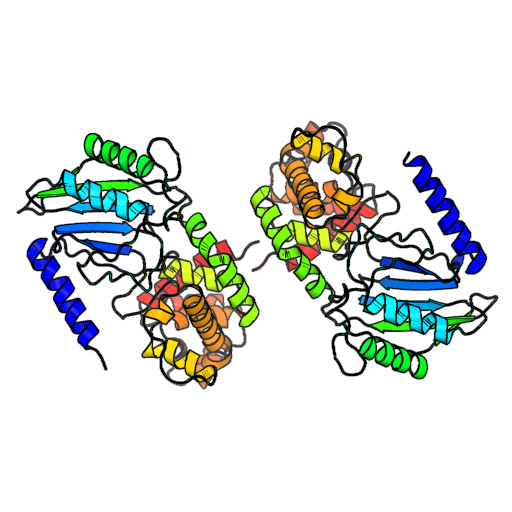 B C 1
ATOM 4516 O O . ASN B 1 261 ? 10.342 6.223 26.976 1.00 42.31 279 ASN B O 1
ATOM 4521 N N . VAL B 1 262 ? 9.459 4.390 27.933 1.00 27.84 280 VAL B N 1
ATOM 4522 C CA . VAL B 1 262 ? 10.364 4.405 29.069 1.00 27.64 280 VAL B CA 1
ATOM 4523 C C . VAL B 1 262 ? 11.627 3.583 28.826 1.00 35.33 280 VAL B C 1
ATOM 4524 O O . VAL B 1 262 ? 12.730 4.116 28.849 1.00 44.30 280 VAL B O 1
ATOM 4528 N N . TYR B 1 263 ? 11.467 2.286 28.589 1.00 25.16 281 TYR B N 1
ATOM 4529 C CA . TYR B 1 263 ? 12.613 1.388 28.595 1.00 17.75 281 TYR B CA 1
ATOM 4530 C C . TYR B 1 263 ? 13.424 1.394 27.319 1.00 20.84 281 TYR B C 1
ATOM 4531 O O . TYR B 1 263 ? 14.641 1.281 27.362 1.00 23.32 281 TYR B O 1
ATOM 4540 N N . LEU B 1 264 ? 12.763 1.502 26.177 1.00 20.73 282 LEU B N 1
ATOM 4541 C CA . LEU B 1 264 ? 13.490 1.427 24.925 1.00 22.33 282 LEU B CA 1
ATOM 4542 C C . LEU B 1 264 ? 13.428 2.780 24.206 1.00 28.28 282 LEU B C 1
ATOM 4543 O O . LEU B 1 264 ? 13.572 2.861 22.976 1.00 35.22 282 LEU B O 1
ATOM 4548 N N . GLY B 1 265 ? 13.227 3.838 24.987 1.00 25.85 283 GLY B N 1
ATOM 4549 C CA . GLY B 1 265 ? 13.117 5.190 24.450 1.00 27.60 283 GLY B CA 1
ATOM 4550 C C . GLY B 1 265 ? 14.413 5.690 23.841 1.00 35.70 283 GLY B C 1
ATOM 4551 O O . GLY B 1 265 ? 14.416 6.644 23.068 1.00 39.99 283 GLY B O 1
ATOM 4552 N N . GLY B 1 266 ? 15.517 5.032 24.189 1.00 38.42 284 GLY B N 1
ATOM 4553 C CA . GLY B 1 266 ? 16.828 5.389 23.680 1.00 27.57 284 GLY B CA 1
ATOM 4554 C C . GLY B 1 266 ? 17.044 5.000 22.226 1.00 33.49 284 GLY B C 1
ATOM 4555 O O . GLY B 1 266 ? 17.922 5.547 21.563 1.00 40.67 284 GLY B O 1
ATOM 4556 N N . ILE B 1 267 ? 16.258 4.054 21.720 1.00 32.71 285 ILE B N 1
ATOM 4557 C CA . ILE B 1 267 ? 16.347 3.691 20.303 1.00 31.12 285 ILE B CA 1
ATOM 4558 C C . ILE B 1 267 ? 15.711 4.792 19.440 1.00 31.63 285 ILE B C 1
ATOM 4559 O O . ILE B 1 267 ? 14.546 5.133 19.639 1.00 28.41 285 ILE B O 1
ATOM 4564 N N . ASP B 1 268 ? 16.481 5.331 18.490 1.00 25.41 286 ASP B N 1
ATOM 4565 C CA . ASP B 1 268 ? 16.060 6.482 17.693 1.00 40.13 286 ASP B CA 1
ATOM 4566 C C . ASP B 1 268 ? 15.082 6.130 16.567 1.00 36.84 286 ASP B C 1
ATOM 4567 O O . ASP B 1 268 ? 14.019 6.747 16.447 1.00 29.09 286 ASP B O 1
ATOM 4572 N N . ASN B 1 269 ? 15.447 5.156 15.738 1.00 29.41 287 ASN B N 1
ATOM 4573 C CA . ASN B 1 269 ? 14.548 4.688 14.690 1.00 33.33 287 ASN B CA 1
ATOM 4574 C C . ASN B 1 269 ? 13.303 4.016 15.259 1.00 41.37 287 ASN B C 1
ATOM 4575 O O . ASN B 1 269 ? 13.408 3.070 16.042 1.00 44.30 287 ASN B O 1
ATOM 4580 N N . PRO B 1 270 ? 12.113 4.495 14.853 1.00 47.72 288 PRO B N 1
ATOM 4581 C CA . PRO B 1 270 ? 10.844 3.997 15.404 1.00 34.14 288 PRO B CA 1
ATOM 4582 C C . PRO B 1 270 ? 10.507 2.609 14.876 1.00 28.58 288 PRO B C 1
ATOM 4583 O O . PRO B 1 270 ? 9.666 1.925 15.443 1.00 34.66 288 PRO B O 1
ATOM 4587 N N . THR B 1 271 ? 11.154 2.207 13.790 1.00 27.62 289 THR B N 1
ATOM 4588 C CA . THR B 1 271 ? 10.970 0.868 13.261 1.00 24.36 289 THR B CA 1
ATOM 4589 C C . THR B 1 271 ? 11.858 -0.106 14.050 1.00 32.00 289 THR B C 1
ATOM 4590 O O . THR B 1 271 ? 11.453 -1.220 14.351 1.00 36.09 289 THR B O 1
ATOM 4594 N N . SER B 1 272 ? 13.075 0.325 14.367 1.00 26.47 290 SER B N 1
ATOM 4595 C CA . SER B 1 272 ? 13.967 -0.492 15.178 1.00 28.71 290 SER B CA 1
ATOM 4596 C C . SER B 1 272 ? 13.413 -0.614 16.588 1.00 23.69 290 SER B C 1
ATOM 4597 O O . SER B 1 272 ? 13.386 -1.694 17.162 1.00 25.80 290 SER B O 1
ATOM 4600 N N . ARG B 1 273 ? 12.949 0.503 17.127 1.00 24.65 291 ARG B N 1
ATOM 4601 C CA . ARG B 1 273 ? 12.311 0.504 18.426 1.00 26.88 291 ARG B CA 1
ATOM 4602 C C . ARG B 1 273 ? 11.188 -0.511 18.506 1.00 19.11 291 ARG B C 1
ATOM 4603 O O . ARG B 1 273 ? 11.080 -1.249 19.482 1.00 31.28 291 ARG B O 1
ATOM 4611 N N . ARG B 1 274 ? 10.336 -0.527 17.493 1.00 19.66 292 ARG B N 1
ATOM 4612 C CA . ARG B 1 274 ? 9.215 -1.449 17.487 1.00 26.97 292 ARG B CA 1
ATOM 4613 C C . ARG B 1 274 ? 9.694 -2.913 17.564 1.00 20.75 292 ARG B C 1
ATOM 4614 O O . ARG B 1 274 ? 9.127 -3.697 18.315 1.00 24.38 292 ARG B O 1
ATOM 4622 N N . TYR B 1 275 ? 10.724 -3.279 16.799 1.00 22.07 293 TYR B N 1
ATOM 4623 C CA . TYR B 1 275 ? 11.256 -4.656 16.877 1.00 26.05 293 TYR B CA 1
ATOM 4624 C C . TYR B 1 275 ? 11.771 -4.950 18.283 1.00 27.74 293 TYR B C 1
ATOM 4625 O O . TYR B 1 275 ? 11.591 -6.053 18.824 1.00 21.19 293 TYR B O 1
ATOM 4634 N N . ALA B 1 276 ? 12.416 -3.950 18.868 1.00 17.59 294 ALA B N 1
ATOM 4635 C CA . ALA B 1 276 ? 12.964 -4.085 20.221 1.00 22.98 294 ALA B CA 1
ATOM 4636 C C . ALA B 1 276 ? 11.834 -4.187 21.254 1.00 17.86 294 ALA B C 1
ATOM 4637 O O . ALA B 1 276 ? 11.845 -5.048 22.143 1.00 20.27 294 ALA B O 1
ATOM 4639 N N . VAL B 1 277 ? 10.843 -3.321 21.117 1.00 13.85 295 VAL B N 1
ATOM 4640 C CA . VAL B 1 277 ? 9.650 -3.379 21.946 1.00 20.08 295 VAL B CA 1
ATOM 4641 C C . VAL B 1 277 ? 8.932 -4.743 21.842 1.00 29.88 295 VAL B C 1
ATOM 4642 O O . VAL B 1 277 ? 8.498 -5.316 22.859 1.00 26.72 295 VAL B O 1
ATOM 4646 N N . ILE B 1 278 ? 8.819 -5.269 20.625 1.00 25.28 296 ILE B N 1
ATOM 4647 C CA . ILE B 1 278 ? 8.131 -6.543 20.437 1.00 23.48 296 ILE B CA 1
ATOM 4648 C C . ILE B 1 278 ? 8.855 -7.654 21.191 1.00 19.62 296 ILE B C 1
ATOM 4649 O O . ILE B 1 278 ? 8.251 -8.390 21.952 1.00 12.86 296 ILE B O 1
ATOM 4654 N N . THR B 1 279 ? 10.155 -7.759 20.939 1.00 15.50 297 THR B N 1
ATOM 4655 C CA . THR B 1 279 ? 11.005 -8.740 21.582 1.00 22.54 297 THR B CA 1
ATOM 4656 C C . THR B 1 279 ? 10.960 -8.613 23.097 1.00 26.43 297 THR B C 1
ATOM 4657 O O . THR B 1 279 ? 10.891 -9.618 23.809 1.00 23.63 297 THR B O 1
ATOM 4661 N N . ALA B 1 280 ? 10.967 -7.369 23.579 1.00 26.16 298 ALA B N 1
ATOM 4662 C CA . ALA B 1 280 ? 11.062 -7.089 25.017 1.00 20.83 298 ALA B CA 1
ATOM 4663 C C . ALA B 1 280 ? 9.756 -7.369 25.708 1.00 17.46 298 ALA B C 1
ATOM 4664 O O . ALA B 1 280 ? 9.708 -7.517 26.931 1.00 22.56 298 ALA B O 1
ATOM 4666 N N . TYR B 1 281 ? 8.683 -7.414 24.930 1.00 16.21 299 TYR B N 1
ATOM 4667 C CA . TYR B 1 281 ? 7.378 -7.730 25.480 1.00 18.73 299 TYR B CA 1
ATOM 4668 C C . TYR B 1 281 ? 7.436 -9.149 26.014 1.00 23.13 299 TYR B C 1
ATOM 4669 O O . TYR B 1 281 ? 6.770 -9.493 26.983 1.00 21.14 299 TYR B O 1
ATOM 4678 N N . ASN B 1 282 ? 8.235 -9.964 25.339 1.00 23.07 300 ASN B N 1
ATOM 4679 C CA . ASN B 1 282 ? 8.308 -11.374 25.621 1.00 12.79 300 ASN B CA 1
ATOM 4680 C C . ASN B 1 282 ? 9.484 -11.710 26.510 1.00 16.20 300 ASN B C 1
ATOM 4681 O O . ASN B 1 282 ? 9.346 -12.511 27.409 1.00 16.60 300 ASN B O 1
ATOM 4686 N N . GLY B 1 283 ? 10.626 -11.081 26.247 1.00 19.83 301 GLY B N 1
ATOM 4687 C CA . GLY B 1 283 ? 11.854 -11.396 26.939 1.00 28.36 301 GLY B CA 1
ATOM 4688 C C . GLY B 1 283 ? 12.372 -10.305 27.867 1.00 37.16 301 GLY B C 1
ATOM 4689 O O . GLY B 1 283 ? 13.378 -10.506 28.532 1.00 30.65 301 GLY B O 1
ATOM 4690 N N . GLY B 1 284 ? 11.706 -9.151 27.914 1.00 35.51 302 GLY B N 1
ATOM 4691 C CA . GLY B 1 284 ? 12.133 -8.069 28.791 1.00 22.66 302 GLY B CA 1
ATOM 4692 C C . GLY B 1 284 ? 13.099 -7.080 28.144 1.00 26.91 302 GLY B C 1
ATOM 4693 O O . GLY B 1 284 ? 13.988 -7.477 27.381 1.00 24.39 302 GLY B O 1
ATOM 4694 N N . ALA B 1 285 ? 12.918 -5.789 28.440 1.00 18.24 303 ALA B N 1
ATOM 4695 C CA . ALA B 1 285 ? 13.781 -4.736 27.881 1.00 18.49 303 ALA B CA 1
ATOM 4696 C C . ALA B 1 285 ? 15.270 -4.949 28.172 1.00 20.91 303 ALA B C 1
ATOM 4697 O O . ALA B 1 285 ? 16.111 -4.783 27.280 1.00 24.14 303 ALA B O 1
ATOM 4699 N N . GLY B 1 286 ? 15.595 -5.300 29.420 1.00 25.15 304 GLY B N 1
ATOM 4700 C CA . GLY B 1 286 ? 16.976 -5.575 29.805 1.00 22.60 304 GLY B CA 1
ATOM 4701 C C . GLY B 1 286 ? 17.632 -6.661 28.963 1.00 26.01 304 GLY B C 1
ATOM 4702 O O . GLY B 1 286 ? 18.780 -6.514 28.519 1.00 21.49 304 GLY B O 1
ATOM 4703 N N . SER B 1 287 ? 16.902 -7.753 28.737 1.00 18.06 305 SER B N 1
ATOM 4704 C CA . SER B 1 287 ? 17.396 -8.843 27.899 1.00 27.75 305 SER B CA 1
ATOM 4705 C C . SER B 1 287 ? 17.630 -8.365 26.451 1.00 28.13 305 SER B C 1
ATOM 4706 O O . SER B 1 287 ? 18.637 -8.722 25.824 1.00 27.95 305 SER B O 1
ATOM 4709 N N . VAL B 1 288 ? 16.730 -7.536 25.931 1.00 23.23 306 VAL B N 1
ATOM 4710 C CA . VAL B 1 288 ? 16.943 -6.971 24.593 1.00 26.49 306 VAL B CA 1
ATOM 4711 C C . VAL B 1 288 ? 18.167 -6.046 24.536 1.00 28.84 306 VAL B C 1
ATOM 4712 O O . VAL B 1 288 ? 19.017 -6.178 23.659 1.00 29.28 306 VAL B O 1
ATOM 4716 N N . LEU B 1 289 ? 18.284 -5.125 25.475 1.00 27.63 307 LEU B N 1
ATOM 4717 C CA . LEU B 1 289 ? 19.436 -4.235 25.449 1.00 28.29 307 LEU B CA 1
ATOM 4718 C C . LEU B 1 289 ? 20.738 -5.027 25.582 1.00 34.80 307 LEU B C 1
ATOM 4719 O O . LEU B 1 289 ? 21.708 -4.779 24.863 1.00 40.61 307 LEU B O 1
ATOM 4724 N N . ARG B 1 290 ? 20.738 -6.021 26.460 1.00 27.99 308 ARG B N 1
ATOM 4725 C CA . ARG B 1 290 ? 21.944 -6.814 26.679 1.00 28.08 308 ARG B CA 1
ATOM 4726 C C . ARG B 1 290 ? 22.330 -7.701 25.489 1.00 25.70 308 ARG B C 1
ATOM 4727 O O . ARG B 1 290 ? 23.404 -8.280 25.484 1.00 28.06 308 ARG B O 1
ATOM 4735 N N . VAL B 1 291 ? 21.479 -7.788 24.468 1.00 30.24 309 VAL B N 1
ATOM 4736 C CA . VAL B 1 291 ? 21.889 -8.425 23.217 1.00 21.49 309 VAL B CA 1
ATOM 4737 C C . VAL B 1 291 ? 23.046 -7.627 22.581 1.00 33.92 309 VAL B C 1
ATOM 4738 O O . VAL B 1 291 ? 23.884 -8.183 21.867 1.00 33.22 309 VAL B O 1
ATOM 4742 N N . PHE B 1 292 ? 23.122 -6.337 22.902 1.00 30.92 310 PHE B N 1
ATOM 4743 C CA . PHE B 1 292 ? 24.035 -5.422 22.229 1.00 30.54 310 PHE B CA 1
ATOM 4744 C C . PHE B 1 292 ? 25.159 -4.993 23.145 1.00 42.13 310 PHE B C 1
ATOM 4745 O O . PHE B 1 292 ? 26.313 -4.937 22.736 1.00 48.34 310 PHE B O 1
ATOM 4753 N N . SER B 1 293 ? 24.817 -4.708 24.395 1.00 33.93 311 SER B N 1
ATOM 4754 C CA . SER B 1 293 ? 25.806 -4.276 25.371 1.00 33.41 311 SER B CA 1
ATOM 4755 C C . SER B 1 293 ? 25.276 -4.411 26.776 1.00 35.67 311 SER B C 1
ATOM 4756 O O . SER B 1 293 ? 24.068 -4.385 26.994 1.00 31.43 311 SER B O 1
ATOM 4759 N N . ASN B 1 294 ? 26.197 -4.529 27.725 1.00 34.76 312 ASN B N 1
ATOM 4760 C CA . ASN B 1 294 ? 25.851 -4.581 29.143 1.00 35.03 312 ASN B CA 1
ATOM 4761 C C . ASN B 1 294 ? 25.546 -3.204 29.705 1.00 28.60 312 ASN B C 1
ATOM 4762 O O . ASN B 1 294 ? 24.741 -3.065 30.616 1.00 37.60 312 ASN B O 1
ATOM 4767 N N . ASP B 1 295 ? 26.194 -2.178 29.174 1.00 37.00 313 ASP B N 1
ATOM 4768 C CA . ASP B 1 295 ? 25.807 -0.828 29.549 1.00 39.97 313 ASP B CA 1
ATOM 4769 C C . ASP B 1 295 ? 24.574 -0.490 28.719 1.00 41.14 313 ASP B C 1
ATOM 4770 O O . ASP B 1 295 ? 24.568 -0.690 27.499 1.00 39.93 313 ASP B O 1
ATOM 4775 N N . LYS B 1 296 ? 23.531 -0.009 29.394 1.00 36.59 314 LYS B N 1
ATOM 4776 C CA . LYS B 1 296 ? 22.234 0.241 28.767 1.00 39.01 314 LYS B CA 1
ATOM 4777 C C . LYS B 1 296 ? 22.267 1.398 27.774 1.00 42.31 314 LYS B C 1
ATOM 4778 O O . LYS B 1 296 ? 21.630 1.353 26.717 1.00 37.50 314 LYS B O 1
ATOM 4784 N N . ILE B 1 297 ? 23.011 2.440 28.113 1.00 45.60 315 ILE B N 1
ATOM 4785 C CA . ILE B 1 297 ? 23.164 3.550 27.197 1.00 44.32 315 ILE B CA 1
ATOM 4786 C C . ILE B 1 297 ? 23.927 3.055 25.977 1.00 42.91 315 ILE B C 1
ATOM 4787 O O . ILE B 1 297 ? 23.522 3.301 24.838 1.00 35.13 315 ILE B O 1
ATOM 4792 N N . GLN B 1 298 ? 25.009 2.321 26.224 1.00 35.13 316 GLN B N 1
ATOM 4793 C CA . GLN B 1 298 ? 25.840 1.807 25.144 1.00 39.13 316 GLN B CA 1
ATOM 4794 C C . GLN B 1 298 ? 25.056 0.919 24.182 1.00 36.41 316 GLN B C 1
ATOM 4795 O O . GLN B 1 298 ? 25.326 0.908 22.978 1.00 29.38 316 GLN B O 1
ATOM 4801 N N . ALA B 1 299 ? 24.083 0.186 24.716 1.00 34.41 317 ALA B N 1
ATOM 4802 C CA . ALA B 1 299 ? 23.300 -0.750 23.912 1.00 34.99 317 ALA B CA 1
ATOM 4803 C C . ALA B 1 299 ? 22.437 0.014 22.916 1.00 39.44 317 ALA B C 1
ATOM 4804 O O . ALA B 1 299 ? 22.384 -0.332 21.731 1.00 40.54 317 ALA B O 1
ATOM 4806 N N . ALA B 1 300 ? 21.779 1.061 23.405 1.00 40.45 318 ALA B N 1
ATOM 4807 C CA . ALA B 1 300 ? 20.980 1.941 22.559 1.00 45.02 318 ALA B CA 1
ATOM 4808 C C . ALA B 1 300 ? 21.842 2.613 21.486 1.00 46.82 318 ALA B C 1
ATOM 4809 O O . ALA B 1 300 ? 21.430 2.710 20.318 1.00 46.84 318 ALA B O 1
ATOM 4811 N N . ASN B 1 301 ? 23.035 3.065 21.875 1.00 38.47 319 ASN B N 1
ATOM 4812 C CA . ASN B 1 301 ? 23.959 3.675 20.920 1.00 36.30 319 ASN B CA 1
ATOM 4813 C C . ASN B 1 301 ? 24.306 2.697 19.788 1.00 37.89 319 ASN B C 1
ATOM 4814 O O . ASN B 1 301 ? 24.411 3.097 18.629 1.00 40.83 319 ASN B O 1
ATOM 4819 N N . ILE B 1 302 ? 24.467 1.420 20.120 1.00 32.53 320 ILE B N 1
ATOM 4820 C CA . ILE B 1 302 ? 24.840 0.427 19.116 1.00 33.98 320 ILE B CA 1
ATOM 4821 C C . ILE B 1 302 ? 23.659 0.098 18.188 1.00 34.89 320 ILE B C 1
ATOM 4822 O O . ILE B 1 302 ? 23.850 -0.095 16.979 1.00 27.03 320 ILE B O 1
ATOM 4827 N N . ILE B 1 303 ? 22.452 0.053 18.756 1.00 39.44 321 ILE B N 1
ATOM 4828 C CA . ILE B 1 303 ? 21.220 -0.191 17.996 1.00 29.13 321 ILE B CA 1
ATOM 4829 C C . ILE B 1 303 ? 20.970 0.936 16.998 1.00 33.46 321 ILE B C 1
ATOM 4830 O O . ILE B 1 303 ? 20.516 0.705 15.878 1.00 31.92 321 ILE B O 1
ATOM 4835 N N . ASN B 1 304 ? 21.306 2.151 17.412 1.00 40.69 322 ASN B N 1
ATOM 4836 C CA . ASN B 1 304 ? 21.169 3.338 16.586 1.00 33.15 322 ASN B CA 1
ATOM 4837 C C . ASN B 1 304 ? 22.224 3.448 15.483 1.00 41.09 322 ASN B C 1
ATOM 4838 O O . ASN B 1 304 ? 22.226 4.415 14.719 1.00 42.19 322 ASN B O 1
ATOM 4843 N N . THR B 1 305 ? 23.130 2.477 15.405 1.00 44.26 323 THR B N 1
ATOM 4844 C CA . THR B 1 305 ? 24.121 2.467 14.329 1.00 39.99 323 THR B CA 1
ATOM 4845 C C . THR B 1 305 ? 23.707 1.550 13.207 1.00 41.92 323 THR B C 1
ATOM 4846 O O . THR B 1 305 ? 24.429 1.422 12.219 1.00 36.57 323 THR B O 1
ATOM 4850 N N . MET B 1 306 ? 22.546 0.914 13.367 1.00 41.65 324 MET B N 1
ATOM 4851 C CA . MET B 1 306 ? 22.078 -0.088 12.417 1.00 44.32 324 MET B CA 1
ATOM 4852 C C . MET B 1 306 ? 20.818 0.333 11.659 1.00 36.82 324 MET B C 1
ATOM 4853 O O . MET B 1 306 ? 20.221 1.376 11.918 1.00 38.00 324 MET B O 1
ATOM 4858 N N . THR B 1 307 ? 20.436 -0.504 10.711 1.00 35.22 325 THR B N 1
ATOM 4859 C CA . THR B 1 307 ? 19.169 -0.363 10.017 1.00 37.39 325 THR B CA 1
ATOM 4860 C C . THR B 1 307 ? 18.204 -1.302 10.718 1.00 40.71 325 THR B C 1
ATOM 4861 O O . THR B 1 307 ? 18.635 -2.286 11.327 1.00 40.64 325 THR B O 1
ATOM 4865 N N . PRO B 1 308 ? 16.901 -0.995 10.661 1.00 42.15 326 PRO B N 1
ATOM 4866 C CA . PRO B 1 308 ? 15.916 -1.801 11.386 1.00 35.97 326 PRO B CA 1
ATOM 4867 C C . PRO B 1 308 ? 15.915 -3.267 10.965 1.00 39.18 326 PRO B C 1
ATOM 4868 O O . PRO B 1 308 ? 15.733 -4.133 11.814 1.00 45.71 326 PRO B O 1
ATOM 4872 N N . GLY B 1 309 ? 16.139 -3.541 9.685 1.00 37.78 327 GLY B N 1
ATOM 4873 C CA . GLY B 1 309 ? 16.248 -4.913 9.223 1.00 38.99 327 GLY B CA 1
ATOM 4874 C C . GLY B 1 309 ? 17.383 -5.652 9.912 1.00 34.30 327 GLY B C 1
ATOM 4875 O O . GLY B 1 309 ? 17.290 -6.843 10.183 1.00 29.78 327 GLY B O 1
ATOM 4876 N N . ASP B 1 310 ? 18.464 -4.937 10.201 1.00 35.22 328 ASP B N 1
ATOM 4877 C CA . ASP B 1 310 ? 19.618 -5.553 10.829 1.00 29.63 328 ASP B CA 1
ATOM 4878 C C . ASP B 1 310 ? 19.384 -5.733 12.327 1.00 33.19 328 ASP B C 1
ATOM 4879 O O . ASP B 1 310 ? 19.836 -6.705 12.913 1.00 37.65 328 ASP B O 1
ATOM 4884 N N . VAL B 1 311 ? 18.673 -4.794 12.944 1.00 41.66 329 VAL B N 1
ATOM 4885 C CA . VAL B 1 311 ? 18.272 -4.959 14.336 1.00 36.91 329 VAL B CA 1
ATOM 4886 C C . VAL B 1 311 ? 17.354 -6.175 14.433 1.00 38.22 329 VAL B C 1
ATOM 4887 O O . VAL B 1 311 ? 17.465 -6.977 15.353 1.00 35.62 329 VAL B O 1
ATOM 4891 N N . TYR B 1 312 ? 16.476 -6.327 13.449 1.00 36.46 330 TYR B N 1
ATOM 4892 C CA . TYR B 1 312 ? 15.547 -7.453 13.410 1.00 34.85 330 TYR B CA 1
ATOM 4893 C C . TYR B 1 312 ? 16.281 -8.781 13.271 1.00 39.60 330 TYR B C 1
ATOM 4894 O O . TYR B 1 312 ? 15.974 -9.771 13.954 1.00 28.06 330 TYR B O 1
ATOM 4903 N N . GLN B 1 313 ? 17.238 -8.803 12.351 1.00 43.25 331 GLN B N 1
ATOM 4904 C CA . GLN B 1 313 ? 18.010 -10.005 12.122 1.00 47.25 331 GLN B CA 1
ATOM 4905 C C . GLN B 1 313 ? 18.903 -10.310 13.316 1.00 43.37 331 GLN B C 1
ATOM 4906 O O . GLN B 1 313 ? 19.121 -11.478 13.631 1.00 51.22 331 GLN B O 1
ATOM 4912 N N . THR B 1 314 ? 19.408 -9.275 13.984 1.00 35.27 332 THR B N 1
ATOM 4913 C CA . THR B 1 314 ? 20.196 -9.470 15.200 1.00 29.75 332 THR B CA 1
ATOM 4914 C C . THR B 1 314 ? 19.356 -10.138 16.277 1.00 33.30 332 THR B C 1
ATOM 4915 O O . THR B 1 314 ? 19.782 -11.120 16.878 1.00 28.59 332 THR B O 1
ATOM 4919 N N . LEU B 1 315 ? 18.160 -9.605 16.513 1.00 26.83 333 LEU B N 1
ATOM 4920 C CA . LEU B 1 315 ? 17.298 -10.134 17.564 1.00 34.05 333 LEU B CA 1
ATOM 4921 C C . LEU B 1 315 ? 16.806 -11.534 17.259 1.00 34.80 333 LEU B C 1
ATOM 4922 O O . LEU B 1 315 ? 16.765 -12.374 18.149 1.00 38.38 333 LEU B O 1
ATOM 4927 N N . THR B 1 316 ? 16.425 -11.786 16.007 1.00 38.93 334 THR B N 1
ATOM 4928 C CA . THR B 1 316 ? 15.861 -13.085 15.646 1.00 31.29 334 THR B CA 1
ATOM 4929 C C . THR B 1 316 ? 16.919 -14.181 15.643 1.00 31.28 334 THR B C 1
ATOM 4930 O O . THR B 1 316 ? 16.580 -15.360 15.702 1.00 44.92 334 THR B O 1
ATOM 4934 N N . THR B 1 317 ? 18.194 -13.809 15.565 1.00 25.84 335 THR B N 1
ATOM 4935 C CA . THR B 1 317 ? 19.237 -14.824 15.544 1.00 30.41 335 THR B CA 1
ATOM 4936 C C . THR B 1 317 ? 20.138 -14.823 16.778 1.00 39.77 335 THR B C 1
ATOM 4937 O O . THR B 1 317 ? 20.694 -15.870 17.130 1.00 37.41 335 THR B O 1
ATOM 4941 N N . ARG B 1 318 ? 20.271 -13.674 17.443 1.00 34.14 336 ARG B N 1
ATOM 4942 C CA . ARG B 1 318 ? 21.233 -13.550 18.542 1.00 36.79 336 ARG B CA 1
ATOM 4943 C C . ARG B 1 318 ? 20.626 -13.341 19.929 1.00 40.02 336 ARG B C 1
ATOM 4944 O O . ARG B 1 318 ? 21.359 -13.288 20.916 1.00 36.27 336 ARG B O 1
ATOM 4952 N N . HIS B 1 319 ? 19.312 -13.190 20.028 1.00 36.18 337 HIS B N 1
ATOM 4953 C CA . HIS B 1 319 ? 18.727 -13.140 21.357 1.00 33.03 337 HIS B CA 1
ATOM 4954 C C . HIS B 1 319 ? 18.930 -14.519 21.984 1.00 37.44 337 HIS B C 1
ATOM 4955 O O . HIS B 1 319 ? 18.715 -15.526 21.314 1.00 32.65 337 HIS B O 1
ATOM 4962 N N . PRO B 1 320 ? 19.372 -14.559 23.258 1.00 38.86 338 PRO B N 1
ATOM 4963 C CA . PRO B 1 320 ? 19.700 -15.798 23.983 1.00 42.55 338 PRO B CA 1
ATOM 4964 C C . PRO B 1 320 ? 18.524 -16.747 24.176 1.00 41.36 338 PRO B C 1
ATOM 4965 O O . PRO B 1 320 ? 18.746 -17.938 24.392 1.00 43.69 338 PRO B O 1
ATOM 4969 N N . SER B 1 321 ? 17.298 -16.235 24.099 1.00 36.73 339 SER B N 1
ATOM 4970 C CA . SER B 1 321 ? 16.115 -17.056 24.363 1.00 29.14 339 SER B CA 1
ATOM 4971 C C . SER B 1 321 ? 15.482 -17.558 23.065 1.00 32.13 339 SER B C 1
ATOM 4972 O O . SER B 1 321 ? 15.074 -16.762 22.222 1.00 38.01 339 SER B O 1
ATOM 4975 N N . ALA B 1 322 ? 15.396 -18.873 22.891 1.00 38.18 340 ALA B N 1
ATOM 4976 C CA . ALA B 1 322 ? 14.821 -19.406 21.643 1.00 47.39 340 ALA B CA 1
ATOM 4977 C C . ALA B 1 322 ? 13.363 -18.994 21.505 1.00 40.10 340 ALA B C 1
ATOM 4978 O O . ALA B 1 322 ? 12.844 -18.799 20.403 1.00 35.06 340 ALA B O 1
ATOM 4980 N N . GLU B 1 323 ? 12.714 -18.873 22.653 1.00 40.41 341 GLU B N 1
ATOM 4981 C CA . GLU B 1 323 ? 11.321 -18.469 22.730 1.00 42.05 341 GLU B CA 1
ATOM 4982 C C . GLU B 1 323 ? 11.105 -17.036 22.202 1.00 38.80 341 GLU B C 1
ATOM 4983 O O . GLU B 1 323 ? 10.178 -16.790 21.442 1.00 39.06 341 GLU B O 1
ATOM 4989 N N . SER B 1 324 ? 11.966 -16.104 22.606 1.00 37.37 342 SER B N 1
ATOM 4990 C CA . SER B 1 324 ? 11.878 -14.712 22.145 1.00 29.30 342 SER B CA 1
ATOM 4991 C C . SER B 1 324 ? 12.268 -14.571 20.690 1.00 30.40 342 SER B C 1
ATOM 4992 O O . SER B 1 324 ? 11.698 -13.756 19.957 1.00 30.52 342 SER B O 1
ATOM 4995 N N . ARG B 1 325 ? 13.235 -15.373 20.261 1.00 30.49 343 ARG B N 1
ATOM 4996 C CA . ARG B 1 325 ? 13.655 -15.329 18.864 1.00 35.35 343 ARG B CA 1
ATOM 4997 C C . ARG B 1 325 ? 12.497 -15.685 17.917 1.00 37.15 343 ARG B C 1
ATOM 4998 O O . ARG B 1 325 ? 12.133 -14.864 17.074 1.00 43.65 343 ARG B O 1
ATOM 5006 N N . ARG B 1 326 ? 11.901 -16.867 18.073 1.00 33.29 344 ARG B N 1
ATOM 5007 C CA . ARG B 1 326 ? 10.788 -17.279 17.209 1.00 42.59 344 ARG B CA 1
ATOM 5008 C C . ARG B 1 326 ? 9.601 -16.319 17.352 1.00 45.64 344 ARG B C 1
ATOM 5009 O O . ARG B 1 326 ? 8.854 -16.079 16.396 1.00 49.44 344 ARG B O 1
ATOM 5017 N N . TYR B 1 327 ? 9.449 -15.762 18.549 1.00 37.99 345 TYR B N 1
ATOM 5018 C CA . TYR B 1 327 ? 8.403 -14.787 18.852 1.00 31.84 345 TYR B CA 1
ATOM 5019 C C . TYR B 1 327 ? 8.377 -13.597 17.899 1.00 32.36 345 TYR B C 1
ATOM 5020 O O . TYR B 1 327 ? 7.318 -13.212 17.386 1.00 27.66 345 TYR B O 1
ATOM 5029 N N . LEU B 1 328 ? 9.550 -12.993 17.711 1.00 35.94 346 LEU B N 1
ATOM 5030 C CA . LEU B 1 328 ? 9.663 -11.766 16.939 1.00 29.31 346 LEU B CA 1
ATOM 5031 C C . LEU B 1 328 ? 9.180 -12.006 15.526 1.00 35.23 346 LEU B C 1
ATOM 5032 O O . LEU B 1 328 ? 8.418 -11.202 14.984 1.00 32.46 346 LEU B O 1
ATOM 5037 N N . TYR B 1 329 ? 9.618 -13.121 14.945 1.00 35.34 347 TYR B N 1
ATOM 5038 C CA . TYR B 1 329 ? 9.219 -13.476 13.585 1.00 28.42 347 TYR B CA 1
ATOM 5039 C C . TYR B 1 329 ? 7.707 -13.592 13.503 1.00 28.74 347 TYR B C 1
ATOM 5040 O O . TYR B 1 329 ? 7.072 -12.994 12.636 1.00 33.22 347 TYR B O 1
ATOM 5049 N N . LYS B 1 330 ? 7.136 -14.361 14.423 1.00 30.55 348 LYS B N 1
ATOM 5050 C CA . LYS B 1 330 ? 5.693 -14.565 14.461 1.00 31.19 348 LYS B CA 1
ATOM 5051 C C . LYS B 1 330 ? 4.906 -13.266 14.688 1.00 32.21 348 LYS B C 1
ATOM 5052 O O . LYS B 1 330 ? 3.844 -13.075 14.099 1.00 29.96 348 LYS B O 1
ATOM 5058 N N . VAL B 1 331 ? 5.394 -12.381 15.555 1.00 12.31 349 VAL B N 1
ATOM 5059 C CA . VAL B 1 331 ? 4.616 -11.170 15.816 1.00 23.50 349 VAL B CA 1
ATOM 5060 C C . VAL B 1 331 ? 4.664 -10.253 14.599 1.00 24.47 349 VAL B C 1
ATOM 5061 O O . VAL B 1 331 ? 3.644 -9.745 14.170 1.00 26.92 349 VAL B O 1
ATOM 5065 N N . ASN B 1 332 ? 5.852 -10.077 14.035 1.00 26.91 350 ASN B N 1
ATOM 5066 C CA . ASN B 1 332 ? 6.025 -9.228 12.865 1.00 20.97 350 ASN B CA 1
ATOM 5067 C C . ASN B 1 332 ? 5.219 -9.748 11.685 1.00 31.31 350 ASN B C 1
ATOM 5068 O O . ASN B 1 332 ? 4.647 -8.966 10.933 1.00 31.73 350 ASN B O 1
ATOM 5073 N N . THR B 1 333 ? 5.183 -11.071 11.535 1.00 25.45 351 THR B N 1
ATOM 5074 C CA . THR B 1 333 ? 4.429 -11.710 10.468 1.00 25.74 351 THR B CA 1
ATOM 5075 C C . THR B 1 333 ? 2.932 -11.472 10.661 1.00 32.23 351 THR B C 1
ATOM 5076 O O . THR B 1 333 ? 2.247 -11.024 9.742 1.00 24.94 351 THR B O 1
ATOM 5080 N N . ALA B 1 334 ? 2.437 -11.767 11.864 1.00 23.18 352 ALA B N 1
ATOM 5081 C CA . ALA B 1 334 ? 1.035 -11.545 12.218 1.00 22.80 352 ALA B CA 1
ATOM 5082 C C . ALA B 1 334 ? 0.588 -10.067 12.074 1.00 37.66 352 ALA B C 1
ATOM 5083 O O . ALA B 1 334 ? -0.527 -9.787 11.640 1.00 30.07 352 ALA B O 1
ATOM 5085 N N . GLN B 1 335 ? 1.448 -9.124 12.447 1.00 30.58 353 GLN B N 1
ATOM 5086 C CA . GLN B 1 335 ? 1.067 -7.712 12.393 1.00 33.56 353 GLN B CA 1
ATOM 5087 C C . GLN B 1 335 ? 0.794 -7.222 10.960 1.00 37.01 353 GLN B C 1
ATOM 5088 O O . GLN B 1 335 ? -0.068 -6.375 10.740 1.00 31.76 353 GLN B O 1
ATOM 5094 N N . LYS B 1 336 ? 1.532 -7.747 9.992 1.00 34.52 354 LYS B N 1
ATOM 5095 C CA . LYS B 1 336 ? 1.345 -7.342 8.603 1.00 42.90 354 LYS B CA 1
ATOM 5096 C C . LYS B 1 336 ? -0.042 -7.755 8.099 1.00 36.77 354 LYS B C 1
ATOM 5097 O O . LYS B 1 336 ? -0.601 -7.144 7.198 1.00 43.80 354 LYS B O 1
ATOM 5103 N N . SER B 1 337 ? -0.590 -8.789 8.720 1.00 24.49 355 SER B N 1
ATOM 5104 C CA . SER B 1 337 ? -1.906 -9.304 8.403 1.00 36.17 355 SER B CA 1
ATOM 5105 C C . SER B 1 337 ? -3.021 -8.465 9.017 1.00 35.72 355 SER B C 1
ATOM 5106 O O . SER B 1 337 ? -4.201 -8.671 8.723 1.00 37.16 355 SER B O 1
ATOM 5109 N N . TYR B 1 338 ? -2.640 -7.541 9.893 1.00 31.56 356 TYR B N 1
ATOM 5110 C CA . TYR B 1 338 ? -3.590 -6.722 10.640 1.00 28.44 356 TYR B CA 1
ATOM 5111 C C . TYR B 1 338 ? -3.444 -5.236 10.308 1.00 32.71 356 TYR B C 1
ATOM 5112 O O . TYR B 1 338 ? -4.259 -4.420 10.742 1.00 26.85 356 TYR B O 1
ATOM 5121 N N . ARG B 1 339 ? -2.404 -4.891 9.554 1.00 24.89 357 ARG B N 1
ATOM 5122 C CA . ARG B 1 339 ? -2.058 -3.487 9.334 1.00 37.84 357 ARG B CA 1
ATOM 5123 C C . ARG B 1 339 ? -3.037 -2.719 8.439 1.00 33.02 357 ARG B C 1
ATOM 5124 O O . ARG B 1 339 ? -3.157 -1.500 8.566 1.00 43.12 357 ARG B O 1
ATOM 5132 N N . ARG B 1 340 ? -3.730 -3.400 7.535 1.00 38.09 358 ARG B N 1
ATOM 5133 C CA . ARG B 1 340 ? -4.564 -2.658 6.589 1.00 46.94 358 ARG B CA 1
ATOM 5134 C C . ARG B 1 340 ? -6.036 -2.726 6.995 1.00 41.43 358 ARG B C 1
ATOM 5135 O O . ARG B 1 340 ? -6.530 -3.759 7.454 1.00 35.46 358 ARG B O 1
ATOM 5143 N N . ARG B 1 341 ? -6.712 -1.589 6.879 1.00 37.53 359 ARG B N 1
ATOM 5144 C CA . ARG B 1 341 ? -8.142 -1.499 7.163 1.00 45.30 359 ARG B CA 1
ATOM 5145 C C . ARG B 1 341 ? -8.788 -0.594 6.113 1.00 40.83 359 ARG B C 1
ATOM 5146 O O . ARG B 1 341 ? -8.086 -0.203 5.180 1.00 30.79 359 ARG B O 1
#

Nearest PDB structures (foldseek):
  4c5f-assembly2_B  TM=1.002E+00  e=1.910E-52  Escherichia coli
  4cfp-assembly1_A  TM=9.951E-01  e=6.216E-51  Escherichia coli
  6ghy-assembly2_A  TM=9.428E-01  e=1.918E-14  Escherichia coli K-12
  6ghz-assembly2_A  TM=9.452E-01  e=6.428E-14  Escherichia coli K-12
  6gi4-assembly1_B  TM=9.392E-01  e=3.849E-13  Escherichia coli

Radius of gyration: 31.29 Å; Cα contacts (8 Å, |Δi|>4): 1171; chains: 2; bounding box: 67×100×74 Å

Sequence (654 aa):
DTNGFDILMGQFAHNIENIWGFKEVVIAGPKDYVKYTDQYQTRSHINFDDGTITIETIAGTEPAAHLRRAIIKTLLMGDDPSSVDLYSDVDDITISKEPFLYGQVVDNTGQPIRWEGRASNFADYLLKNRLKSRSNGLRIIYSVTINMVPNHLDKRAHKYLGMVRQASRKYGVDESLILAIMQTQSSFNPYAVSRSDALGLMQVVQHTAGKDVFRSQGKSGTPSRSFLFDPASNIDTGTAYLAMLNNVYLGGIDNPTSRRYAVITAYNGGAGSVLRVFSNDKIQAANIINTMTPGDVYQTLTTRHPSAESRRYLYKVNTAQKSYRRRDTNGFDILMGQFAHNIENIWGFKEVVIAGPKDYVKYTDQYQTRSHINFDDGTITIETIAGTEPAAHLRRAIIKTLLMGDDPSSVDLYSDVDDITISKEPFLYGQVVDNTGQPIRWEGRASNFADYLLKNRLKSRSNGLRIIYSVTINMVPNHLDKRAHKYLGMVRQASRKYGVDESLILAIMQTQSSFNPYAVSRSDALGLMQVVQHTAGKDVFRSQGKSGTPSRSFLFDPASNIDTGTAYLAMLNNVYLGGIDNPTSRRYAVITAYNGGAGSVLRVFSNDKIQAANIINTMTPGDVYQTLTTRHPSAESRRYLYKVNTAQKSYRRR

Foldseek 3Di:
DCVVVVVLLVVLQVQLCVVQNPLPSDAAALQWQWAAAPSNFWIWIDRLVQQKIKTKGQDPPPRLVCSLVCQLLQLQFADPLLQDDRSDHYPSTDGDQDRLCFQFFAAVVRHGDRDSVRSNVSSVVQSVPVWDWDHPVDGIMIMGMGGTDPVSLVVLVVVCLVLLVVLCVVLVNDSLLLVLQLCLRRSNDLNHAHPQGQHGSNRHDFVPLQQVLLVVVVHDDTDDNSQCSDSSNVSNSLSSSLSCQQVPLQVLAPDNLLSNLLSQLCSVVNNCQSLCLLHNDNNCSSVVSVVDDSVVSLVSQLPRGDDVVSNVRSVRSVVSSVVVVDD/DVVVVVVLLVVLQVQLCVQLNNVPRDAAALQKQWAAADSRQKIWIQRLVQQKIKIKGQDPPPRLVVSLVVQLCQLFFDDPLLQDDRSDHDDRPGGDQDHPCFQFFAAPVRHGDRDSVVSSVRSVVQVVPAWDWDDSVPGIMIMGMGGTPPVSLVVLVVVCLVLLVVLCVVQVNDSLLLSLQLCLRRSNDLNHAHPQGQHGSNRHDWPPLQQVLCVVVVHHHTDDRSLCSPSSSVSNSLSSSLSCQLVPLLVLADDPLLSNLLSQLCSPVNSCLLLVLQNNPNNNSNVRSNVDDSVVSLVSQLPRRPDPVSNVRSVSSVVSSVVVVDD

GO terms:
  GO:0034599 cellular response to oxidative stress (P, IEP)
  GO:0008932 lytic endotransglycosylase activity (F, IDA)
  GO:0008933 peptidoglycan lytic transglycosylase activity (F, IDA)
  GO:0009253 peptidoglycan catabolic process (P, IDA)
  GO:0051301 cell division (P, EXP)
  GO:0071236 cellular response to antibiotic (P, EXP)
  GO:0030288 outer membrane-bounded periplasmic space (C, TAS)

CATH classification: 1.10.530.10

B-factor: mean 42.26, std 21.47, range [9.78, 150.61]

Organism: Escherichia coli (strain K12) (NCBI:txid83333)

Secondary structure (DSSP, 8-state):
--THHHHHHHHHHHHHHHHH-GGG-----SSEEEEEETTTTEEEEEETTTTEEEEEE--SS-HHHHHHHHHHHHHHB---GGG--TTS-S----B-SS-TTBTTBB-TTS-B--SHHHHHHHHHHHHHHS-EEEE-SSSEEEEEEEEPPTTHHHHHHHTTHHHHHHHHHHHT--HHHHHHHHHHHHTT-TT-B-TT-EETTTTEEIIIIIHHHHHTTT--S---HHHHTSHHHHHHHHHHHHHHIIIIITTT--SHHHHHHHHHHHHHH-HHHHHTTT-SSHHHHHHHHTTS-HHHHHHHHHHS-S-HHHHHHHHHHHHHHHHHHB-/-HHHHHHHHHHHHHHHHHHH-GGG----BTTEEEEEETTTTEEEEEETTTTEEEEEE--SS-HHHHHHHHHHHHHHB---GGG--TTS-S----B-SS-TTBTTBB-TTS-B--SHHHHHHHHHHHHHHS-EEEE-SSSEEEEEEEEPPTTHHHHHHGGGHHHHHHHHHHHT--HHHHHHHHHHHHTT-TT-B-TT--BTTTTB-IIIIIHHHHHHTT--S---HHHHHSHHHHHHHHHHHHHHIIIIISTT--SHHHHHHHHHHHHHH-HHHHHTTT-SSHHHHHHHHTTS-HHHHHHHHHHH-S-HHHHHHHHHHHHHHHTTSB-

Solvent-accessible surface area: 30182 Å² total; per-residue (Å²): 170,104,78,33,39,83,95,80,41,43,110,3,30,94,53,0,52,97,51,2,20,161,103,19,40,45,49,5,14,44,52,37,0,0,0,0,6,38,132,28,55,0,2,1,34,0,31,0,81,101,3,31,0,32,0,15,0,2,4,70,104,125,30,42,50,29,0,89,96,6,0,16,35,1,3,2,2,18,56,72,8,47,67,23,72,12,24,20,43,102,51,37,15,93,84,35,179,129,3,0,1,79,10,1,2,55,8,97,87,41,85,47,3,86,144,109,46,83,0,17,105,10,0,56,57,6,24,171,79,136,78,140,73,102,54,32,60,159,116,72,0,55,15,0,57,5,106,13,20,140,78,18,47,91,93,0,6,102,75,6,40,30,65,0,48,119,2,15,114,121,41,70,12,66,47,0,13,0,2,0,0,0,46,19,29,0,1,0,0,3,4,0,13,17,205,75,41,11,4,1,2,0,17,3,32,26,132,73,11,0,90,27,3,18,129,59,67,83,98,102,41,74,2,58,99,68,69,0,26,59,20,51,20,1,1,34,2,0,0,5,26,1,9,15,0,45,95,103,82,3,35,47,1,106,62,85,43,2,47,40,26,0,2,0,0,1,24,42,31,27,9,20,24,0,16,130,20,17,55,132,79,102,113,105,0,13,62,62,2,56,110,45,78,39,48,62,0,53,108,18,0,28,83,158,3,105,44,63,94,0,70,156,10,1,107,81,0,21,63,10,0,113,76,29,57,183,62,161,100,98,30,44,94,104,102,54,42,104,2,31,84,43,0,64,100,55,0,32,143,190,28,42,48,50,9,14,45,41,35,11,0,12,0,17,23,134,26,43,0,7,8,41,0,29,1,85,98,3,32,0,30,0,17,0,9,5,75,110,128,34,49,53,43,0,86,122,9,0,26,44,4,0,6,4,6,71,67,19,69,68,27,66,9,24,20,37,99,56,21,164,19,111,34,176,134,4,1,0,76,17,1,1,54,11,90,104,42,87,42,0,136,161,112,25,72,0,16,100,13,0,57,55,5,28,166,82,138,78,101,64,95,62,37,66,142,123,76,0,69,1,0,46,5,108,13,25,138,75,19,46,90,99,0,7,96,78,7,38,26,55,0,42,119,3,16,121,129,47,72,15,76,31,0,13,0,0,0,0,0,46,13,28,0,3,0,0,2,6,0,8,22,222,72,59,12,0,1,2,0,15,4,33,39,131,70,12,0,82,36,2,23,96,73,71,73,98,101,37,67,2,58,83,66,62,0,20,58,26,48,25,0,0,31,3,0,0,6,23,2,10,26,0,53,104,98,86,1,41,43,2,109,60,88,47,2,44,48,26,0,3,0,0,1,23,39,28,25,12,20,24,0,9,135,33,30,24,137,80,121,124,82,0,11,72,55,2,55,109,57,84,30,45,79,0,38,100,33,1,24,66,170,3,107,39,68,102,1,68,152,9,0,103,76,0,18,69,8,0,130,96,26,68,189,67

InterPro domains:
  IPR000189 Prokaryotic transglycosylase, active site [PS00922] (213-241)
  IPR008258 Transglycosylase SLT domain 1 [PF01464] (195-319)
  IPR023346 Lysozyme-like domain superfamily [SSF53955] (191-357)
  IPR023664 Murein transglycosylase-C [MF_01616] (1-358)
  IPR024570 Murein transglycosylase-C, N-terminal [PF11873] (31-191)